Protein AF-0000000077903015 (afdb_homodimer)

Organism: NCBI:txid853

pLDDT: mean 97.77, std 3.39, range [55.56, 99.0]

Secondary structure (DSSP, 8-state):
-PPPP-TT-EEEEEE-BSSSS-BS-BHHHHHHHHHHHT--EEEEE-TTSB-HHHHHHHHHHIIIIISS-S-EEE-EEE-SGGGTSS-HHHHHHHHHTT--EEE--STTBHHHHHHTTS-GGGSB--EETTEE-HHHHHHHHHHHHTTPEEE-TT--HHHHHHHHHHHHHTT---EEE-STTSTTT---HHHHHHHHHHH-PEEEE-SEEE-STT-EEE-HHHHHHHHHHH-GGGEEE---B-BTTSPPHHHHHHHHHHHHHHTT--HHHHHIIIIIHHHHHHT--/-PPPP-TT-EEEEEE-BSSSS-BS-BHHHHHHHHHHHT--EEEEE-TTSB-HHHHHHHHHHIIIIISS-S-EEE-EEE-SGGGTSS-HHHHHHHHHTT--EEE--STTBHHHHHHTTS-GGGSB--EETTEE-HHHHHHHHHHHHTTPEEE-TT--HHHHHHHHHHHHHTT---EEE-STTSTTT---HHHHHHHHHHH-PEEEE-SEEE-STT-EEE-HHHHHHHHHHH-GGGEEE---B-BTTSPPHHHHHHHHHHHHHHTT--HHHHHIIIIIHHHHHHT--

Structure (mmCIF, N/CA/C/O backbone):
data_AF-0000000077903015-model_v1
#
loop_
_entity.id
_entity.type
_entity.pdbx_description
1 polymer 'Cytosolic protein'
#
loop_
_atom_site.group_PDB
_atom_site.id
_atom_site.type_symbol
_atom_site.label_atom_id
_atom_site.label_alt_id
_atom_site.label_comp_id
_atom_site.label_asym_id
_atom_site.label_entity_id
_atom_site.label_seq_id
_atom_site.pdbx_PDB_ins_code
_atom_site.Cartn_x
_atom_site.Cartn_y
_atom_site.Cartn_z
_atom_site.occupancy
_atom_site.B_iso_or_equiv
_atom_site.auth_seq_id
_atom_site.auth_comp_id
_atom_site.auth_asym_id
_atom_site.auth_atom_id
_atom_site.pdbx_PDB_model_num
ATOM 1 N N . MET A 1 1 ? 23.531 35.875 7.535 1 55.56 1 MET A N 1
ATOM 2 C CA . MET A 1 1 ? 22.547 35.469 8.539 1 55.56 1 MET A CA 1
ATOM 3 C C . MET A 1 1 ? 22.562 33.969 8.758 1 55.56 1 MET A C 1
ATOM 5 O O . MET A 1 1 ? 22.797 33.188 7.82 1 55.56 1 MET A O 1
ATOM 9 N N . SER A 1 2 ? 22.625 33.438 10.062 1 76.62 2 SER A N 1
ATOM 10 C CA . SER A 1 2 ? 22.812 32.031 10.406 1 76.62 2 SER A CA 1
ATOM 11 C C . SER A 1 2 ? 21.625 31.203 9.969 1 76.62 2 SER A C 1
ATOM 13 O O . SER A 1 2 ? 20.484 31.672 9.961 1 76.62 2 SER A O 1
ATOM 15 N N . VAL A 1 3 ? 21.781 30.141 9.281 1 89.56 3 VAL A N 1
ATOM 16 C CA . VAL A 1 3 ? 20.781 29.172 8.812 1 89.56 3 VAL A CA 1
ATOM 17 C C . VAL A 1 3 ? 20.156 28.453 10.008 1 89.56 3 VAL A C 1
ATOM 19 O O . VAL A 1 3 ? 20.875 28 10.906 1 89.56 3 VAL A O 1
ATOM 22 N N . TYR A 1 4 ? 18.828 28.562 10.078 1 92.94 4 TYR A N 1
ATOM 23 C CA . TYR A 1 4 ? 18.156 27.922 11.195 1 92.94 4 TYR A CA 1
ATOM 24 C C . TYR A 1 4 ? 18.453 26.422 11.234 1 92.94 4 TYR A C 1
ATOM 26 O O . TYR A 1 4 ? 18.359 25.75 10.203 1 92.94 4 TYR A O 1
ATOM 34 N N . PRO A 1 5 ? 18.781 25.844 12.336 1 94.06 5 PRO A N 1
ATOM 35 C CA . PRO A 1 5 ? 19.156 24.438 12.438 1 94.06 5 PRO A CA 1
ATOM 36 C C . PRO A 1 5 ? 17.984 23.484 12.195 1 94.06 5 PRO A C 1
ATOM 38 O O . PRO A 1 5 ? 16.859 23.781 12.602 1 94.06 5 PRO A O 1
ATOM 41 N N . MET A 1 6 ? 18.266 22.406 11.664 1 96.62 6 MET A N 1
ATOM 42 C CA . MET A 1 6 ? 17.234 21.438 11.297 1 96.62 6 MET A CA 1
ATOM 43 C C . MET A 1 6 ? 17.328 20.188 12.164 1 96.62 6 MET A C 1
ATOM 45 O O . MET A 1 6 ? 16.516 19.266 12.039 1 96.62 6 MET A O 1
ATOM 49 N N . LYS A 1 7 ? 18.328 20.141 13 1 97.81 7 LYS A N 1
ATOM 50 C CA . LYS A 1 7 ? 18.547 18.938 13.797 1 97.81 7 LYS A CA 1
ATOM 51 C C . LYS A 1 7 ? 17.312 18.594 14.625 1 97.81 7 LYS A C 1
ATOM 53 O O . LYS A 1 7 ? 16.766 19.453 15.328 1 97.81 7 LYS A O 1
ATOM 58 N N . GLY A 1 8 ? 16.844 17.359 14.461 1 98.5 8 GLY A N 1
ATOM 59 C CA . GLY A 1 8 ? 15.766 16.844 15.289 1 98.5 8 GLY A CA 1
ATOM 60 C C . GLY A 1 8 ? 14.391 17.219 14.766 1 98.5 8 GLY A C 1
ATOM 61 O O . GLY A 1 8 ? 13.375 16.812 15.328 1 98.5 8 GLY A O 1
ATOM 62 N N . VAL A 1 9 ? 14.273 17.969 13.672 1 98.75 9 VAL A N 1
ATOM 63 C CA . VAL A 1 9 ? 13 18.422 13.133 1 98.75 9 VAL A CA 1
ATOM 64 C C . VAL A 1 9 ? 12.148 17.219 12.727 1 98.75 9 VAL A C 1
ATOM 66 O O . VAL A 1 9 ? 12.688 16.156 12.367 1 98.75 9 VAL A O 1
ATOM 69 N N . ILE A 1 10 ? 10.859 17.312 12.922 1 98.94 10 ILE A N 1
ATOM 70 C CA . ILE A 1 10 ? 9.906 16.297 12.492 1 98.94 10 ILE A CA 1
ATOM 71 C C . ILE A 1 10 ? 8.898 16.906 11.523 1 98.94 10 ILE A C 1
ATOM 73 O O . ILE A 1 10 ? 8.359 17.984 11.781 1 98.94 10 ILE A O 1
ATOM 77 N N . ASP A 1 11 ? 8.695 16.359 10.359 1 98.94 11 ASP A N 1
ATOM 78 C CA . ASP A 1 11 ? 7.66 16.75 9.406 1 98.94 11 ASP A CA 1
ATOM 79 C C . ASP A 1 11 ? 6.621 15.641 9.234 1 98.94 11 ASP A C 1
ATOM 81 O O . ASP A 1 11 ? 6.934 14.562 8.719 1 98.94 11 ASP A O 1
ATOM 85 N N . MET A 1 12 ? 5.383 15.891 9.523 1 98.88 12 MET A N 1
ATOM 86 C CA . MET A 1 12 ? 4.371 14.844 9.578 1 98.88 12 MET A CA 1
ATOM 87 C C . MET A 1 12 ? 3.6 14.758 8.266 1 98.88 12 MET A C 1
ATOM 89 O O . MET A 1 12 ? 2.588 14.062 8.18 1 98.88 12 MET A O 1
ATOM 93 N N . HIS A 1 13 ? 4.07 15.453 7.238 1 98.94 13 HIS A N 1
ATOM 94 C CA . HIS A 1 13 ? 3.275 15.523 6.02 1 98.94 13 HIS A CA 1
ATOM 95 C C . HIS A 1 13 ? 4.156 15.781 4.801 1 98.94 13 HIS A C 1
ATOM 97 O O . HIS A 1 13 ? 4.32 16.922 4.383 1 98.94 13 HIS A O 1
ATOM 103 N N . VAL A 1 14 ? 4.637 14.734 4.168 1 98.94 14 VAL A N 1
ATOM 104 C CA . VAL A 1 14 ? 5.477 14.844 2.982 1 98.94 14 VAL A CA 1
ATOM 105 C C . VAL A 1 14 ? 5.031 13.828 1.934 1 98.94 14 VAL A C 1
ATOM 107 O O . VAL A 1 14 ? 4.723 12.688 2.264 1 98.94 14 VAL A O 1
ATOM 110 N N . HIS A 1 15 ? 4.941 14.188 0.693 1 98.81 15 HIS A N 1
ATOM 111 C CA . HIS A 1 15 ? 4.609 13.305 -0.419 1 98.81 15 HIS A CA 1
ATOM 112 C C . HIS A 1 15 ? 5.859 12.906 -1.198 1 98.81 15 HIS A C 1
ATOM 114 O O . HIS A 1 15 ? 6.688 13.758 -1.526 1 98.81 15 HIS A O 1
ATOM 120 N N . THR A 1 16 ? 5.996 11.68 -1.511 1 98.88 16 THR A N 1
ATOM 121 C CA . THR A 1 16 ? 7.141 11.164 -2.252 1 98.88 16 THR A CA 1
ATOM 122 C C . THR A 1 16 ? 6.688 10.172 -3.322 1 98.88 16 THR A C 1
ATOM 124 O O . THR A 1 16 ? 5.531 9.742 -3.326 1 98.88 16 THR A O 1
ATOM 127 N N . ASN A 1 17 ? 7.609 9.883 -4.238 1 98.75 17 ASN A N 1
ATOM 128 C CA . ASN A 1 17 ? 7.418 8.758 -5.141 1 98.75 17 ASN A CA 1
ATOM 129 C C . ASN A 1 17 ? 7.598 7.422 -4.422 1 98.75 17 ASN A C 1
ATOM 131 O O . ASN A 1 17 ? 8.391 7.32 -3.486 1 98.75 17 ASN A O 1
ATOM 135 N N . PRO A 1 18 ? 6.766 6.379 -4.945 1 98.5 18 PRO A N 1
ATOM 136 C CA . PRO A 1 18 ? 5.887 6.391 -6.113 1 98.5 18 PRO A CA 1
ATOM 137 C C . PRO A 1 18 ? 4.555 7.086 -5.844 1 98.5 18 PRO A C 1
ATOM 139 O O . PRO A 1 18 ? 4.02 6.992 -4.738 1 98.5 18 PRO A O 1
ATOM 142 N N . ASP A 1 19 ? 4.125 7.758 -6.773 1 98.56 19 ASP A N 1
ATOM 143 C CA . ASP A 1 19 ? 2.867 8.5 -6.766 1 98.56 19 ASP A CA 1
ATOM 144 C C . ASP A 1 19 ? 2.348 8.719 -8.18 1 98.56 19 ASP A C 1
ATOM 146 O O . ASP A 1 19 ? 3.117 8.672 -9.148 1 98.56 19 ASP A O 1
ATOM 150 N N . LEU A 1 20 ? 1.067 8.828 -8.344 1 98.12 20 LEU A N 1
ATOM 151 C CA . LEU A 1 20 ? 0.531 9.133 -9.672 1 98.12 20 LEU A CA 1
ATOM 152 C C . LEU A 1 20 ? 0.988 10.508 -10.141 1 98.12 20 LEU A C 1
ATOM 154 O O . LEU A 1 20 ? 1.127 10.742 -11.344 1 98.12 20 LEU A O 1
ATOM 158 N N . ARG A 1 21 ? 1.142 11.391 -9.148 1 96.19 21 ARG A N 1
ATOM 159 C CA . ARG A 1 21 ? 1.789 12.672 -9.43 1 96.19 21 ARG A CA 1
ATOM 160 C C . ARG A 1 21 ? 3.293 12.586 -9.188 1 96.19 21 ARG A C 1
ATOM 162 O O . ARG A 1 21 ? 3.732 12.156 -8.117 1 96.19 21 ARG A O 1
ATOM 169 N N . LEU A 1 22 ? 4.062 13.078 -10.18 1 97.38 22 LEU A N 1
ATOM 170 C CA . LEU A 1 22 ? 5.512 13.055 -10.016 1 97.38 22 LEU A CA 1
ATOM 171 C C . LEU A 1 22 ? 5.941 13.938 -8.844 1 97.38 22 LEU A C 1
ATOM 173 O O . LEU A 1 22 ? 5.535 15.094 -8.758 1 97.38 22 LEU A O 1
ATOM 177 N N . ARG A 1 23 ? 6.754 13.406 -7.988 1 98.5 23 ARG A N 1
ATOM 178 C CA . ARG A 1 23 ? 7.246 14.109 -6.801 1 98.5 23 ARG A CA 1
ATOM 179 C C . ARG A 1 23 ? 8.742 14.383 -6.906 1 98.5 23 ARG A C 1
ATOM 181 O O . ARG A 1 23 ? 9.438 13.766 -7.723 1 98.5 23 ARG A O 1
ATOM 188 N N . ALA A 1 24 ? 9.195 15.258 -6.117 1 98.56 24 ALA A N 1
ATOM 189 C CA . ALA A 1 24 ? 10.578 15.734 -6.188 1 98.56 24 ALA A CA 1
ATOM 190 C C . ALA A 1 24 ? 11.555 14.648 -5.734 1 98.56 24 ALA A C 1
ATOM 192 O O . ALA A 1 24 ? 12.656 14.523 -6.281 1 98.56 24 ALA A O 1
ATOM 193 N N . TYR A 1 25 ? 11.18 13.867 -4.73 1 98.81 25 TYR A N 1
ATOM 194 C CA . TYR A 1 25 ? 11.953 12.766 -4.18 1 98.81 25 TYR A CA 1
ATOM 195 C C . TYR A 1 25 ? 11.156 11.469 -4.203 1 98.81 25 TYR A C 1
ATOM 197 O O . TYR A 1 25 ? 9.922 11.484 -4.137 1 98.81 25 TYR A O 1
ATOM 205 N N . ASP A 1 26 ? 11.82 10.391 -4.34 1 98.75 26 ASP A N 1
ATOM 206 C CA . ASP A 1 26 ? 11.211 9.156 -3.852 1 98.75 26 ASP A CA 1
ATOM 207 C C . ASP A 1 26 ? 11.508 8.945 -2.369 1 98.75 26 ASP A C 1
ATOM 209 O O . ASP A 1 26 ? 12.164 9.781 -1.737 1 98.75 26 ASP A O 1
ATOM 213 N N . ASP A 1 27 ? 11.062 7.875 -1.84 1 98.94 27 ASP A N 1
ATOM 214 C CA . ASP A 1 27 ? 11.164 7.617 -0.407 1 98.94 27 ASP A CA 1
ATOM 215 C C . ASP A 1 27 ? 12.617 7.543 0.041 1 98.94 27 ASP A C 1
ATOM 217 O O . ASP A 1 27 ? 12.969 8.016 1.123 1 98.94 27 ASP A O 1
ATOM 221 N N . LEU A 1 28 ? 13.453 6.898 -0.759 1 98.94 28 LEU A N 1
ATOM 222 C CA . LEU A 1 28 ? 14.844 6.684 -0.361 1 98.94 28 LEU A CA 1
ATOM 223 C C . LEU A 1 28 ? 15.641 7.977 -0.465 1 98.94 28 LEU A C 1
ATOM 225 O O . LEU A 1 28 ? 16.469 8.266 0.396 1 98.94 28 LEU A O 1
ATOM 229 N N . GLU A 1 29 ? 15.336 8.734 -1.483 1 98.88 29 GLU A N 1
ATOM 230 C CA . GLU A 1 29 ? 15.961 10.047 -1.601 1 98.88 29 GLU A CA 1
ATOM 231 C C . GLU A 1 29 ? 15.578 10.945 -0.425 1 98.88 29 GLU A C 1
ATOM 233 O O . GLU A 1 29 ? 16.422 11.688 0.092 1 98.88 29 GLU A O 1
ATOM 238 N N . LEU A 1 30 ? 14.312 10.914 -0.034 1 98.94 30 LEU A N 1
ATOM 239 C CA . LEU A 1 30 ? 13.883 11.695 1.121 1 98.94 30 LEU A CA 1
ATOM 240 C C . LEU A 1 30 ? 14.586 11.219 2.389 1 98.94 30 LEU A C 1
ATOM 242 O O . LEU A 1 30 ? 14.953 12.031 3.244 1 98.94 30 LEU A O 1
ATOM 246 N N . THR A 1 31 ? 14.703 9.922 2.514 1 98.94 31 THR A N 1
ATOM 247 C CA . THR A 1 31 ? 15.43 9.367 3.65 1 98.94 31 THR A CA 1
ATOM 248 C C . THR A 1 31 ? 16.859 9.914 3.701 1 98.94 31 THR A C 1
ATOM 250 O O . THR A 1 31 ? 17.328 10.336 4.758 1 98.94 31 THR A O 1
ATOM 253 N N . ASP A 1 32 ? 17.547 9.914 2.549 1 98.88 32 ASP A N 1
ATOM 254 C CA . ASP A 1 32 ? 18.906 10.445 2.473 1 98.88 32 ASP A CA 1
ATOM 255 C C . ASP A 1 32 ? 18.953 11.906 2.91 1 98.88 32 ASP A C 1
ATOM 257 O O . ASP A 1 32 ? 19.812 12.305 3.689 1 98.88 32 ASP A O 1
ATOM 261 N N . ALA A 1 33 ? 18.016 12.695 2.404 1 98.81 33 ALA A N 1
ATOM 262 C CA . ALA A 1 33 ? 17.969 14.117 2.736 1 98.81 33 ALA A CA 1
ATOM 263 C C . ALA A 1 33 ? 17.719 14.32 4.227 1 98.81 33 ALA A C 1
ATOM 265 O O . ALA A 1 33 ? 18.328 15.195 4.848 1 98.81 33 ALA A O 1
ATOM 266 N N . ALA A 1 34 ? 16.812 13.555 4.766 1 98.88 34 ALA A N 1
ATOM 267 C CA . ALA A 1 34 ? 16.453 13.664 6.18 1 98.88 34 ALA A CA 1
ATOM 268 C C . ALA A 1 34 ? 17.656 13.336 7.07 1 98.88 34 ALA A C 1
ATOM 270 O O . ALA A 1 34 ? 17.922 14.055 8.031 1 98.88 34 ALA A O 1
ATOM 271 N N . VAL A 1 35 ? 18.312 12.234 6.75 1 98.69 35 VAL A N 1
ATOM 272 C CA . VAL A 1 35 ? 19.484 11.812 7.512 1 98.69 35 VAL A CA 1
ATOM 273 C C . VAL A 1 35 ? 20.562 12.883 7.441 1 98.69 35 VAL A C 1
ATOM 275 O O . VAL A 1 35 ? 21.188 13.211 8.453 1 98.69 35 VAL A O 1
ATOM 278 N N . LYS A 1 36 ? 20.766 13.422 6.277 1 98.25 36 LYS A N 1
ATOM 279 C CA . LYS A 1 36 ? 21.812 14.414 6.039 1 98.25 36 LYS A CA 1
ATOM 280 C C . LYS A 1 36 ? 21.609 15.633 6.93 1 98.25 36 LYS A C 1
ATOM 282 O O . LYS A 1 36 ? 22.578 16.188 7.461 1 98.25 36 LYS A O 1
ATOM 287 N N . VAL A 1 37 ? 20.359 16.078 7.156 1 98.25 37 VAL A N 1
ATOM 288 C CA . VAL A 1 37 ? 20.125 17.328 7.898 1 98.25 37 VAL A CA 1
ATOM 289 C C . VAL A 1 37 ? 19.922 17 9.375 1 98.25 37 VAL A C 1
ATOM 291 O O . VAL A 1 37 ? 19.75 17.922 10.195 1 98.25 37 VAL A O 1
ATOM 294 N N . GLY A 1 38 ? 19.797 15.734 9.703 1 98.31 38 GLY A N 1
ATOM 295 C CA . GLY A 1 38 ? 19.641 15.336 11.094 1 98.31 38 GLY A CA 1
ATOM 296 C C . GLY A 1 38 ? 18.203 15.367 11.57 1 98.31 38 GLY A C 1
ATOM 297 O O . GLY A 1 38 ? 17.938 15.617 12.742 1 98.31 38 GLY A O 1
ATOM 298 N N . ALA A 1 39 ? 17.281 15.18 10.703 1 98.81 39 ALA A N 1
ATOM 299 C CA . ALA A 1 39 ? 15.875 15.117 11.086 1 98.81 39 ALA A CA 1
ATOM 300 C C . ALA A 1 39 ? 15.609 13.914 11.992 1 98.81 39 ALA A C 1
ATOM 302 O O . ALA A 1 39 ? 16.25 12.875 11.859 1 98.81 39 ALA A O 1
ATOM 303 N N . ARG A 1 40 ? 14.695 14.102 12.844 1 98.75 40 ARG A N 1
ATOM 304 C CA . ARG A 1 40 ? 14.328 13.031 13.766 1 98.75 40 ARG A CA 1
ATOM 305 C C . ARG A 1 40 ? 13.328 12.07 13.109 1 98.75 40 ARG A C 1
ATOM 307 O O . ARG A 1 40 ? 13.398 10.859 13.32 1 98.75 40 ARG A O 1
ATOM 314 N N . ALA A 1 41 ? 12.352 12.609 12.383 1 98.94 41 ALA A N 1
ATOM 315 C CA . ALA A 1 41 ? 11.32 11.758 11.789 1 98.94 41 ALA A CA 1
ATOM 316 C C . ALA A 1 41 ? 10.57 12.5 10.68 1 98.94 41 ALA A C 1
ATOM 318 O O . ALA A 1 41 ? 10.547 13.734 10.656 1 98.94 41 ALA A O 1
ATOM 319 N N . ILE A 1 42 ? 10 11.766 9.82 1 98.94 42 ILE A N 1
ATOM 320 C CA . ILE A 1 42 ? 9.102 12.25 8.789 1 98.94 42 ILE A CA 1
ATOM 321 C C . ILE A 1 42 ? 7.934 11.281 8.617 1 98.94 42 ILE A C 1
ATOM 323 O O . ILE A 1 42 ? 8.109 10.062 8.734 1 98.94 42 ILE A O 1
ATOM 327 N N . VAL A 1 43 ? 6.711 11.742 8.414 1 99 43 VAL A N 1
ATOM 328 C CA . VAL A 1 43 ? 5.574 10.93 7.984 1 99 43 VAL A CA 1
ATOM 329 C C . VAL A 1 43 ? 5.316 11.141 6.496 1 99 43 VAL A C 1
ATOM 331 O O . VAL A 1 43 ? 5.105 12.273 6.055 1 99 43 VAL A O 1
ATOM 334 N N . ILE A 1 44 ? 5.352 10.078 5.738 1 98.94 44 ILE A N 1
ATOM 335 C CA . ILE A 1 44 ? 5.062 10.203 4.312 1 98.94 44 ILE A CA 1
ATOM 336 C C . ILE A 1 44 ? 3.596 9.875 4.055 1 98.94 44 ILE A C 1
ATOM 338 O O . ILE A 1 44 ? 3 9.055 4.758 1 98.94 44 ILE A O 1
ATOM 342 N N . LYS A 1 45 ? 3.064 10.531 3.041 1 98.88 45 LYS A N 1
ATOM 343 C CA . LYS A 1 45 ? 1.651 10.445 2.684 1 98.88 45 LYS A CA 1
ATOM 344 C C . LYS A 1 45 ? 1.476 10.273 1.177 1 98.88 45 LYS A C 1
ATOM 346 O O . LYS A 1 45 ? 2.271 10.789 0.392 1 98.88 45 LYS A O 1
ATOM 351 N N . THR A 1 46 ? 0.536 9.5 0.78 1 98.75 46 THR A N 1
ATOM 352 C CA . THR A 1 46 ? 0.042 9.438 -0.591 1 98.75 46 THR A CA 1
ATOM 353 C C . THR A 1 46 ? -1.481 9.523 -0.622 1 98.75 46 THR A C 1
ATOM 355 O O . THR A 1 46 ? -2.15 9.086 0.319 1 98.75 46 THR A O 1
ATOM 358 N N . HIS A 1 47 ? -1.994 10.133 -1.65 1 98.69 47 HIS A N 1
ATOM 359 C CA . HIS A 1 47 ? -3.441 10.164 -1.836 1 98.69 47 HIS A CA 1
ATOM 360 C C . HIS A 1 47 ? -3.971 8.789 -2.244 1 98.69 47 HIS A C 1
ATOM 362 O O . HIS A 1 47 ? -5.18 8.555 -2.205 1 98.69 47 HIS A O 1
ATOM 368 N N . GLN A 1 48 ? -3.098 7.852 -2.555 1 97.69 48 GLN A N 1
ATOM 369 C CA . GLN A 1 48 ? -3.494 6.637 -3.254 1 97.69 48 GLN A CA 1
ATOM 370 C C . GLN A 1 48 ? -3.674 5.473 -2.281 1 97.69 48 GLN A C 1
ATOM 372 O O . GLN A 1 48 ? -4.051 4.371 -2.684 1 97.69 48 GLN A O 1
ATOM 377 N N . GLY A 1 49 ? -3.422 5.809 -1.048 1 96.81 49 GLY A N 1
ATOM 378 C CA . GLY A 1 49 ? -3.611 4.691 -0.138 1 96.81 49 GLY A CA 1
ATOM 379 C C . GLY A 1 49 ? -2.74 4.777 1.102 1 96.81 49 GLY A C 1
ATOM 380 O O . GLY A 1 49 ? -2.857 5.723 1.884 1 96.81 49 GLY A O 1
ATOM 381 N N . THR A 1 50 ? -1.829 3.703 1.28 1 98.62 50 THR A N 1
ATOM 382 C CA . THR A 1 50 ? -1.046 3.559 2.502 1 98.62 50 THR A CA 1
ATOM 383 C C . THR A 1 50 ? 0.43 3.84 2.234 1 98.62 50 THR A C 1
ATOM 385 O O . THR A 1 50 ? 0.895 3.719 1.1 1 98.62 50 THR A O 1
ATOM 388 N N . THR A 1 51 ? 1.157 4.219 3.295 1 98.88 51 THR A N 1
ATOM 389 C CA . THR A 1 51 ? 2.592 4.434 3.143 1 98.88 51 THR A CA 1
ATOM 390 C C . THR A 1 51 ? 3.361 3.793 4.293 1 98.88 51 THR A C 1
ATOM 392 O O . THR A 1 51 ? 4.582 3.934 4.383 1 98.88 51 THR A O 1
ATOM 395 N N . MET A 1 52 ? 2.672 3.098 5.246 1 98.81 52 MET A N 1
ATOM 396 C CA . MET A 1 52 ? 3.387 2.469 6.355 1 98.81 52 MET A CA 1
ATOM 397 C C . MET A 1 52 ? 4.332 1.385 5.852 1 98.81 52 MET A C 1
ATOM 399 O O . MET A 1 52 ? 5.391 1.157 6.438 1 98.81 52 MET A O 1
ATOM 403 N N . ASP A 1 53 ? 3.934 0.708 4.82 1 98.69 53 ASP A N 1
ATOM 404 C CA . ASP A 1 53 ? 4.781 -0.35 4.281 1 98.69 53 ASP A CA 1
ATOM 405 C C . ASP A 1 53 ? 6 0.231 3.572 1 98.69 53 ASP A C 1
ATOM 407 O O . ASP A 1 53 ? 7.094 -0.336 3.641 1 98.69 53 ASP A O 1
ATOM 411 N N . ARG A 1 54 ? 5.879 1.357 2.959 1 98.88 54 ARG A N 1
ATOM 412 C CA . ARG A 1 54 ? 7 2.098 2.383 1 98.88 54 ARG A CA 1
ATOM 413 C C . ARG A 1 54 ? 7.93 2.617 3.473 1 98.88 54 ARG A C 1
ATOM 415 O O . ARG A 1 54 ? 9.156 2.557 3.332 1 98.88 54 ARG A O 1
ATOM 422 N N . ALA A 1 55 ? 7.309 3.145 4.496 1 98.94 55 ALA A N 1
ATOM 423 C CA . ALA A 1 55 ? 8.086 3.654 5.625 1 98.94 55 ALA A CA 1
ATOM 424 C C . ALA A 1 55 ? 8.953 2.559 6.23 1 98.94 55 ALA A C 1
ATOM 426 O O . ALA A 1 55 ? 10.109 2.805 6.598 1 98.94 55 ALA A O 1
ATOM 427 N N . TYR A 1 56 ? 8.43 1.37 6.352 1 98.88 56 TYR A N 1
ATOM 428 C CA . TYR A 1 56 ? 9.195 0.223 6.824 1 98.88 56 TYR A CA 1
ATOM 429 C C . TYR A 1 56 ? 10.469 0.045 6.008 1 98.88 56 TYR A C 1
ATOM 431 O O . TYR A 1 56 ? 11.555 -0.13 6.57 1 98.88 56 TYR A O 1
ATOM 439 N N . LEU A 1 57 ? 10.367 0.125 4.73 1 98.88 57 LEU A N 1
ATOM 440 C CA . LEU A 1 57 ? 11.5 -0.106 3.842 1 98.88 57 LEU A CA 1
ATOM 441 C C . LEU A 1 57 ? 12.5 1.041 3.928 1 98.88 57 LEU A C 1
ATOM 443 O O . LEU A 1 57 ? 13.703 0.828 3.799 1 98.88 57 LEU A O 1
ATOM 447 N N . CYS A 1 58 ? 11.984 2.279 4.125 1 98.88 58 CYS A N 1
ATOM 448 C CA . CYS A 1 58 ? 12.875 3.414 4.344 1 98.88 58 CYS A CA 1
ATOM 449 C C . CYS A 1 58 ? 13.75 3.189 5.57 1 98.88 58 CYS A C 1
ATOM 451 O O . CYS A 1 58 ? 14.945 3.488 5.547 1 98.88 58 CYS A O 1
ATOM 453 N N . ASN A 1 59 ? 13.125 2.709 6.59 1 98.88 59 ASN A N 1
ATOM 454 C CA . ASN A 1 59 ? 13.867 2.482 7.828 1 98.88 59 ASN A CA 1
ATOM 455 C C . ASN A 1 59 ? 14.883 1.354 7.672 1 98.88 59 ASN A C 1
ATOM 457 O O . ASN A 1 59 ? 15.992 1.432 8.211 1 98.88 59 ASN A O 1
ATOM 461 N N . ARG A 1 60 ? 14.539 0.297 6.934 1 98.81 60 ARG A N 1
ATOM 462 C CA . ARG A 1 60 ? 15.492 -0.76 6.613 1 98.81 60 ARG A CA 1
ATOM 463 C C . ARG A 1 60 ? 16.656 -0.218 5.781 1 98.81 60 ARG A C 1
ATOM 465 O O . ARG A 1 60 ? 17.812 -0.535 6.047 1 98.81 60 ARG A O 1
ATOM 472 N N . TYR A 1 61 ? 16.328 0.583 4.809 1 98.81 61 TYR A N 1
ATOM 473 C CA . TYR A 1 61 ? 17.312 1.234 3.959 1 98.81 61 TYR A CA 1
ATOM 474 C C . TYR A 1 61 ? 18.25 2.1 4.789 1 98.81 61 TYR A C 1
ATOM 476 O O . TYR A 1 61 ? 19.469 2.074 4.586 1 98.81 61 TYR A O 1
ATOM 484 N N . ASN A 1 62 ? 17.672 2.881 5.711 1 98.75 62 ASN A N 1
ATOM 485 C CA . ASN A 1 62 ? 18.469 3.709 6.609 1 98.75 62 ASN A CA 1
ATOM 486 C C . ASN A 1 62 ? 19.5 2.881 7.367 1 98.75 62 ASN A C 1
ATOM 488 O O . ASN A 1 62 ? 20.672 3.271 7.461 1 98.75 62 ASN A O 1
ATOM 492 N N . LYS A 1 63 ? 19.125 1.744 7.859 1 98.25 63 LYS A N 1
ATOM 493 C CA . LYS A 1 63 ? 20.031 0.863 8.602 1 98.25 63 LYS A CA 1
ATOM 494 C C . LYS A 1 63 ? 21.141 0.331 7.703 1 98.25 63 LYS A C 1
ATOM 496 O O . LYS A 1 63 ? 22.297 0.275 8.109 1 98.25 63 LYS A O 1
ATOM 501 N N . ILE A 1 64 ? 20.812 -0.027 6.52 1 98 64 ILE A N 1
ATOM 502 C CA . ILE A 1 64 ? 21.75 -0.692 5.613 1 98 64 ILE A CA 1
ATOM 503 C C . ILE A 1 64 ? 22.719 0.329 5.035 1 98 64 ILE A C 1
ATOM 505 O O . ILE A 1 64 ? 23.922 0.085 4.988 1 98 64 ILE A O 1
ATOM 509 N N . VAL A 1 65 ? 22.172 1.492 4.691 1 97.69 65 VAL A N 1
ATOM 510 C CA . VAL A 1 65 ? 22.969 2.424 3.889 1 97.69 65 VAL A CA 1
ATOM 511 C C . VAL A 1 65 ? 23.609 3.469 4.793 1 97.69 65 VAL A C 1
ATOM 513 O O . VAL A 1 65 ? 24.75 3.885 4.562 1 97.69 65 VAL A O 1
ATOM 516 N N . HIS A 1 66 ? 22.922 3.857 5.875 1 97.69 66 HIS A N 1
ATOM 517 C CA . HIS A 1 66 ? 23.422 4.945 6.707 1 97.69 66 HIS A CA 1
ATOM 518 C C . HIS A 1 66 ? 23.906 4.426 8.062 1 97.69 66 HIS A C 1
ATOM 520 O O . HIS A 1 66 ? 24.438 5.191 8.867 1 97.69 66 HIS A O 1
ATOM 526 N N . GLY A 1 67 ? 23.766 3.104 8.352 1 96.5 67 GLY A N 1
ATOM 527 C CA . GLY A 1 67 ? 24.219 2.527 9.609 1 96.5 67 GLY A CA 1
ATOM 528 C C . GLY A 1 67 ? 23.297 2.846 10.773 1 96.5 67 GLY A C 1
ATOM 529 O O . GLY A 1 67 ? 23.766 3.123 11.883 1 96.5 67 GLY A O 1
ATOM 530 N N . ASP A 1 68 ? 21.969 3.031 10.469 1 90.75 68 ASP A N 1
ATOM 531 C CA . ASP A 1 68 ? 20.922 3.213 11.461 1 90.75 68 ASP A CA 1
ATOM 532 C C . ASP A 1 68 ? 21.016 4.578 12.133 1 90.75 68 ASP A C 1
ATOM 534 O O . ASP A 1 68 ? 21.031 4.668 13.367 1 90.75 68 ASP A O 1
ATOM 538 N N . LYS A 1 69 ? 21.156 5.543 11.391 1 92.69 69 LYS A N 1
ATOM 539 C CA . LYS A 1 69 ? 21.125 6.906 11.914 1 92.69 69 LYS A CA 1
ATOM 540 C C . LYS A 1 69 ? 19.812 7.199 12.617 1 92.69 69 LYS A C 1
ATOM 542 O O . LYS A 1 69 ? 18.812 6.52 12.383 1 92.69 69 LYS A O 1
ATOM 547 N N . ASP A 1 70 ? 19.828 8.219 13.508 1 96.44 70 ASP A N 1
ATOM 548 C CA . ASP A 1 70 ? 18.672 8.539 14.344 1 96.44 70 ASP A CA 1
ATOM 549 C C . ASP A 1 70 ? 17.594 9.234 13.523 1 96.44 70 ASP A C 1
ATOM 551 O O . ASP A 1 70 ? 17.359 10.438 13.688 1 96.44 70 ASP A O 1
ATOM 555 N N . PHE A 1 71 ? 17.047 8.539 12.664 1 98.62 71 PHE A N 1
ATOM 556 C CA . PHE A 1 71 ? 15.93 8.969 11.82 1 98.62 71 PHE A CA 1
ATOM 557 C C . PHE A 1 71 ? 14.906 7.852 11.664 1 98.62 71 PHE A C 1
ATOM 559 O O . PHE A 1 71 ? 15.273 6.688 11.5 1 98.62 71 PHE A O 1
ATOM 566 N N . THR A 1 72 ? 13.664 8.195 11.781 1 98.88 72 THR A N 1
ATOM 567 C CA . THR A 1 72 ? 12.594 7.219 11.555 1 98.88 72 THR A CA 1
ATOM 568 C C . THR A 1 72 ? 11.578 7.754 10.547 1 98.88 72 THR A C 1
ATOM 570 O O . THR A 1 72 ? 11.102 8.883 10.68 1 98.88 72 THR A O 1
ATOM 573 N N . MET A 1 73 ? 11.344 6.988 9.523 1 98.94 73 MET A N 1
ATOM 574 C CA . MET A 1 73 ? 10.234 7.258 8.617 1 98.94 73 MET A CA 1
ATOM 575 C C . MET A 1 73 ? 8.945 6.621 9.125 1 98.94 73 MET A C 1
ATOM 577 O O . MET A 1 73 ? 8.938 5.449 9.508 1 98.94 73 MET A O 1
ATOM 581 N N . PHE A 1 74 ? 7.867 7.359 9.188 1 98.94 74 PHE A N 1
ATOM 582 C CA . PHE A 1 74 ? 6.551 6.848 9.539 1 98.94 74 PHE A CA 1
ATOM 583 C C . PHE A 1 74 ? 5.609 6.902 8.344 1 98.94 74 PHE A C 1
ATOM 585 O O . PHE A 1 74 ? 5.871 7.621 7.375 1 98.94 74 PHE A O 1
ATOM 592 N N . GLY A 1 75 ? 4.652 6.047 8.398 1 98.88 75 GLY A N 1
ATOM 593 C CA . GLY A 1 75 ? 3.662 6.027 7.332 1 98.88 75 GLY A CA 1
ATOM 594 C C . GLY A 1 75 ? 2.264 6.371 7.812 1 98.88 75 GLY A C 1
ATOM 595 O O . GLY A 1 75 ? 2.068 6.711 8.984 1 98.88 75 GLY A O 1
ATOM 596 N N . SER A 1 76 ? 1.353 6.32 6.887 1 98.94 76 SER A N 1
ATOM 597 C CA . SER A 1 76 ? -0.025 6.746 7.105 1 98.94 76 SER A CA 1
ATOM 598 C C . SER A 1 76 ? -0.984 6.012 6.172 1 98.94 76 SER A C 1
ATOM 600 O O . SER A 1 76 ? -0.563 5.168 5.379 1 98.94 76 SER A O 1
ATOM 602 N N . ILE A 1 77 ? -2.252 6.223 6.355 1 98.94 77 ILE A N 1
ATOM 603 C CA . ILE A 1 77 ? -3.297 5.805 5.43 1 98.94 77 ILE A CA 1
ATOM 604 C C . ILE A 1 77 ? -4.211 6.984 5.113 1 98.94 77 ILE A C 1
ATOM 606 O O . ILE A 1 77 ? -4.551 7.77 6 1 98.94 77 ILE A O 1
ATOM 610 N N . THR A 1 78 ? -4.559 7.148 3.873 1 98.94 78 THR A N 1
ATOM 611 C CA . THR A 1 78 ? -5.52 8.148 3.43 1 98.94 78 THR A CA 1
ATOM 612 C C . THR A 1 78 ? -6.809 7.492 2.953 1 98.94 78 THR A C 1
ATOM 614 O O . THR A 1 78 ? -6.785 6.629 2.074 1 98.94 78 THR A O 1
ATOM 617 N N . LEU A 1 79 ? -7.914 7.906 3.467 1 98.94 79 LEU A N 1
ATOM 618 C CA . LEU A 1 79 ? -9.172 7.191 3.279 1 98.94 79 LEU A CA 1
ATOM 619 C C . LEU A 1 79 ? -9.891 7.68 2.025 1 98.94 79 LEU A C 1
ATOM 621 O O . LEU A 1 79 ? -11.031 8.133 2.098 1 98.94 79 LEU A O 1
ATOM 625 N N . ASN A 1 80 ? -9.219 7.527 0.871 1 98.94 80 ASN A N 1
ATOM 626 C CA . ASN A 1 80 ? -9.766 7.777 -0.458 1 98.94 80 ASN A CA 1
ATOM 627 C C . ASN A 1 80 ? -10.312 6.5 -1.09 1 98.94 80 ASN A C 1
ATOM 629 O O . ASN A 1 80 ? -10.305 5.438 -0.462 1 98.94 80 ASN A O 1
ATOM 633 N N . HIS A 1 81 ? -10.773 6.578 -2.322 1 98.81 81 HIS A N 1
ATOM 634 C CA . HIS A 1 81 ? -11.414 5.469 -3.018 1 98.81 81 HIS A CA 1
ATOM 635 C C . HIS A 1 81 ? -10.469 4.277 -3.145 1 98.81 81 HIS A C 1
ATOM 637 O O . HIS A 1 81 ? -10.898 3.127 -3.059 1 98.81 81 HIS A O 1
ATOM 643 N N . PRO A 1 82 ? -9.164 4.414 -3.266 1 98.69 82 PRO A N 1
ATOM 644 C CA . PRO A 1 82 ? -8.281 3.27 -3.504 1 98.69 82 PRO A CA 1
ATOM 645 C C . PRO A 1 82 ? -8.188 2.332 -2.303 1 98.69 82 PRO A C 1
ATOM 647 O O . PRO A 1 82 ? -7.742 1.191 -2.436 1 98.69 82 PRO A O 1
ATOM 650 N N . VAL A 1 83 ? -8.594 2.805 -1.155 1 98.81 83 VAL A N 1
ATOM 651 C CA . VAL A 1 83 ? -8.625 1.884 -0.024 1 98.81 83 VAL A CA 1
ATOM 652 C C . VAL A 1 83 ? -10.07 1.565 0.347 1 98.81 83 VAL A C 1
ATOM 654 O O . VAL A 1 83 ? -10.336 0.991 1.406 1 98.81 83 VAL A O 1
ATOM 657 N N . GLY A 1 84 ? -11.023 2.037 -0.413 1 98.5 84 GLY A N 1
ATOM 658 C CA . GLY A 1 84 ? -12.422 1.744 -0.158 1 98.5 84 GLY A CA 1
ATOM 659 C C . GLY A 1 84 ? -13.117 2.811 0.669 1 98.5 84 GLY A C 1
ATOM 660 O O . GLY A 1 84 ? -14.133 2.545 1.309 1 98.5 84 GLY A O 1
ATOM 661 N N . GLY A 1 85 ? -12.547 4.051 0.697 1 98.75 85 GLY A N 1
ATOM 662 C CA . GLY A 1 85 ? -13.141 5.121 1.478 1 98.75 85 GLY A CA 1
ATOM 663 C C . GLY A 1 85 ? -12.961 4.945 2.973 1 98.75 85 GLY A C 1
ATOM 664 O O . GLY A 1 85 ? -11.844 4.719 3.445 1 98.75 85 GLY A O 1
ATOM 665 N N . LEU A 1 86 ? -14.07 5.156 3.734 1 98.81 86 LEU A N 1
ATOM 666 C CA . LEU A 1 86 ? -14.055 4.949 5.18 1 98.81 86 LEU A CA 1
ATOM 667 C C . LEU A 1 86 ? -14.07 3.463 5.516 1 98.81 86 LEU A C 1
ATOM 669 O O . LEU A 1 86 ? -15.102 2.928 5.93 1 98.81 86 LEU A O 1
ATOM 673 N N . ASN A 1 87 ? -12.883 2.848 5.402 1 98.81 87 ASN A N 1
ATOM 674 C CA . ASN A 1 87 ? -12.719 1.399 5.48 1 98.81 87 ASN A CA 1
ATOM 675 C C . ASN A 1 87 ? -11.992 0.983 6.754 1 98.81 87 ASN A C 1
ATOM 677 O O . ASN A 1 87 ? -10.758 0.954 6.785 1 98.81 87 ASN A O 1
ATOM 681 N N . PRO A 1 88 ? -12.719 0.547 7.781 1 98.81 88 PRO A N 1
ATOM 682 C CA . PRO A 1 88 ? -12.078 0.176 9.039 1 98.81 88 PRO A CA 1
ATOM 683 C C . PRO A 1 88 ? -11.086 -0.973 8.883 1 98.81 88 PRO A C 1
ATOM 685 O O . PRO A 1 88 ? -10.07 -1.024 9.594 1 98.81 88 PRO A O 1
ATOM 688 N N . ALA A 1 89 ? -11.344 -1.896 7.949 1 98.62 89 ALA A N 1
ATOM 689 C CA . ALA A 1 89 ? -10.422 -3.01 7.73 1 98.62 89 ALA A CA 1
ATOM 690 C C . ALA A 1 89 ? -9.062 -2.514 7.234 1 98.62 89 ALA A C 1
ATOM 692 O O . ALA A 1 89 ? -8.023 -3.002 7.672 1 98.62 89 ALA A O 1
ATOM 693 N N . ALA A 1 90 ? -9.117 -1.57 6.328 1 98.88 90 ALA A N 1
ATOM 694 C CA . ALA A 1 90 ? -7.883 -0.975 5.82 1 98.88 90 ALA A CA 1
ATOM 695 C C . ALA A 1 90 ? -7.137 -0.234 6.926 1 98.88 90 ALA A C 1
ATOM 697 O O . ALA A 1 90 ? -5.914 -0.352 7.047 1 98.88 90 ALA A O 1
ATOM 698 N N . VAL A 1 91 ? -7.883 0.522 7.711 1 98.94 91 VAL A N 1
ATOM 699 C CA . VAL A 1 91 ? -7.301 1.311 8.789 1 98.94 91 VAL A CA 1
ATOM 700 C C . VAL A 1 91 ? -6.633 0.385 9.805 1 98.94 91 VAL A C 1
ATOM 702 O O . VAL A 1 91 ? -5.504 0.638 10.234 1 98.94 91 VAL A O 1
ATOM 705 N N . GLU A 1 92 ? -7.301 -0.66 10.156 1 98.88 92 GLU A N 1
ATOM 706 C CA . GLU A 1 92 ? -6.762 -1.585 11.148 1 98.88 92 GLU A CA 1
ATOM 707 C C . GLU A 1 92 ? -5.445 -2.197 10.68 1 98.88 92 GLU A C 1
ATOM 709 O O . GLU A 1 92 ? -4.48 -2.271 11.445 1 98.88 92 GLU A O 1
ATOM 714 N N . VAL A 1 93 ? -5.441 -2.629 9.453 1 98.81 93 VAL A N 1
ATOM 715 C CA . VAL A 1 93 ? -4.23 -3.215 8.898 1 98.81 93 VAL A CA 1
ATOM 716 C C . VAL A 1 93 ? -3.1 -2.189 8.914 1 98.81 93 VAL A C 1
ATOM 718 O O . VAL A 1 93 ? -1.973 -2.504 9.305 1 98.81 93 VAL A O 1
ATOM 721 N N . ALA A 1 94 ? -3.406 -0.986 8.469 1 98.94 94 ALA A N 1
ATOM 722 C CA . ALA A 1 94 ? -2.4 0.071 8.414 1 98.94 94 ALA A CA 1
ATOM 723 C C . ALA A 1 94 ? -1.809 0.336 9.797 1 98.94 94 ALA A C 1
ATOM 725 O O . ALA A 1 94 ? -0.588 0.435 9.953 1 98.94 94 ALA A O 1
ATOM 726 N N . LEU A 1 95 ? -2.674 0.415 10.781 1 98.94 95 LEU A N 1
ATOM 727 C CA . LEU A 1 95 ? -2.23 0.718 12.141 1 98.94 95 LEU A CA 1
ATOM 728 C C . LEU A 1 95 ? -1.428 -0.442 12.719 1 98.94 95 LEU A C 1
ATOM 730 O O . LEU A 1 95 ? -0.401 -0.228 13.367 1 98.94 95 LEU A O 1
ATOM 734 N N . LYS A 1 96 ? -1.854 -1.659 12.461 1 98.88 96 LYS A N 1
ATOM 735 C CA . LYS A 1 96 ? -1.127 -2.84 12.914 1 98.88 96 LYS A CA 1
ATOM 736 C C . LYS A 1 96 ? 0.271 -2.895 12.312 1 98.88 96 LYS A C 1
ATOM 738 O O . LYS A 1 96 ? 1.212 -3.375 12.945 1 98.88 96 LYS A O 1
ATOM 743 N N . LEU A 1 97 ? 0.367 -2.301 11.148 1 98.69 97 LEU A N 1
ATOM 744 C CA . LEU A 1 97 ? 1.647 -2.355 10.453 1 98.69 97 LEU A CA 1
ATOM 745 C C . LEU A 1 97 ? 2.443 -1.074 10.68 1 98.69 97 LEU A C 1
ATOM 747 O O . LEU A 1 97 ? 3.422 -0.814 9.977 1 98.69 97 LEU A O 1
ATOM 751 N N . GLY A 1 98 ? 1.973 -0.207 11.523 1 98.5 98 GLY A N 1
ATOM 752 C CA . GLY A 1 98 ? 2.855 0.824 12.047 1 98.5 98 GLY A CA 1
ATOM 753 C C . GLY A 1 98 ? 2.475 2.221 11.594 1 98.5 98 GLY A C 1
ATOM 754 O O . GLY A 1 98 ? 3.166 3.191 11.914 1 98.5 98 GLY A O 1
ATOM 755 N N . ALA A 1 99 ? 1.4 2.355 10.805 1 98.94 99 ALA A N 1
ATOM 756 C CA . ALA A 1 99 ? 0.958 3.701 10.453 1 98.94 99 ALA A CA 1
ATOM 757 C C . ALA A 1 99 ? 0.657 4.527 11.703 1 98.94 99 ALA A C 1
ATOM 759 O O . ALA A 1 99 ? 0.113 4.008 12.68 1 98.94 99 ALA A O 1
ATOM 760 N N . LYS A 1 100 ? 0.955 5.805 11.602 1 98.94 100 LYS A N 1
ATOM 761 C CA . LYS A 1 100 ? 0.759 6.66 12.766 1 98.94 100 LYS A CA 1
ATOM 762 C C . LYS A 1 100 ? -0.325 7.699 12.508 1 98.94 100 LYS A C 1
ATOM 764 O O . LYS A 1 100 ? -0.833 8.32 13.445 1 98.94 100 LYS A O 1
ATOM 769 N N . VAL A 1 101 ? -0.708 7.906 11.242 1 98.94 101 VAL A N 1
ATOM 770 C CA . VAL A 1 101 ? -1.697 8.922 10.906 1 98.94 101 VAL A CA 1
ATOM 771 C C . VAL A 1 101 ? -2.787 8.312 10.023 1 98.94 101 VAL A C 1
ATOM 773 O O . VAL A 1 101 ? -2.49 7.594 9.062 1 98.94 101 VAL A O 1
ATOM 776 N N . VAL A 1 102 ? -3.98 8.5 10.359 1 99 102 VAL A N 1
ATOM 777 C CA . VAL A 1 102 ? -5.152 8.227 9.531 1 99 102 VAL A CA 1
ATOM 778 C C . VAL A 1 102 ? -5.727 9.531 8.992 1 99 102 VAL A C 1
ATOM 780 O O . VAL A 1 102 ? -6.285 10.328 9.75 1 99 102 VAL A O 1
ATOM 783 N N . TRP A 1 103 ? -5.566 9.734 7.723 1 98.94 103 TRP A N 1
ATOM 784 C CA . TRP A 1 103 ? -6.125 10.922 7.078 1 98.94 103 TRP A CA 1
ATOM 785 C C . TRP A 1 103 ? -7.531 10.648 6.559 1 98.94 103 TRP A C 1
ATOM 787 O O . TRP A 1 103 ? -7.766 9.648 5.871 1 98.94 103 TRP A O 1
ATOM 797 N N . LEU A 1 104 ? -8.422 11.523 6.871 1 98.94 104 LEU A N 1
ATOM 798 C CA . LEU A 1 104 ? -9.719 11.484 6.203 1 98.94 104 LEU A CA 1
ATOM 799 C C . LEU A 1 104 ? -9.562 11.781 4.715 1 98.94 104 LEU A C 1
ATOM 801 O O . LEU A 1 104 ? -8.445 11.953 4.219 1 98.94 104 LEU A O 1
ATOM 805 N N . PRO A 1 105 ? -10.656 11.742 3.959 1 98.94 105 PRO A N 1
ATOM 806 C CA . PRO A 1 105 ? -10.523 11.82 2.502 1 98.94 105 PRO A CA 1
ATOM 807 C C . PRO A 1 105 ? -9.906 13.133 2.035 1 98.94 105 PRO A C 1
ATOM 809 O O . PRO A 1 105 ? -10.18 14.195 2.605 1 98.94 105 PRO A O 1
ATOM 812 N N . THR A 1 106 ? -9.133 12.977 1.007 1 98.69 106 THR A N 1
ATOM 813 C CA . THR A 1 106 ? -8.523 14.125 0.347 1 98.69 106 THR A CA 1
ATOM 814 C C . THR A 1 106 ? -9.156 14.367 -1.019 1 98.69 106 THR A C 1
ATOM 816 O O . THR A 1 106 ? -10.266 14.898 -1.107 1 98.69 106 THR A O 1
ATOM 819 N N . GLN A 1 107 ? -8.57 13.773 -2.082 1 98 107 GLN A N 1
ATOM 820 C CA . GLN A 1 107 ? -9.031 14 -3.449 1 98 107 GLN A CA 1
ATOM 821 C C . GLN A 1 107 ? -10.453 13.484 -3.639 1 98 107 GLN A C 1
ATOM 823 O O . GLN A 1 107 ? -11.156 13.922 -4.551 1 98 107 GLN A O 1
ATOM 828 N N . HIS A 1 108 ? -10.867 12.648 -2.74 1 98.81 108 HIS A N 1
ATOM 829 C CA . HIS A 1 108 ? -12.203 12.062 -2.869 1 98.81 108 HIS A CA 1
ATOM 830 C C . HIS A 1 108 ? -13.133 12.578 -1.778 1 98.81 108 HIS A C 1
ATOM 832 O O . HIS A 1 108 ? -14.203 12.008 -1.555 1 98.81 108 HIS A O 1
ATOM 838 N N . ALA A 1 109 ? -12.68 13.57 -1.005 1 98.88 109 ALA A N 1
ATOM 839 C CA . ALA A 1 109 ? -13.602 14.258 -0.102 1 98.88 109 ALA A CA 1
ATOM 840 C C . ALA A 1 109 ? -14.688 14.992 -0.88 1 98.88 109 ALA A C 1
ATOM 842 O O . ALA A 1 109 ? -14.422 15.586 -1.924 1 98.88 109 ALA A O 1
ATOM 843 N N . GLN A 1 110 ? -15.906 14.992 -0.356 1 98.62 110 GLN A N 1
ATOM 844 C CA . GLN A 1 110 ? -16.984 15.719 -1.007 1 98.62 110 GLN A CA 1
ATOM 845 C C . GLN A 1 110 ? -16.625 17.188 -1.195 1 98.62 110 GLN A C 1
ATOM 847 O O . GLN A 1 110 ? -16.891 17.766 -2.254 1 98.62 110 GLN A O 1
ATOM 852 N N . ASN A 1 111 ? -16.047 17.781 -0.191 1 98.75 111 ASN A N 1
ATOM 853 C CA . ASN A 1 111 ? -15.648 19.188 -0.237 1 98.75 111 ASN A CA 1
ATOM 854 C C . ASN A 1 111 ? -14.625 19.438 -1.339 1 98.75 111 ASN A C 1
ATOM 856 O O . ASN 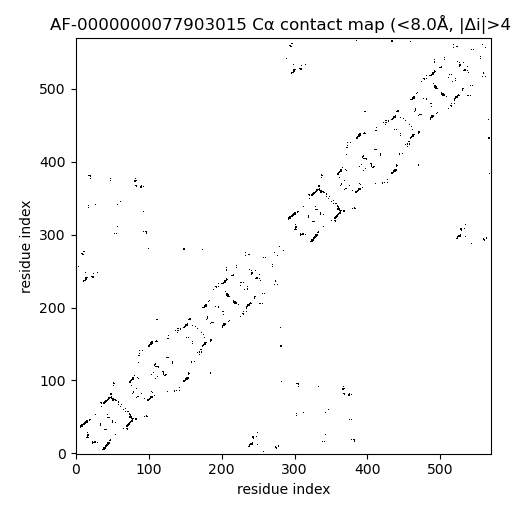A 1 111 ? -14.711 20.422 -2.062 1 98.75 111 ASN A O 1
ATOM 860 N N . HIS A 1 112 ? -13.625 18.562 -1.444 1 98.62 112 HIS A N 1
ATOM 861 C CA . HIS A 1 112 ? -12.609 18.703 -2.484 1 98.62 112 HIS A CA 1
ATOM 862 C C . HIS A 1 112 ? -13.234 18.656 -3.875 1 98.62 112 HIS A C 1
ATOM 864 O O . HIS A 1 112 ? -12.93 19.5 -4.723 1 98.62 112 HIS A O 1
ATOM 870 N N . LEU A 1 113 ? -14.094 17.656 -4.09 1 98.56 113 LEU A N 1
ATOM 871 C CA . LEU A 1 113 ? -14.766 17.516 -5.379 1 98.56 113 LEU A CA 1
ATOM 872 C C . LEU A 1 113 ? -15.594 18.75 -5.699 1 98.56 113 LEU A C 1
ATOM 874 O O . LEU A 1 113 ? -15.516 19.281 -6.809 1 98.56 113 LEU A O 1
ATOM 878 N N . ALA A 1 114 ? -16.328 19.25 -4.746 1 98.38 114 ALA A N 1
ATOM 879 C CA . ALA A 1 114 ? -17.156 20.438 -4.949 1 98.38 114 ALA A CA 1
ATOM 880 C C . ALA A 1 114 ? -16.312 21.641 -5.336 1 98.38 114 ALA A C 1
ATOM 882 O O . ALA A 1 114 ? -16.656 22.391 -6.254 1 98.38 114 ALA A O 1
ATOM 883 N N . LYS A 1 115 ? -15.211 21.891 -4.66 1 97.5 115 LYS A N 1
ATOM 884 C CA . LYS A 1 115 ? -14.336 23.047 -4.902 1 97.5 115 LYS A CA 1
ATOM 885 C C . LYS A 1 115 ? -13.727 22.969 -6.297 1 97.5 115 LYS A C 1
ATOM 887 O O . LYS A 1 115 ? -13.445 24.016 -6.91 1 97.5 115 LYS A O 1
ATOM 892 N N . PHE A 1 116 ? -13.578 21.781 -6.781 1 96.69 116 PHE A N 1
ATOM 893 C CA . PHE A 1 116 ? -13 21.609 -8.109 1 96.69 116 PHE A CA 1
ATOM 894 C C . PHE A 1 116 ? -14.086 21.469 -9.164 1 96.69 116 PHE A C 1
ATOM 896 O O . PHE A 1 116 ? -13.82 21.031 -10.289 1 96.69 116 PHE A O 1
ATOM 903 N N . GLY A 1 117 ? -15.289 21.719 -8.828 1 97.38 117 GLY A N 1
ATOM 904 C CA . GLY A 1 117 ? -16.391 21.75 -9.766 1 97.38 117 GLY A CA 1
ATOM 905 C C . GLY A 1 117 ? -16.891 20.375 -10.148 1 97.38 117 GLY A C 1
ATOM 906 O O . GLY A 1 117 ? -17.531 20.203 -11.195 1 97.38 117 GLY A O 1
ATOM 907 N N . LYS A 1 118 ? -16.578 19.328 -9.391 1 97.94 118 LYS A N 1
ATOM 908 C CA . LYS A 1 118 ? -17.047 17.969 -9.617 1 97.94 118 LYS A CA 1
ATOM 909 C C . LYS A 1 118 ? -18.234 17.641 -8.734 1 97.94 118 LYS A C 1
ATOM 911 O O . LYS A 1 118 ? -18.594 18.422 -7.848 1 97.94 118 LYS A O 1
ATOM 916 N N . ASN A 1 119 ? -18.844 16.531 -9.031 1 98.56 119 ASN A N 1
ATOM 917 C CA . ASN A 1 119 ? -20.016 16.125 -8.266 1 98.56 119 ASN A CA 1
ATOM 918 C C . ASN A 1 119 ? -19.641 15.609 -6.879 1 98.56 119 ASN A C 1
ATOM 920 O O . ASN A 1 119 ? -19.047 14.547 -6.746 1 98.56 119 ASN A O 1
ATOM 924 N N . PRO A 1 120 ? -20.016 16.297 -5.863 1 98.12 120 PRO A N 1
ATOM 925 C CA . PRO A 1 120 ? -19.656 15.875 -4.508 1 98.12 120 PRO A CA 1
ATOM 926 C C . PRO A 1 120 ? -20.203 14.492 -4.152 1 98.12 120 PRO A C 1
ATOM 928 O O . PRO A 1 120 ? -19.609 13.781 -3.336 1 98.12 120 PRO A O 1
ATOM 931 N N . ASP A 1 121 ? -21.25 14.086 -4.801 1 97.75 121 ASP A N 1
ATOM 932 C CA . ASP A 1 121 ? -21.875 12.805 -4.484 1 97.75 121 ASP A CA 1
ATOM 933 C C . ASP A 1 121 ? -20.984 11.641 -4.91 1 97.75 121 ASP A C 1
ATOM 935 O O . ASP A 1 121 ? -21.203 10.5 -4.48 1 97.75 121 ASP A O 1
ATOM 939 N N . ASP A 1 122 ? -19.984 11.93 -5.707 1 98.19 122 ASP A N 1
ATOM 940 C CA . ASP A 1 122 ? -19.047 10.914 -6.156 1 98.19 122 ASP A CA 1
ATOM 941 C C . ASP A 1 122 ? -17.938 10.703 -5.125 1 98.19 122 ASP A C 1
ATOM 943 O O . ASP A 1 122 ? -17.109 9.797 -5.27 1 98.19 122 ASP A O 1
ATOM 947 N N . GLY A 1 123 ? -17.953 11.508 -4.055 1 98.62 123 GLY A N 1
ATOM 948 C CA . GLY A 1 123 ? -16.891 11.461 -3.072 1 98.62 123 GLY A CA 1
ATOM 949 C C . GLY A 1 123 ? -17.234 10.602 -1.867 1 98.62 123 GLY A C 1
ATOM 950 O O . GLY A 1 123 ? -18.297 9.984 -1.816 1 98.62 123 GLY A O 1
ATOM 951 N N . VAL A 1 124 ? -16.281 10.453 -0.973 1 98.75 124 VAL A N 1
ATOM 952 C CA . VAL A 1 124 ? -16.438 9.719 0.279 1 98.75 124 VAL A CA 1
ATOM 953 C C . VAL A 1 124 ? -17.203 10.578 1.286 1 98.75 124 VAL A C 1
ATOM 955 O O . VAL A 1 124 ? -16.797 11.695 1.594 1 98.75 124 VAL A O 1
ATOM 958 N N . LYS A 1 125 ? -18.312 10.086 1.79 1 98.19 125 LYS A N 1
ATOM 959 C CA . LYS A 1 125 ? -19.141 10.812 2.752 1 98.19 125 LYS A CA 1
ATOM 960 C C . LYS A 1 125 ? -18.688 10.539 4.184 1 98.19 125 LYS A C 1
ATOM 962 O O . LYS A 1 125 ? -18.703 9.391 4.637 1 98.19 125 LYS A O 1
ATOM 967 N N . VAL A 1 126 ? -18.312 11.625 4.875 1 98.75 126 VAL A N 1
ATOM 968 C CA . VAL A 1 126 ? -17.844 11.469 6.25 1 98.75 126 VAL A CA 1
ATOM 969 C C . VAL A 1 126 ? -18.969 11.844 7.219 1 98.75 126 VAL A C 1
ATOM 971 O O . VAL A 1 126 ? -19.016 11.352 8.352 1 98.75 126 VAL A O 1
ATOM 974 N N . THR A 1 127 ? -19.859 12.734 6.805 1 98.5 127 THR A N 1
ATOM 975 C CA . THR A 1 127 ? -21.016 13.172 7.59 1 98.5 127 THR A CA 1
ATOM 976 C C . THR A 1 127 ? -22.297 13.102 6.762 1 98.5 127 THR A C 1
ATOM 978 O O . THR A 1 127 ? -22.25 13.148 5.531 1 98.5 127 THR A O 1
ATOM 981 N N . GLU A 1 128 ? -23.312 12.852 7.43 1 97.5 128 GLU A N 1
ATOM 982 C CA . GLU A 1 128 ? -24.641 12.867 6.852 1 97.5 128 GLU A CA 1
ATOM 983 C C . GLU A 1 128 ? -25.672 13.398 7.848 1 97.5 128 GLU A C 1
ATOM 985 O O . GLU A 1 128 ? -25.734 12.945 8.992 1 97.5 128 GLU A O 1
ATOM 990 N N . ASN A 1 129 ? -26.438 14.391 7.457 1 96.62 129 ASN A N 1
ATOM 991 C CA . ASN A 1 129 ? -27.484 14.977 8.273 1 96.62 129 ASN A CA 1
ATOM 992 C C . ASN A 1 129 ? -26.938 15.5 9.602 1 96.62 129 ASN A C 1
ATOM 994 O O . ASN A 1 129 ? -27.5 15.219 10.664 1 96.62 129 ASN A O 1
ATOM 998 N N . GLY A 1 130 ? -25.766 16.094 9.562 1 96.94 130 GLY A N 1
ATOM 999 C CA . GLY A 1 130 ? -25.203 16.781 10.719 1 96.94 130 GLY A CA 1
ATOM 1000 C C . GLY A 1 130 ? -24.531 15.836 11.695 1 96.94 130 GLY A C 1
ATOM 1001 O O . GLY A 1 130 ? -24.172 16.234 12.805 1 96.94 130 GLY A O 1
ATOM 1002 N N . LYS A 1 131 ? -24.375 14.609 11.289 1 98.31 131 LYS A N 1
ATOM 1003 C CA . LYS A 1 131 ? -23.719 13.609 12.133 1 98.31 131 LYS A CA 1
ATOM 1004 C C . LYS A 1 131 ? -22.672 12.828 11.344 1 98.31 131 LYS A C 1
ATOM 1006 O O . LYS A 1 131 ? -22.703 12.797 10.109 1 98.31 131 LYS A O 1
ATOM 1011 N N . ILE A 1 132 ? -21.734 12.297 12.086 1 98.62 132 ILE A N 1
ATOM 1012 C CA . ILE A 1 132 ? -20.781 11.422 11.406 1 98.62 132 ILE A CA 1
ATOM 1013 C C . ILE A 1 132 ? -21.5 10.172 10.898 1 98.62 132 ILE A C 1
ATOM 1015 O O . ILE A 1 132 ? -22.516 9.75 11.469 1 98.62 132 ILE A O 1
ATOM 1019 N N . VAL A 1 133 ? -20.984 9.57 9.859 1 98.5 133 VAL A N 1
ATOM 1020 C CA . VAL A 1 133 ? -21.531 8.305 9.383 1 98.5 133 VAL A CA 1
ATOM 1021 C C . VAL A 1 133 ? -21.062 7.164 10.281 1 98.5 133 VAL A C 1
ATOM 1023 O O . VAL A 1 133 ? -20.062 7.297 10.992 1 98.5 133 VAL A O 1
ATOM 1026 N N . PRO A 1 134 ? -21.672 6.051 10.305 1 97.5 134 PRO A N 1
ATOM 1027 C CA . PRO A 1 134 ? -21.406 4.957 11.234 1 97.5 134 PRO A CA 1
ATOM 1028 C C . PRO A 1 134 ? -19.969 4.438 11.141 1 97.5 134 PRO A C 1
ATOM 1030 O O . PRO A 1 134 ? -19.359 4.094 12.164 1 97.5 134 PRO A O 1
ATOM 1033 N N . GLU A 1 135 ? -19.422 4.352 9.953 1 97.94 135 GLU A N 1
ATOM 1034 C CA . GLU A 1 135 ? -18.078 3.822 9.742 1 97.94 135 GLU A CA 1
ATOM 1035 C C . GLU A 1 135 ? -17.047 4.617 10.531 1 97.94 135 GLU A C 1
ATOM 1037 O O . GLU A 1 135 ? -16.031 4.07 10.953 1 97.94 135 GLU A O 1
ATOM 1042 N N . MET A 1 136 ? -17.375 5.875 10.82 1 98.75 136 MET A N 1
ATOM 1043 C CA . MET A 1 136 ? -16.438 6.75 11.531 1 98.75 136 MET A CA 1
ATOM 1044 C C . MET A 1 136 ? -16.281 6.309 12.984 1 98.75 136 MET A C 1
ATOM 1046 O O . MET A 1 136 ? -15.219 6.496 13.578 1 98.75 136 MET A O 1
ATOM 1050 N N . LYS A 1 137 ? -17.312 5.695 13.516 1 98.62 137 LYS A N 1
ATOM 1051 C CA . LYS A 1 137 ? -17.219 5.223 14.891 1 98.62 137 LYS A CA 1
ATOM 1052 C C . LYS A 1 137 ? -16.156 4.148 15.039 1 98.62 137 LYS A C 1
ATOM 1054 O O . LYS A 1 137 ? -15.367 4.176 15.992 1 98.62 137 LYS A O 1
ATOM 1059 N N . ASP A 1 138 ? -16.125 3.211 14.102 1 98.69 138 ASP A N 1
ATOM 1060 C CA . ASP A 1 138 ? -15.117 2.164 14.109 1 98.69 138 ASP A CA 1
ATOM 1061 C C . ASP A 1 138 ? -13.719 2.752 13.914 1 98.69 138 ASP A C 1
ATOM 1063 O O . ASP A 1 138 ? -12.758 2.307 14.539 1 98.69 138 ASP A O 1
ATOM 1067 N N . ILE A 1 139 ? -13.641 3.717 13.07 1 98.88 139 ILE A N 1
ATOM 1068 C CA . ILE A 1 139 ? -12.359 4.352 12.781 1 98.88 139 ILE A CA 1
ATOM 1069 C C . ILE A 1 139 ? -11.859 5.094 14.023 1 98.88 139 ILE A C 1
ATOM 1071 O O . ILE A 1 139 ? -10.688 5 14.375 1 98.88 139 ILE A O 1
ATOM 1075 N N . PHE A 1 140 ? -12.781 5.82 14.727 1 98.94 140 PHE A N 1
ATOM 1076 C CA . PHE A 1 140 ? -12.406 6.488 15.969 1 98.94 140 PHE A CA 1
ATOM 1077 C C . PHE A 1 140 ? -11.875 5.488 16.984 1 98.94 140 PHE A C 1
ATOM 1079 O O . PHE A 1 140 ? -10.875 5.75 17.656 1 98.94 140 PHE A O 1
ATOM 1086 N N . GLN A 1 141 ? -12.555 4.387 17.078 1 98.88 141 GLN A N 1
ATOM 1087 C CA . GLN A 1 141 ? -12.133 3.361 18.031 1 98.88 141 GLN A CA 1
ATOM 1088 C C . GLN A 1 141 ? -10.727 2.859 17.719 1 98.88 141 GLN A C 1
ATOM 1090 O O . GLN A 1 141 ? -9.906 2.697 18.625 1 98.88 141 GLN A O 1
ATOM 1095 N N . LEU A 1 142 ? -10.469 2.604 16.453 1 98.94 142 LEU A N 1
ATOM 1096 C CA . LEU A 1 142 ? -9.148 2.143 16.031 1 98.94 142 LEU A CA 1
ATOM 1097 C C . LEU A 1 142 ? -8.086 3.199 16.328 1 98.94 142 LEU A C 1
ATOM 1099 O O . LEU A 1 142 ? -7.02 2.883 16.859 1 98.94 142 LEU A O 1
ATOM 1103 N N . VAL A 1 143 ? -8.375 4.43 15.992 1 98.94 143 VAL A N 1
ATOM 1104 C CA . VAL A 1 143 ? -7.441 5.527 16.219 1 98.94 143 VAL A CA 1
ATOM 1105 C C . VAL A 1 143 ? -7.117 5.637 17.703 1 98.94 143 VAL A C 1
ATOM 1107 O O . VAL A 1 143 ? -5.961 5.824 18.078 1 98.94 143 VAL A O 1
ATOM 1110 N N . LYS A 1 144 ? -8.133 5.527 18.484 1 98.62 144 LYS A N 1
ATOM 1111 C CA . LYS A 1 144 ? -7.965 5.578 19.922 1 98.62 144 LYS A CA 1
ATOM 1112 C C . LYS A 1 144 ? -7.137 4.395 20.422 1 98.62 144 LYS A C 1
ATOM 1114 O O . LYS A 1 144 ? -6.172 4.574 21.172 1 98.62 144 LYS A O 1
ATOM 1119 N N . ASP A 1 145 ? -7.492 3.189 20 1 98.56 145 ASP A N 1
ATOM 1120 C CA . ASP A 1 145 ? -6.855 1.964 20.469 1 98.56 145 ASP A CA 1
ATOM 1121 C C . ASP A 1 145 ? -5.367 1.946 20.125 1 98.56 145 ASP A C 1
ATOM 1123 O O . ASP A 1 145 ? -4.551 1.421 20.891 1 98.56 145 ASP A O 1
ATOM 1127 N N . TYR A 1 146 ? -5.02 2.551 19.047 1 98.69 146 TYR A N 1
ATOM 1128 C CA . TYR A 1 146 ? -3.637 2.486 18.594 1 98.69 146 TYR A CA 1
ATOM 1129 C C . TYR A 1 146 ? -2.912 3.801 18.859 1 98.69 146 TYR A C 1
ATOM 1131 O O . TYR A 1 146 ? -1.771 3.986 18.422 1 98.69 146 TYR A O 1
ATOM 1139 N N . ASP A 1 147 ? -3.58 4.758 19.469 1 98.56 147 ASP A N 1
ATOM 1140 C CA . ASP A 1 147 ? -3.018 6.059 19.812 1 98.56 147 ASP A CA 1
ATOM 1141 C C . ASP A 1 147 ? -2.449 6.754 18.578 1 98.56 147 ASP A C 1
ATOM 1143 O O . ASP A 1 147 ? -1.33 7.27 18.609 1 98.56 147 ASP A O 1
ATOM 1147 N N . ALA A 1 148 ? -3.203 6.656 17.516 1 98.88 148 ALA A N 1
ATOM 1148 C CA . ALA A 1 148 ? -2.814 7.262 16.234 1 98.88 148 ALA A CA 1
ATOM 1149 C C . ALA A 1 148 ? -3.381 8.672 16.109 1 98.88 148 ALA A C 1
ATOM 1151 O O . ALA A 1 148 ? -4.16 9.117 16.953 1 98.88 148 ALA A O 1
ATOM 1152 N N . VAL A 1 149 ? -2.922 9.375 15.102 1 98.94 149 VAL A N 1
ATOM 1153 C CA . VAL A 1 149 ? -3.381 10.727 14.797 1 98.94 149 VAL A CA 1
ATOM 1154 C C . VAL A 1 149 ? -4.52 10.664 13.781 1 98.94 149 VAL A C 1
ATOM 1156 O O . VAL A 1 149 ? -4.461 9.898 12.82 1 98.94 149 VAL A O 1
ATOM 1159 N N . LEU A 1 150 ? -5.555 11.375 14.039 1 98.94 150 LEU A N 1
ATOM 1160 C CA . LEU A 1 150 ? -6.598 11.594 13.039 1 98.94 150 LEU A CA 1
ATOM 1161 C C . LEU A 1 150 ? -6.445 12.961 12.383 1 98.94 150 LEU A C 1
ATOM 1163 O O . LEU A 1 150 ? -6.457 13.984 13.062 1 98.94 150 LEU A O 1
ATOM 1167 N N . GLY A 1 151 ? -6.203 13.008 11.055 1 98.94 151 GLY A N 1
ATOM 1168 C CA . GLY A 1 151 ? -6.16 14.242 10.281 1 98.94 151 GLY A CA 1
ATOM 1169 C C . GLY A 1 151 ? -7.422 14.484 9.469 1 98.94 151 GLY A C 1
ATOM 1170 O O . GLY A 1 151 ? -7.922 13.57 8.805 1 98.94 151 GLY A O 1
ATOM 1171 N N . THR A 1 152 ? -7.891 15.68 9.406 1 98.94 152 THR A N 1
ATOM 1172 C CA . THR A 1 152 ? -9.172 15.984 8.781 1 98.94 152 THR A CA 1
ATOM 1173 C C . THR A 1 152 ? -9.031 16.062 7.266 1 98.94 152 THR A C 1
ATOM 1175 O O . THR A 1 152 ? -10.031 16.047 6.543 1 98.94 152 THR A O 1
ATOM 1178 N N . ALA A 1 153 ? -7.832 16.281 6.867 1 98.75 153 ALA A N 1
ATOM 1179 C CA . ALA A 1 153 ? -7.5 16.312 5.441 1 98.75 153 ALA A CA 1
ATOM 1180 C C . ALA A 1 153 ? -8.359 17.344 4.711 1 98.75 153 ALA A C 1
ATOM 1182 O O . ALA A 1 153 ? -8.391 18.516 5.094 1 98.75 153 ALA A O 1
ATOM 1183 N N . HIS A 1 154 ? -9.148 16.906 3.631 1 98.88 154 HIS A N 1
ATOM 1184 C CA . HIS A 1 154 ? -9.758 17.906 2.754 1 98.88 154 HIS A CA 1
ATOM 1185 C C . HIS A 1 154 ? -11.25 18.047 3.037 1 98.88 154 HIS A C 1
ATOM 1187 O O . HIS A 1 154 ? -12 18.562 2.207 1 98.88 154 HIS A O 1
ATOM 1193 N N . ILE A 1 155 ? -11.758 17.641 4.164 1 98.88 155 ILE A N 1
ATOM 1194 C CA . ILE A 1 155 ? -13.172 17.828 4.457 1 98.88 155 ILE A CA 1
ATOM 1195 C C . ILE A 1 155 ? -13.453 19.297 4.77 1 98.88 155 ILE A C 1
ATOM 1197 O O . ILE A 1 155 ? -12.539 20.047 5.078 1 98.88 155 ILE A O 1
ATOM 1201 N N . SER A 1 156 ? -14.703 19.719 4.734 1 98.75 156 SER A N 1
ATOM 1202 C CA . SER A 1 156 ? -15.094 21.109 4.922 1 98.75 156 SER A CA 1
ATOM 1203 C C . SER A 1 156 ? -14.969 21.531 6.383 1 98.75 156 SER A C 1
ATOM 1205 O O . SER A 1 156 ? -14.875 20.672 7.27 1 98.75 156 SER A O 1
ATOM 1207 N N . PRO A 1 157 ? -14.977 22.844 6.621 1 98.75 157 PRO A N 1
ATOM 1208 C CA . PRO A 1 157 ? -14.992 23.312 8.008 1 98.75 157 PRO A CA 1
ATOM 1209 C C . PRO A 1 157 ? -16.172 22.766 8.805 1 98.75 157 PRO A C 1
ATOM 1211 O O . PRO A 1 157 ? -16.016 22.359 9.953 1 98.75 157 PRO A O 1
ATOM 1214 N N . GLU A 1 158 ? -17.328 22.734 8.164 1 98.62 158 GLU A N 1
ATOM 1215 C CA . GLU A 1 158 ? -18.516 22.203 8.828 1 98.62 158 GLU A CA 1
ATOM 1216 C C . GLU A 1 158 ? -18.312 20.734 9.219 1 98.62 158 GLU A C 1
ATOM 1218 O O . GLU A 1 158 ? -18.609 20.344 10.352 1 98.62 158 GLU A O 1
ATOM 1223 N N . GLU A 1 159 ? -17.859 19.984 8.273 1 98.88 159 GLU A N 1
ATOM 1224 C CA . GLU A 1 159 ? -17.578 18.578 8.555 1 98.88 159 GLU A CA 1
ATOM 1225 C C . GLU A 1 159 ? -16.531 18.438 9.648 1 98.88 159 GLU A C 1
ATOM 1227 O O . GLU A 1 159 ? -16.625 17.547 10.5 1 98.88 159 GLU A O 1
ATOM 1232 N N . SER A 1 160 ? -15.523 19.297 9.633 1 98.88 160 SER A N 1
ATOM 1233 C CA . SER A 1 160 ? -14.453 19.234 10.625 1 98.88 160 SER A CA 1
ATOM 1234 C C . SER A 1 160 ? -14.992 19.438 12.031 1 98.88 160 SER A C 1
ATOM 1236 O O . SER A 1 160 ? -14.578 18.75 12.969 1 98.88 160 SER A O 1
ATOM 1238 N N . PHE A 1 161 ? -15.891 20.406 12.203 1 98.88 161 PHE A N 1
ATOM 1239 C CA . PHE A 1 161 ? -16.5 20.625 13.508 1 98.88 161 PHE A CA 1
ATOM 1240 C C . PHE A 1 161 ? -17.281 19.391 13.961 1 98.88 161 PHE A C 1
ATOM 1242 O O . PHE A 1 161 ? -17.172 18.984 15.117 1 98.88 161 PHE A O 1
ATOM 1249 N N . ILE A 1 162 ? -18.062 18.797 13.047 1 98.88 162 ILE A N 1
ATOM 1250 C CA . ILE A 1 162 ? -18.844 17.609 13.352 1 98.88 162 ILE A CA 1
ATOM 1251 C C . ILE A 1 162 ? -17.922 16.453 13.734 1 98.88 162 ILE A C 1
ATOM 1253 O O . ILE A 1 162 ? -18.156 15.773 14.734 1 98.88 162 ILE A O 1
ATOM 1257 N N . VAL A 1 163 ? -16.828 16.281 12.992 1 98.94 163 VAL A N 1
ATOM 1258 C CA . VAL A 1 163 ? -15.898 15.188 13.195 1 98.94 163 VAL A CA 1
ATOM 1259 C C . VAL A 1 163 ? -15.156 15.375 14.516 1 98.94 163 VAL A C 1
ATOM 1261 O O . VAL A 1 163 ? -15.008 14.43 15.289 1 98.94 163 VAL A O 1
ATOM 1264 N N . CYS A 1 164 ? -14.672 16.578 14.805 1 98.88 164 CYS A N 1
ATOM 1265 C CA . CYS A 1 164 ? -13.914 16.828 16.016 1 98.88 164 CYS A CA 1
ATOM 1266 C C . CYS A 1 164 ? -14.781 16.625 17.25 1 98.88 164 CYS A C 1
ATOM 1268 O O . CYS A 1 164 ? -14.328 16.078 18.266 1 98.88 164 CYS A O 1
ATOM 1270 N N . ASP A 1 165 ? -16 17.078 17.141 1 98.81 165 ASP A N 1
ATOM 1271 C CA . ASP A 1 165 ? -16.938 16.875 18.234 1 98.81 165 ASP A CA 1
ATOM 1272 C C . ASP A 1 165 ? -17.141 15.383 18.516 1 98.81 165 ASP A C 1
ATOM 1274 O O . ASP A 1 165 ? -16.984 14.938 19.656 1 98.81 165 ASP A O 1
ATOM 1278 N N . ALA A 1 166 ? -17.438 14.633 17.5 1 98.88 166 ALA A N 1
ATOM 1279 C CA . ALA A 1 166 ? -17.688 13.203 17.625 1 98.88 166 ALA A CA 1
ATOM 1280 C C . ALA A 1 166 ? -16.422 12.469 18.062 1 98.88 166 ALA A C 1
ATOM 1282 O O . ALA A 1 166 ? -16.484 11.516 18.859 1 98.88 166 ALA A O 1
ATOM 1283 N N . ALA A 1 167 ? -15.297 12.859 17.531 1 98.88 167 ALA A N 1
ATOM 1284 C CA . ALA A 1 167 ? -14.031 12.219 17.844 1 98.88 167 ALA A CA 1
ATOM 1285 C C . ALA A 1 167 ? -13.68 12.414 19.328 1 98.88 167 ALA A C 1
ATOM 1287 O O . ALA A 1 167 ? -13.258 11.477 20 1 98.88 167 ALA A O 1
ATOM 1288 N N . ARG A 1 168 ? -13.82 13.656 19.844 1 98.75 168 ARG A N 1
ATOM 1289 C CA . ARG A 1 168 ? -13.555 13.922 21.25 1 98.75 168 ARG A CA 1
ATOM 1290 C C . ARG A 1 168 ? -14.492 13.117 22.141 1 98.75 168 ARG A C 1
ATOM 1292 O O . ARG A 1 168 ? -14.062 12.539 23.141 1 98.75 168 ARG A O 1
ATOM 1299 N N . ALA A 1 169 ? -15.727 13.094 21.734 1 98.38 169 ALA A N 1
ATOM 1300 C CA . ALA A 1 169 ? -16.703 12.305 22.484 1 98.38 169 ALA A CA 1
ATOM 1301 C C . ALA A 1 169 ? -16.297 10.828 22.531 1 98.38 169 ALA A C 1
ATOM 1303 O O . ALA A 1 169 ? -16.562 10.141 23.516 1 98.38 169 ALA A O 1
ATOM 1304 N N . ALA A 1 170 ? -15.664 10.352 21.484 1 98.38 170 ALA A N 1
ATOM 1305 C CA . ALA A 1 170 ? -15.242 8.953 21.391 1 98.38 170 ALA A CA 1
ATOM 1306 C C . ALA A 1 170 ? -13.906 8.734 22.094 1 98.38 170 ALA A C 1
ATOM 1308 O O . ALA A 1 170 ? -13.422 7.605 22.188 1 98.38 170 ALA A O 1
ATOM 1309 N N . GLY A 1 171 ? -13.219 9.781 22.531 1 98.38 171 GLY A N 1
ATOM 1310 C CA . GLY A 1 171 ? -12 9.648 23.312 1 98.38 171 GLY A CA 1
ATOM 1311 C C . GLY A 1 171 ? -10.742 9.797 22.469 1 98.38 171 GLY A C 1
ATOM 1312 O O . GLY A 1 171 ? -9.641 9.531 22.953 1 98.38 171 GLY A O 1
ATOM 1313 N N . VAL A 1 172 ? -10.891 10.211 21.219 1 98.69 172 VAL A N 1
ATOM 1314 C CA . VAL A 1 172 ? -9.727 10.445 20.375 1 98.69 172 VAL A CA 1
ATOM 1315 C C . VAL A 1 172 ? -8.938 11.641 20.906 1 98.69 172 VAL A C 1
ATOM 1317 O O . VAL A 1 172 ? -9.477 12.734 21.047 1 98.69 172 VAL A O 1
ATOM 1320 N N . LYS A 1 173 ? -7.664 11.477 21.125 1 98.25 173 LYS A N 1
ATOM 1321 C CA . LYS A 1 173 ? -6.844 12.516 21.75 1 98.25 173 LYS A CA 1
ATOM 1322 C C . LYS A 1 173 ? -6.082 13.312 20.688 1 98.25 173 LYS A C 1
ATOM 1324 O O . LYS A 1 173 ? -6.008 14.539 20.766 1 98.25 173 LYS A O 1
ATOM 1329 N N . LYS A 1 174 ? -5.566 12.648 19.734 1 98.88 174 LYS A N 1
ATOM 1330 C CA . LYS A 1 174 ? -4.68 13.266 18.75 1 98.88 174 LYS A CA 1
ATOM 1331 C C . LYS A 1 174 ? -5.449 13.68 17.5 1 98.88 174 LYS A C 1
ATOM 1333 O O . LYS A 1 174 ? -5.582 12.891 16.562 1 98.88 174 LYS A O 1
ATOM 1338 N N . LEU A 1 175 ? -5.91 14.914 17.5 1 98.88 175 LEU A N 1
ATOM 1339 C CA . LEU A 1 175 ? -6.684 15.469 16.391 1 98.88 175 LEU A CA 1
ATOM 1340 C C . LEU A 1 175 ? -5.934 16.625 15.727 1 98.88 175 LEU A C 1
ATOM 1342 O O . LEU A 1 175 ? -5.512 17.562 16.406 1 98.88 175 LEU A O 1
ATOM 1346 N N . VAL A 1 176 ? -5.734 16.5 14.43 1 98.94 176 VAL A N 1
ATOM 1347 C CA . VAL A 1 176 ? -5.066 17.531 13.656 1 98.94 176 VAL A CA 1
ATOM 1348 C C . VAL A 1 176 ? -5.984 18.031 12.539 1 98.94 176 VAL A C 1
ATOM 1350 O O . VAL A 1 176 ? -6.426 17.234 11.695 1 98.94 176 VAL A O 1
ATOM 1353 N N . VAL A 1 177 ? -6.328 19.281 12.555 1 98.94 177 VAL A N 1
ATOM 1354 C CA . VAL A 1 177 ? -7.027 19.891 11.43 1 98.94 177 VAL A CA 1
ATOM 1355 C C . VAL A 1 177 ? -6.035 20.219 10.312 1 98.94 177 VAL A C 1
ATOM 1357 O O . VAL A 1 177 ? -5.191 21.109 10.453 1 98.94 177 VAL A O 1
ATOM 1360 N N . THR A 1 178 ? -6.16 19.531 9.18 1 98.81 178 THR A N 1
ATOM 1361 C CA . THR A 1 178 ? -5.164 19.531 8.117 1 98.81 178 THR A CA 1
ATOM 1362 C C . THR A 1 178 ? -5.273 20.781 7.258 1 98.81 178 THR A C 1
ATOM 1364 O O . THR A 1 178 ? -6.289 21 6.594 1 98.81 178 THR A O 1
ATOM 1367 N N . HIS A 1 179 ? -4.238 21.594 7.207 1 98.19 179 HIS A N 1
ATOM 1368 C CA . HIS A 1 179 ? -4.098 22.828 6.453 1 98.19 179 HIS A CA 1
ATOM 1369 C C . HIS A 1 179 ? -5.445 23.516 6.258 1 98.19 179 HIS A C 1
ATOM 1371 O O . HIS A 1 179 ? -5.891 23.719 5.121 1 98.19 179 HIS A O 1
ATOM 1377 N N . PRO A 1 180 ? -6 23.984 7.312 1 98.19 180 PRO A N 1
ATOM 1378 C CA . PRO A 1 180 ? -7.379 24.484 7.297 1 98.19 180 PRO A CA 1
ATOM 1379 C C . PRO A 1 180 ? -7.547 25.719 6.418 1 98.19 180 PRO A C 1
ATOM 1381 O O . PRO A 1 180 ? -8.633 25.969 5.895 1 98.19 180 PRO A O 1
ATOM 1384 N N . GLU A 1 181 ? -6.504 26.422 6.184 1 95.19 181 GLU A N 1
ATOM 1385 C CA . GLU A 1 181 ? -6.648 27.688 5.469 1 95.19 181 GLU A CA 1
ATOM 1386 C C . GLU A 1 181 ? -6.594 27.484 3.959 1 95.19 181 GLU A C 1
ATOM 1388 O O . GLU A 1 181 ? -6.887 28.391 3.189 1 95.19 181 GLU A O 1
ATOM 1393 N N . TRP A 1 182 ? -6.074 26.266 3.553 1 96.44 182 TRP A N 1
ATOM 1394 C CA . TRP A 1 182 ? -6 25.984 2.121 1 96.44 182 TRP A CA 1
ATOM 1395 C C . TRP A 1 182 ? -7.348 26.219 1.451 1 96.44 182 TRP A C 1
ATOM 1397 O O . TRP A 1 182 ? -8.391 25.828 1.99 1 96.44 182 TRP A O 1
ATOM 1407 N N . TRP A 1 183 ? -7.359 26.766 0.268 1 96.31 183 TRP A N 1
ATOM 1408 C CA . TRP A 1 183 ? -8.594 27.219 -0.367 1 96.31 183 TRP A CA 1
ATOM 1409 C C . TRP A 1 183 ? -9.586 26.062 -0.521 1 96.31 183 TRP A C 1
ATOM 1411 O O . TRP A 1 183 ? -10.797 26.281 -0.572 1 96.31 183 TRP A O 1
ATOM 1421 N N . VAL A 1 184 ? -9.117 24.875 -0.537 1 97.31 184 VAL A N 1
ATOM 1422 C CA . VAL A 1 184 ? -9.992 23.719 -0.667 1 97.31 184 VAL A CA 1
ATOM 1423 C C . VAL A 1 184 ? -10.758 23.5 0.636 1 97.31 184 VAL A C 1
ATOM 1425 O O . VAL A 1 184 ? -11.969 23.25 0.621 1 97.31 184 VAL A O 1
ATOM 1428 N N . VAL A 1 185 ? -10.055 23.578 1.735 1 98.12 185 VAL A N 1
ATOM 1429 C CA . VAL A 1 185 ? -10.727 23.438 3.025 1 98.12 185 VAL A CA 1
ATOM 1430 C C . VAL A 1 185 ? -11.453 24.734 3.369 1 98.12 185 VAL A C 1
ATOM 1432 O O . VAL A 1 185 ? -12.641 24.719 3.699 1 98.12 185 VAL A O 1
ATOM 1435 N N . ASP A 1 186 ? -10.695 25.844 3.311 1 97.62 186 ASP A N 1
ATOM 1436 C CA . ASP A 1 186 ? -11.234 27.188 3.375 1 97.62 186 ASP A CA 1
ATOM 1437 C C . ASP A 1 186 ? -11.836 27.484 4.75 1 97.62 186 ASP A C 1
ATOM 1439 O O . ASP A 1 186 ? -12.977 27.938 4.852 1 97.62 186 ASP A O 1
ATOM 1443 N N . MET A 1 187 ? -11.164 27.172 5.785 1 98.19 187 MET A N 1
ATOM 1444 C CA . MET A 1 187 ? -11.602 27.484 7.141 1 98.19 187 MET A CA 1
ATOM 1445 C C . MET A 1 187 ? -11.156 28.891 7.543 1 98.19 187 MET A C 1
ATOM 1447 O O . MET A 1 187 ? -9.969 29.219 7.461 1 98.19 187 MET A O 1
ATOM 1451 N N . SER A 1 188 ? -12.055 29.734 7.957 1 97.69 188 SER A N 1
ATOM 1452 C CA . SER A 1 188 ? -11.727 31.094 8.375 1 97.69 188 SER A CA 1
ATOM 1453 C C . SER A 1 188 ? -10.852 31.109 9.617 1 97.69 188 SER A C 1
ATOM 1455 O O . SER A 1 188 ? -10.836 30.125 10.375 1 97.69 188 SER A O 1
ATOM 1457 N N . ILE A 1 189 ? -10.133 32.188 9.836 1 96.75 189 ILE A N 1
ATOM 1458 C CA . ILE A 1 189 ? -9.305 32.344 11.031 1 96.75 189 ILE A CA 1
ATOM 1459 C C . ILE A 1 189 ? -10.188 32.25 12.273 1 96.75 189 ILE A C 1
ATOM 1461 O O . ILE A 1 189 ? -9.781 31.672 13.289 1 96.75 189 ILE A O 1
ATOM 1465 N N . GLU A 1 190 ? -11.359 32.812 12.203 1 97.88 190 GLU A N 1
ATOM 1466 C CA . GLU A 1 190 ? -12.305 32.75 13.312 1 97.88 190 GLU A CA 1
ATOM 1467 C C . GLU A 1 190 ? -12.719 31.312 13.617 1 97.88 190 GLU A C 1
ATOM 1469 O O . GLU A 1 190 ? -12.797 30.906 14.781 1 97.88 190 GLU A O 1
ATOM 1474 N N . ASP A 1 191 ? -12.992 30.562 12.594 1 98.5 191 ASP A N 1
ATOM 1475 C CA . ASP A 1 191 ? -13.359 29.172 12.781 1 98.5 191 ASP A CA 1
ATOM 1476 C C . ASP A 1 191 ? -12.172 28.359 13.297 1 98.5 191 ASP A C 1
ATOM 1478 O O . ASP A 1 191 ? -12.352 27.406 14.07 1 98.5 191 ASP A O 1
ATOM 1482 N N . GLN A 1 192 ? -10.984 28.688 12.859 1 98.69 192 GLN A N 1
ATOM 1483 C CA . GLN A 1 192 ? -9.789 28.031 13.383 1 98.69 192 GLN A CA 1
ATOM 1484 C C . GLN A 1 192 ? -9.625 28.281 14.875 1 98.69 192 GLN A C 1
ATOM 1486 O O . GLN A 1 192 ? -9.344 27.344 15.641 1 98.69 192 GLN A O 1
ATOM 1491 N N . LYS A 1 193 ? -9.859 29.547 15.266 1 98.44 193 LYS A N 1
ATOM 1492 C CA . LYS A 1 193 ? -9.812 29.875 16.688 1 98.44 193 LYS A CA 1
ATOM 1493 C C . LYS A 1 193 ? -10.867 29.094 17.453 1 98.44 193 LYS A C 1
ATOM 1495 O O . LYS A 1 193 ? -10.594 28.547 18.531 1 98.44 193 LYS A O 1
ATOM 1500 N N . ARG A 1 194 ? -12.023 29.031 16.906 1 98.69 194 ARG A N 1
ATOM 1501 C CA . ARG A 1 194 ? -13.156 28.391 17.562 1 98.69 194 ARG A CA 1
ATOM 1502 C C . ARG A 1 194 ? -12.922 26.891 17.734 1 98.69 194 ARG A C 1
ATOM 1504 O O . ARG A 1 194 ? -13.203 26.328 18.781 1 98.69 194 ARG A O 1
ATOM 1511 N N . ILE A 1 195 ? -12.461 26.266 16.688 1 98.81 195 ILE A N 1
ATOM 1512 C CA . ILE A 1 195 ? -12.312 24.812 16.734 1 98.81 195 ILE A CA 1
ATOM 1513 C C . ILE A 1 195 ? -11.211 24.438 17.719 1 98.81 195 ILE A C 1
ATOM 1515 O O . ILE A 1 195 ? -11.297 23.406 18.406 1 98.81 195 ILE A O 1
ATOM 1519 N N . VAL A 1 196 ? -10.141 25.234 17.844 1 98.75 196 VAL A N 1
ATOM 1520 C CA . VAL A 1 196 ? -9.094 25.016 18.828 1 98.75 196 VAL A CA 1
ATOM 1521 C C . VAL A 1 196 ? -9.664 25.188 20.234 1 98.75 196 VAL A C 1
ATOM 1523 O O . VAL A 1 196 ? -9.422 24.359 21.109 1 98.75 196 VAL A O 1
ATOM 1526 N N . LYS A 1 197 ? -10.422 26.266 20.375 1 98.31 197 LYS A N 1
ATOM 1527 C CA . LYS A 1 197 ? -11.023 26.547 21.688 1 98.31 197 LYS A CA 1
ATOM 1528 C C . LYS A 1 197 ? -11.969 25.422 22.094 1 98.31 197 LYS A C 1
ATOM 1530 O O . LYS A 1 197 ? -11.961 25 23.25 1 98.31 197 LYS A O 1
ATOM 1535 N N . ASP A 1 198 ? -12.758 25 21.188 1 98.56 198 ASP A N 1
ATOM 1536 C CA . ASP A 1 198 ? -13.828 24.047 21.484 1 98.56 198 ASP A CA 1
ATOM 1537 C C . ASP A 1 198 ? -13.281 22.641 21.703 1 98.56 198 ASP A C 1
ATOM 1539 O O . ASP A 1 198 ? -13.789 21.891 22.531 1 98.56 198 ASP A O 1
ATOM 1543 N N . TYR A 1 199 ? -12.25 22.266 20.953 1 98.56 199 TYR A N 1
ATOM 1544 C CA . TYR A 1 199 ? -11.898 20.859 20.922 1 98.56 199 TYR A CA 1
ATOM 1545 C C . TYR A 1 199 ? -10.414 20.656 21.203 1 98.56 199 TYR A C 1
ATOM 1547 O O . TYR A 1 199 ? -9.93 19.531 21.25 1 98.56 199 TYR A O 1
ATOM 1555 N N . ASP A 1 200 ? -9.625 21.688 21.359 1 98.38 200 ASP A N 1
ATOM 1556 C CA . ASP A 1 200 ? -8.203 21.641 21.641 1 98.38 200 ASP A CA 1
ATOM 1557 C C . ASP A 1 200 ? -7.457 20.812 20.594 1 98.38 200 ASP A C 1
ATOM 1559 O O . ASP A 1 200 ? -6.699 19.906 20.938 1 98.38 200 ASP A O 1
ATOM 1563 N N . VAL A 1 201 ? -7.754 21.125 19.344 1 98.81 201 VAL A N 1
ATOM 1564 C CA . VAL A 1 201 ? -7.105 20.438 18.234 1 98.81 201 VAL A CA 1
ATOM 1565 C C . VAL A 1 201 ? -5.82 21.172 17.859 1 98.81 201 VAL A C 1
ATOM 1567 O O . VAL A 1 201 ? -5.57 22.281 18.328 1 98.81 201 VAL A O 1
ATOM 1570 N N . LEU A 1 202 ? -4.977 20.5 17.125 1 98.94 202 LEU A N 1
ATOM 1571 C CA . LEU A 1 202 ? -3.828 21.125 16.484 1 98.94 202 LEU A CA 1
ATOM 1572 C C . LEU A 1 202 ? -4.176 21.578 15.07 1 98.94 202 LEU A C 1
ATOM 1574 O O . LEU A 1 202 ? -4.887 20.875 14.344 1 98.94 202 LEU A O 1
ATOM 1578 N N . LEU A 1 203 ? -3.734 22.75 14.719 1 98.94 203 LEU A N 1
ATOM 1579 C CA . LEU A 1 203 ? -3.832 23.234 13.344 1 98.94 203 LEU A CA 1
ATOM 1580 C C . LEU A 1 203 ? -2.535 22.984 12.586 1 98.94 203 LEU A C 1
ATOM 1582 O O . LEU A 1 203 ? -1.481 23.5 12.953 1 98.94 203 LEU A O 1
ATOM 1586 N N . GLU A 1 204 ? -2.611 22.172 11.547 1 98.94 204 GLU A N 1
ATOM 1587 C CA . GLU A 1 204 ? -1.451 21.969 10.68 1 98.94 204 GLU A CA 1
ATOM 1588 C C . GLU A 1 204 ? -1.279 23.156 9.719 1 98.94 204 GLU A C 1
ATOM 1590 O O . GLU A 1 204 ? -2.201 23.484 8.977 1 98.94 204 GLU A O 1
ATOM 1595 N N . ARG A 1 205 ? -0.137 23.703 9.734 1 98.56 205 ARG A N 1
ATOM 1596 C CA . ARG A 1 205 ? 0.194 24.781 8.805 1 98.56 205 ARG A CA 1
ATOM 1597 C C . ARG A 1 205 ? 1.395 24.406 7.938 1 98.56 205 ARG A C 1
ATOM 1599 O O . ARG A 1 205 ? 2.496 24.203 8.453 1 98.56 205 ARG A O 1
ATOM 1606 N N . CYS A 1 206 ? 1.126 24.359 6.629 1 98.5 206 CYS A N 1
ATOM 1607 C CA . CYS A 1 206 ? 2.098 23.797 5.691 1 98.5 206 CYS A CA 1
ATOM 1608 C C . CYS A 1 206 ? 2.875 24.906 4.996 1 98.5 206 CYS A C 1
ATOM 1610 O O . CYS A 1 206 ? 2.504 26.078 5.078 1 98.5 206 CYS A O 1
ATOM 1612 N N . TYR A 1 207 ? 3.92 24.609 4.34 1 98.31 207 TYR A N 1
ATOM 1613 C CA . TYR A 1 207 ? 4.91 25.516 3.75 1 98.31 207 TYR A CA 1
ATOM 1614 C C . TYR A 1 207 ? 4.281 26.391 2.672 1 98.31 207 TYR A C 1
ATOM 1616 O O . TYR A 1 207 ? 4.535 27.594 2.615 1 98.31 207 TYR A O 1
ATOM 1624 N N . ALA A 1 208 ? 3.447 25.688 1.848 1 96.25 208 ALA A N 1
ATOM 1625 C CA . ALA A 1 208 ? 2.877 26.375 0.687 1 96.25 208 ALA A CA 1
ATOM 1626 C C . ALA A 1 208 ? 1.489 25.828 0.361 1 96.25 208 ALA A C 1
ATOM 1628 O O . ALA A 1 208 ? 1.115 24.75 0.82 1 96.25 208 ALA A O 1
ATOM 1629 N N . GLN A 1 209 ? 0.744 26.625 -0.354 1 93.38 209 GLN A N 1
ATOM 1630 C CA . GLN A 1 209 ? -0.593 26.219 -0.768 1 93.38 209 GLN A CA 1
ATOM 1631 C C . GLN A 1 209 ? -0.651 25.969 -2.273 1 93.38 209 GLN A C 1
ATOM 1633 O O . GLN A 1 209 ? -0.148 26.766 -3.061 1 93.38 209 GLN A O 1
ATOM 1638 N N . ASN A 1 210 ? -1.275 24.844 -2.537 1 92.75 210 ASN A N 1
ATOM 1639 C CA . ASN A 1 210 ? -1.557 24.562 -3.939 1 92.75 210 ASN A CA 1
ATOM 1640 C C . ASN A 1 210 ? -2.719 25.406 -4.461 1 92.75 210 ASN A C 1
ATOM 1642 O O . ASN A 1 210 ? -3.844 25.281 -3.977 1 92.75 210 ASN A O 1
ATOM 1646 N N . MET A 1 211 ? -2.486 26.219 -5.492 1 91.94 211 MET A N 1
ATOM 1647 C CA . MET A 1 211 ? -3.512 27.125 -6.012 1 91.94 211 MET A CA 1
ATOM 1648 C C . MET A 1 211 ? -4.148 26.547 -7.273 1 91.94 211 MET A C 1
ATOM 1650 O O . MET A 1 211 ? -4.945 27.219 -7.934 1 91.94 211 MET A O 1
ATOM 1654 N N . GLY A 1 212 ? -3.715 25.344 -7.637 1 86.38 212 GLY A N 1
ATOM 1655 C CA . GLY A 1 212 ? -4.176 24.734 -8.875 1 86.38 212 GLY A CA 1
ATOM 1656 C C . GLY A 1 212 ? -3.307 25.078 -10.07 1 86.38 212 GLY A C 1
ATOM 1657 O O . GLY A 1 212 ? -2.619 26.109 -10.07 1 86.38 212 GLY A O 1
ATOM 1658 N N . GLY A 1 213 ? -3.205 24.172 -11.039 1 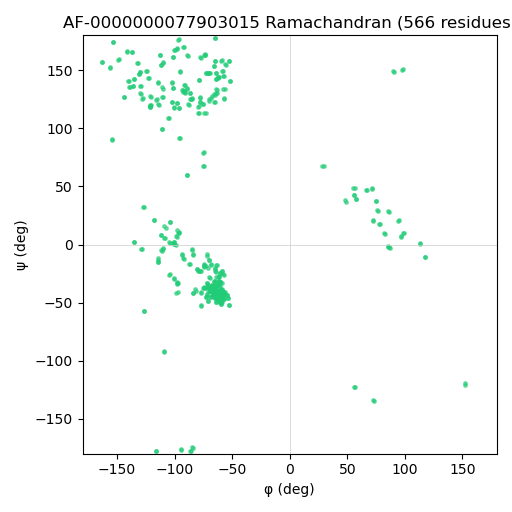84.88 213 GLY A N 1
ATOM 1659 C CA . GLY A 1 213 ? -2.514 24.422 -12.297 1 84.88 213 GLY A CA 1
ATOM 1660 C C . GLY A 1 213 ? -1.006 24.469 -12.148 1 84.88 213 GLY A C 1
ATOM 1661 O O . GLY A 1 213 ? -0.329 25.188 -12.883 1 84.88 213 GLY A O 1
ATOM 1662 N N . GLY A 1 214 ? -0.531 23.906 -11.094 1 85.31 214 GLY A N 1
ATOM 1663 C CA . GLY A 1 214 ? 0.91 23.891 -10.898 1 85.31 214 GLY A CA 1
ATOM 1664 C C . GLY A 1 214 ? 1.438 25.125 -10.203 1 85.31 214 GLY A C 1
ATOM 1665 O O . GLY A 1 214 ? 2.646 25.266 -10.008 1 85.31 214 GLY A O 1
ATOM 1666 N N . LYS A 1 215 ? 0.578 26.094 -9.906 1 91.25 215 LYS A N 1
ATOM 1667 C CA . LYS A 1 215 ? 0.961 27.312 -9.211 1 91.25 215 LYS A CA 1
ATOM 1668 C C . LYS A 1 215 ? 0.855 27.156 -7.695 1 91.25 215 LYS A C 1
ATOM 1670 O O . LYS A 1 215 ? -0.07 26.5 -7.203 1 91.25 215 LYS A O 1
ATOM 1675 N N . TYR A 1 216 ? 1.86 27.578 -6.91 1 94.5 216 TYR A N 1
ATOM 1676 C CA . TYR A 1 216 ? 1.886 27.547 -5.453 1 94.5 216 TYR A CA 1
ATOM 1677 C C . TYR A 1 216 ? 2.105 28.953 -4.887 1 94.5 216 TYR A C 1
ATOM 1679 O O . TYR A 1 216 ? 2.793 29.766 -5.496 1 94.5 216 TYR A O 1
ATOM 1687 N N . LYS A 1 217 ? 1.49 29.203 -3.846 1 94.69 217 LYS A N 1
ATOM 1688 C CA . LYS A 1 217 ? 1.655 30.453 -3.105 1 94.69 217 LYS A CA 1
ATOM 1689 C C . LYS A 1 217 ? 2.273 30.203 -1.732 1 94.69 217 LYS A C 1
ATOM 1691 O O . LYS A 1 217 ? 1.932 29.219 -1.062 1 94.69 217 LYS A O 1
ATOM 1696 N N . SER A 1 218 ? 3.158 31.094 -1.359 1 94.81 218 SER A N 1
ATOM 1697 C CA . SER A 1 218 ? 3.719 31 -0.015 1 94.81 218 SER A CA 1
ATOM 1698 C C . SER A 1 218 ? 2.643 31.188 1.048 1 94.81 218 SER A C 1
ATOM 1700 O O . SER A 1 218 ? 1.852 32.125 0.97 1 94.81 218 SER A O 1
ATOM 1702 N N . ASN A 1 219 ? 2.658 30.328 1.997 1 95.69 219 ASN A N 1
ATOM 1703 C CA . ASN A 1 219 ? 1.702 30.391 3.098 1 95.69 219 ASN A CA 1
ATOM 1704 C C . ASN A 1 219 ? 2.322 31 4.348 1 95.69 219 ASN A C 1
ATOM 1706 O O . ASN A 1 219 ? 1.652 31.141 5.375 1 95.69 219 ASN A O 1
ATOM 1710 N N . LEU A 1 220 ? 3.547 31.406 4.309 1 97.56 220 LEU A N 1
ATOM 1711 C CA . LEU A 1 220 ? 4.332 31.703 5.5 1 97.56 220 LEU A CA 1
ATOM 1712 C C . LEU A 1 220 ? 3.768 32.906 6.227 1 97.56 220 LEU A C 1
ATOM 1714 O O . LEU A 1 220 ? 3.619 32.906 7.453 1 97.56 220 LEU A O 1
ATOM 1718 N N . PRO A 1 221 ? 3.33 34 5.508 1 97 221 PRO A N 1
ATOM 1719 C CA . PRO A 1 221 ? 2.736 35.125 6.234 1 97 221 PRO A CA 1
ATOM 1720 C C . PRO A 1 221 ? 1.447 34.719 6.957 1 97 221 PRO A C 1
ATOM 1722 O O . PRO A 1 221 ? 1.22 35.156 8.094 1 97 221 PRO A O 1
ATOM 1725 N N . GLU A 1 222 ? 0.6 33.938 6.34 1 96.19 222 GLU A N 1
ATOM 1726 C CA . GLU A 1 222 ? -0.646 33.469 6.957 1 96.19 222 GLU A CA 1
ATOM 1727 C C . GLU A 1 222 ? -0.378 32.562 8.141 1 96.19 222 GLU A C 1
ATOM 1729 O O . GLU A 1 222 ? -1.125 32.562 9.125 1 96.19 222 GLU A O 1
ATOM 1734 N N . ASN A 1 223 ? 0.658 31.734 7.977 1 98.19 223 ASN A N 1
ATOM 1735 C CA . ASN A 1 223 ? 1.046 30.859 9.086 1 98.19 223 ASN A CA 1
ATOM 1736 C C . ASN A 1 223 ? 1.471 31.672 10.305 1 98.19 223 ASN A C 1
ATOM 1738 O O . ASN A 1 223 ? 1.118 31.328 11.438 1 98.19 223 ASN A O 1
ATOM 1742 N N . LEU A 1 224 ? 2.271 32.75 10.031 1 98 224 LEU A N 1
ATOM 1743 C CA . LEU A 1 224 ? 2.688 33.625 11.117 1 98 224 LEU A CA 1
ATOM 1744 C C . LEU A 1 224 ? 1.477 34.25 11.797 1 98 224 LEU A C 1
ATOM 1746 O O . LEU A 1 224 ? 1.433 34.344 13.031 1 98 224 LEU A O 1
ATOM 1750 N N . GLU A 1 225 ? 0.513 34.625 11.023 1 96.88 225 GLU A N 1
ATOM 1751 C CA . GLU A 1 225 ? -0.704 35.25 11.555 1 96.88 225 GLU A CA 1
ATOM 1752 C C . GLU A 1 225 ? -1.454 34.281 12.469 1 96.88 225 GLU A C 1
ATOM 1754 O O . GLU A 1 225 ? -1.879 34.656 13.562 1 96.88 225 GLU A O 1
ATOM 1759 N N . VAL A 1 226 ? -1.644 33.062 12.047 1 97.44 226 VAL A N 1
ATOM 1760 C CA . VAL A 1 226 ? -2.402 32.062 12.828 1 97.44 226 VAL A CA 1
ATOM 1761 C C . VAL A 1 226 ? -1.654 31.75 14.125 1 97.44 226 VAL A C 1
ATOM 1763 O O . VAL A 1 226 ? -2.271 31.531 15.164 1 97.44 226 VAL A O 1
ATOM 1766 N N . ILE A 1 227 ? -0.299 31.703 14.062 1 98.25 227 ILE A N 1
ATOM 1767 C CA . ILE A 1 227 ? 0.508 31.453 15.258 1 98.25 227 ILE A CA 1
ATOM 1768 C C . ILE A 1 227 ? 0.245 32.531 16.281 1 98.25 227 ILE A C 1
ATOM 1770 O O . ILE A 1 227 ? 0.125 32.25 17.484 1 98.25 227 ILE A O 1
ATOM 1774 N N . ARG A 1 228 ? 0.107 33.75 15.812 1 96.69 228 ARG A N 1
ATOM 1775 C CA . ARG A 1 228 ? -0.156 34.875 16.703 1 96.69 228 ARG A CA 1
ATOM 1776 C C . ARG A 1 228 ? -1.578 34.812 17.25 1 96.69 228 ARG A C 1
ATOM 1778 O O . ARG A 1 228 ? -1.812 35.125 18.422 1 96.69 228 ARG A O 1
ATOM 1785 N N . GLU A 1 229 ? -2.496 34.375 16.438 1 96.12 229 GLU A N 1
ATOM 1786 C CA . GLU A 1 229 ? -3.916 34.438 16.766 1 96.12 229 GLU A CA 1
ATOM 1787 C C . GLU A 1 229 ? -4.32 33.281 17.656 1 96.12 229 GLU A C 1
ATOM 1789 O O . GLU A 1 229 ? -5.145 33.438 18.562 1 96.12 229 GLU A O 1
ATOM 1794 N N . VAL A 1 230 ? -3.789 32.094 17.391 1 97.12 230 VAL A N 1
ATOM 1795 C CA . VAL A 1 230 ? -4.254 30.875 18.047 1 97.12 230 VAL A CA 1
ATOM 1796 C C . VAL A 1 230 ? -3.26 30.453 19.109 1 97.12 230 VAL A C 1
ATOM 1798 O O . VAL A 1 230 ? -3.637 29.812 20.094 1 97.12 230 VAL A O 1
ATOM 1801 N N . GLY A 1 231 ? -1.976 30.859 18.953 1 97.19 231 GLY A N 1
ATOM 1802 C CA . GLY A 1 231 ? -0.911 30.438 19.844 1 97.19 231 GLY A CA 1
ATOM 1803 C C . GLY A 1 231 ? -0.102 29.266 19.312 1 97.19 231 GLY A C 1
ATOM 1804 O O . GLY A 1 231 ? -0.645 28.375 18.641 1 97.19 231 GLY A O 1
ATOM 1805 N N . TYR A 1 232 ? 1.179 29.219 19.688 1 98.38 232 TYR A N 1
ATOM 1806 C CA . TYR A 1 232 ? 2.139 28.281 19.141 1 98.38 232 TYR A CA 1
ATOM 1807 C C . TYR A 1 232 ? 1.856 26.859 19.641 1 98.38 232 TYR A C 1
ATOM 1809 O O . TYR A 1 232 ? 2.24 25.891 19 1 98.38 232 TYR A O 1
ATOM 1817 N N . LYS A 1 233 ? 1.128 26.688 20.734 1 98.62 233 LYS A N 1
ATOM 1818 C CA . LYS A 1 233 ? 0.913 25.375 21.344 1 98.62 233 LYS A CA 1
ATOM 1819 C C . LYS A 1 233 ? -0.078 24.547 20.531 1 98.62 233 LYS A C 1
ATOM 1821 O O . LYS A 1 233 ? -0.165 23.328 20.703 1 98.62 233 LYS A O 1
ATOM 1826 N N . ASN A 1 234 ? -0.868 25.234 19.625 1 98.75 234 ASN A N 1
ATOM 1827 C CA . ASN A 1 234 ? -1.884 24.531 18.844 1 98.75 234 ASN A CA 1
ATOM 1828 C C . ASN A 1 234 ? -1.595 24.625 17.344 1 98.75 234 ASN A C 1
ATOM 1830 O O . ASN A 1 234 ? -2.498 24.453 16.531 1 98.75 234 ASN A O 1
ATOM 1834 N N . VAL A 1 235 ? -0.313 24.906 16.969 1 98.88 235 VAL A N 1
ATOM 1835 C CA . VAL A 1 235 ? 0.068 24.969 15.562 1 98.88 235 VAL A CA 1
ATOM 1836 C C . VAL A 1 235 ? 1.164 23.938 15.281 1 98.88 235 VAL A C 1
ATOM 1838 O O . VAL A 1 235 ? 2.221 23.969 15.914 1 98.88 235 VAL A O 1
ATOM 1841 N N . LEU A 1 236 ? 0.877 23.031 14.391 1 98.94 236 LEU A N 1
ATOM 1842 C CA . LEU A 1 236 ? 1.831 22.031 13.922 1 98.94 236 LEU A CA 1
ATOM 1843 C C . LEU A 1 236 ? 2.457 22.469 12.602 1 98.94 236 LEU A C 1
ATOM 1845 O O . LEU A 1 236 ? 1.75 22.656 11.609 1 98.94 236 LEU A O 1
ATOM 1849 N N . ILE A 1 237 ? 3.736 22.578 12.562 1 98.69 237 ILE A N 1
ATOM 1850 C CA . ILE A 1 237 ? 4.449 22.922 11.344 1 98.69 237 ILE A CA 1
ATOM 1851 C C . ILE A 1 237 ? 4.707 21.656 10.516 1 98.69 237 ILE A C 1
ATOM 1853 O O . ILE A 1 237 ? 5.238 20.672 11.031 1 98.69 237 ILE A O 1
ATOM 1857 N N . SER A 1 238 ? 4.312 21.656 9.305 1 98.69 238 SER A N 1
ATOM 1858 C CA . SER A 1 238 ? 4.602 20.625 8.312 1 98.69 238 SER A CA 1
ATOM 1859 C C . SER A 1 238 ? 4.859 21.25 6.941 1 98.69 238 SER A C 1
ATOM 1861 O O . SER A 1 238 ? 4.59 22.422 6.727 1 98.69 238 SER A O 1
ATOM 1863 N N . THR A 1 239 ? 5.387 20.469 6.055 1 98.62 239 THR A N 1
ATOM 1864 C CA . THR A 1 239 ? 5.656 21.078 4.75 1 98.62 239 THR A CA 1
ATOM 1865 C C . THR A 1 239 ? 4.535 20.75 3.766 1 98.62 239 THR A C 1
ATOM 1867 O O . THR A 1 239 ? 4.203 21.578 2.908 1 98.62 239 THR A O 1
ATOM 1870 N N . ASP A 1 240 ? 3.943 19.562 3.902 1 98.31 240 ASP A N 1
ATOM 1871 C CA . ASP A 1 240 ? 3.148 19.031 2.801 1 98.31 240 ASP A CA 1
ATOM 1872 C C . ASP A 1 240 ? 3.912 19.109 1.481 1 98.31 240 ASP A C 1
ATOM 1874 O O . ASP A 1 240 ? 3.344 19.484 0.452 1 98.31 240 ASP A O 1
ATOM 1878 N N . GLY A 1 241 ? 5.215 18.875 1.571 1 97.56 241 GLY A N 1
ATOM 1879 C CA . GLY A 1 241 ? 6.105 19.016 0.43 1 97.56 241 GLY A CA 1
ATOM 1880 C C . GLY A 1 241 ? 6.141 17.781 -0.451 1 97.56 241 GLY A C 1
ATOM 1881 O O . GLY A 1 241 ? 5.422 16.812 -0.203 1 97.56 241 GLY A O 1
ATOM 1882 N N . GLY A 1 242 ? 7.031 17.859 -1.438 1 97.62 242 GLY A N 1
ATOM 1883 C CA . GLY A 1 242 ? 7.238 16.766 -2.375 1 97.62 242 GLY A CA 1
ATOM 1884 C C . GLY A 1 242 ? 6.914 17.141 -3.809 1 97.62 242 GLY A C 1
ATOM 1885 O O . GLY A 1 242 ? 7.238 16.391 -4.738 1 97.62 242 GLY A O 1
ATOM 1886 N N . GLN A 1 243 ? 6.293 18.281 -3.986 1 97.06 243 GLN A N 1
ATOM 1887 C CA . GLN A 1 243 ? 5.984 18.75 -5.336 1 97.06 243 GLN A CA 1
ATOM 1888 C C . GLN A 1 243 ? 7.246 19.188 -6.074 1 97.06 243 GLN A C 1
ATOM 1890 O O . GLN A 1 243 ? 8.148 19.781 -5.473 1 97.06 243 GLN A O 1
ATOM 1895 N N . THR A 1 244 ? 7.262 19 -7.391 1 97 244 THR A N 1
ATOM 1896 C CA . THR A 1 244 ? 8.422 19.375 -8.188 1 97 244 THR A CA 1
ATOM 1897 C C . THR A 1 244 ? 8.5 20.891 -8.352 1 97 244 THR A C 1
ATOM 1899 O O . THR A 1 244 ? 9.57 21.438 -8.625 1 97 244 THR A O 1
ATOM 1902 N N . GLU A 1 245 ? 7.363 21.578 -8.117 1 96.31 245 GLU A N 1
ATOM 1903 C CA . GLU A 1 245 ? 7.273 23.031 -8.273 1 96.31 245 GLU A CA 1
ATOM 1904 C C . GLU A 1 245 ? 7.867 23.75 -7.066 1 96.31 245 GLU A C 1
ATOM 1906 O O . GLU A 1 245 ? 8.195 24.938 -7.148 1 96.31 245 GLU A O 1
ATOM 1911 N N . ASN A 1 246 ? 7.926 23.078 -5.953 1 96.88 246 ASN A N 1
ATOM 1912 C CA . ASN A 1 246 ? 8.445 23.656 -4.715 1 96.88 246 ASN A CA 1
ATOM 1913 C C . ASN A 1 246 ? 9.875 23.188 -4.438 1 96.88 246 ASN A C 1
ATOM 1915 O O . ASN A 1 246 ? 10.344 22.219 -5.035 1 96.88 246 ASN A O 1
ATOM 1919 N N . PRO A 1 247 ? 10.602 23.938 -3.568 1 97.62 247 PRO A N 1
ATOM 1920 C CA . PRO A 1 247 ? 11.93 23.453 -3.176 1 97.62 247 PRO A CA 1
ATOM 1921 C C . PRO A 1 247 ? 11.891 22.047 -2.586 1 97.62 247 PRO A C 1
ATOM 1923 O O . PRO A 1 247 ? 10.852 21.609 -2.086 1 97.62 247 PRO A O 1
ATOM 1926 N N . HIS A 1 248 ? 13 21.375 -2.693 1 98.56 248 HIS A N 1
ATOM 1927 C CA . HIS A 1 248 ? 13.117 20.094 -2.014 1 98.56 248 HIS A CA 1
ATOM 1928 C C . HIS A 1 248 ? 12.766 20.219 -0.535 1 98.56 248 HIS A C 1
ATOM 1930 O O . HIS A 1 248 ? 12.828 21.312 0.032 1 98.56 248 HIS A O 1
ATOM 1936 N N . TRP A 1 249 ? 12.414 19.125 0.026 1 98.69 249 TRP A N 1
ATOM 1937 C CA . TRP A 1 249 ? 11.812 19.078 1.355 1 98.69 249 TRP A CA 1
ATOM 1938 C C . TRP A 1 249 ? 12.672 19.828 2.369 1 98.69 249 TRP A C 1
ATOM 1940 O O . TRP A 1 249 ? 12.172 20.688 3.096 1 98.69 249 TRP A O 1
ATOM 1950 N N . GLU A 1 250 ? 13.992 19.484 2.424 1 98.62 250 GLU A N 1
ATOM 1951 C CA . GLU A 1 250 ? 14.844 20.047 3.473 1 98.62 250 GLU A CA 1
ATOM 1952 C C . GLU A 1 250 ? 15 21.562 3.307 1 98.62 250 GLU A C 1
ATOM 1954 O O . GLU A 1 250 ? 15.125 22.281 4.293 1 98.62 250 GLU A O 1
ATOM 1959 N N . ILE A 1 251 ? 14.969 22 2.076 1 98.38 251 ILE A N 1
ATOM 1960 C CA . ILE A 1 251 ? 15.078 23.422 1.798 1 98.38 251 ILE A CA 1
ATOM 1961 C C . ILE A 1 251 ? 13.789 24.125 2.209 1 98.38 251 ILE A C 1
ATOM 1963 O O . ILE A 1 251 ? 13.828 25.172 2.867 1 98.38 251 ILE A O 1
ATOM 1967 N N . ALA A 1 252 ? 12.648 23.547 1.896 1 98.44 252 ALA A N 1
ATOM 1968 C CA . ALA A 1 252 ? 11.352 24.125 2.238 1 98.44 252 ALA A CA 1
ATOM 1969 C C . ALA A 1 252 ? 11.172 24.219 3.752 1 98.44 252 ALA A C 1
ATOM 1971 O O . ALA A 1 252 ? 10.742 25.25 4.27 1 98.44 252 ALA A O 1
ATOM 1972 N N . MET A 1 253 ? 11.5 23.156 4.438 1 98.69 253 MET A N 1
ATOM 1973 C CA . MET A 1 253 ? 11.367 23.141 5.891 1 98.69 253 MET A CA 1
ATOM 1974 C C . MET A 1 253 ? 12.281 24.172 6.539 1 98.69 253 MET A C 1
ATOM 1976 O O . MET A 1 253 ? 11.859 24.906 7.434 1 98.69 253 MET A O 1
ATOM 1980 N N . GLN A 1 254 ? 13.516 24.219 6.078 1 98.56 254 GLN A N 1
ATOM 1981 C CA . GLN A 1 254 ? 14.461 25.188 6.617 1 98.56 254 GLN A CA 1
ATOM 1982 C C . GLN A 1 254 ? 13.984 26.609 6.383 1 98.56 254 GLN A C 1
ATOM 1984 O O . GLN A 1 254 ? 14.094 27.469 7.27 1 98.56 254 GLN A O 1
ATOM 1989 N N . GLN A 1 255 ? 13.5 26.859 5.195 1 98.19 255 GLN A N 1
ATOM 1990 C CA . GLN A 1 255 ? 12.984 28.172 4.875 1 98.19 255 GLN A CA 1
ATOM 1991 C C . GLN A 1 255 ? 11.812 28.547 5.785 1 98.19 255 GLN A C 1
ATOM 1993 O O . GLN A 1 255 ? 11.68 29.703 6.191 1 98.19 255 GLN A O 1
ATOM 1998 N N . TYR A 1 256 ? 10.945 27.609 6.082 1 98.62 256 TYR A N 1
ATOM 1999 C CA . TYR A 1 256 ? 9.805 27.828 6.965 1 98.62 256 TYR A CA 1
ATOM 2000 C C . TYR A 1 256 ? 10.266 28.25 8.359 1 98.62 256 TYR A C 1
ATOM 2002 O O . TYR A 1 256 ? 9.836 29.281 8.867 1 98.62 256 TYR A O 1
ATOM 2010 N N . LEU A 1 257 ? 11.203 27.5 8.914 1 98.56 257 LEU A N 1
ATOM 2011 C CA . LEU A 1 257 ? 11.703 27.781 10.25 1 98.56 257 LEU A CA 1
ATOM 2012 C C . LEU A 1 257 ? 12.453 29.109 10.289 1 98.56 257 LEU A C 1
ATOM 2014 O O . LEU A 1 257 ? 12.281 29.891 11.219 1 98.56 257 LEU A O 1
ATOM 2018 N N . GLN A 1 258 ? 13.242 29.312 9.227 1 98.38 258 GLN A N 1
ATOM 2019 C CA . GLN A 1 258 ? 14 30.547 9.125 1 98.38 258 GLN A CA 1
ATOM 2020 C C . GLN A 1 258 ? 13.07 31.766 9.07 1 98.38 258 GLN A C 1
ATOM 2022 O O . GLN A 1 258 ? 13.344 32.781 9.695 1 98.38 258 GLN A O 1
ATOM 2027 N N . TYR A 1 259 ? 12.023 31.656 8.336 1 98.44 259 TYR A N 1
ATOM 2028 C CA . TYR A 1 259 ? 11.062 32.75 8.211 1 98.44 259 TYR A CA 1
ATOM 2029 C C . TYR A 1 259 ? 10.469 33.094 9.562 1 98.44 259 TYR A C 1
ATOM 2031 O O . TYR A 1 259 ? 10.367 34.281 9.906 1 98.44 259 TYR A O 1
ATOM 2039 N N . LEU A 1 260 ? 10.047 32.094 10.312 1 98.5 260 LEU A N 1
ATOM 2040 C CA . LEU A 1 260 ? 9.477 32.344 11.625 1 98.5 260 LEU A CA 1
ATOM 2041 C C . LEU A 1 260 ? 10.492 33.062 12.531 1 98.5 260 LEU A C 1
ATOM 2043 O O . LEU A 1 260 ? 10.156 34 13.234 1 98.5 260 LEU A O 1
ATOM 2047 N N . SER A 1 261 ? 11.703 32.531 12.461 1 98.12 261 SER A N 1
ATOM 2048 C CA . SER A 1 261 ? 12.766 33.125 13.266 1 98.12 261 SER A CA 1
ATOM 2049 C C . SER A 1 261 ? 13.008 34.562 12.875 1 98.12 261 SER A C 1
ATOM 2051 O O . SER A 1 261 ? 13.086 35.438 13.742 1 98.12 261 SER A O 1
ATOM 2053 N N . ASP A 1 262 ? 13.062 34.812 11.625 1 98.06 262 ASP A N 1
ATOM 2054 C CA . ASP A 1 262 ? 13.336 36.156 11.109 1 98.06 262 ASP A CA 1
ATOM 2055 C C . ASP A 1 262 ? 12.211 37.125 11.469 1 98.06 262 ASP A C 1
ATOM 2057 O O . ASP A 1 262 ? 12.414 38.344 11.492 1 98.06 262 ASP A O 1
ATOM 2061 N N . HIS A 1 263 ? 11.109 36.625 11.758 1 98.06 263 HIS A N 1
ATOM 2062 C CA . HIS A 1 263 ? 9.961 37.469 12.039 1 98.06 263 HIS A CA 1
ATOM 2063 C C . HIS A 1 263 ? 9.609 37.469 13.523 1 98.06 263 HIS A C 1
ATOM 2065 O O . HIS A 1 263 ? 8.461 37.719 13.891 1 98.06 263 HIS A O 1
ATOM 2071 N N . GLY A 1 264 ? 10.5 37 14.273 1 97.12 264 GLY A N 1
ATOM 2072 C CA . GLY A 1 264 ? 10.453 37.281 15.695 1 97.12 264 GLY A CA 1
ATOM 2073 C C . GLY A 1 264 ? 9.812 36.188 16.516 1 97.12 264 GLY A C 1
ATOM 2074 O O . GLY A 1 264 ? 9.578 36.344 17.703 1 97.12 264 GLY A O 1
ATOM 2075 N N . VAL A 1 265 ? 9.477 35.031 15.961 1 98.25 265 VAL A N 1
ATOM 2076 C CA . VAL A 1 265 ? 9.008 33.906 16.766 1 98.25 265 VAL A CA 1
ATOM 2077 C C . VAL A 1 265 ? 10.156 33.344 17.578 1 98.25 265 VAL A C 1
ATOM 2079 O O . VAL A 1 265 ? 11.227 33.031 17.047 1 98.25 265 VAL A O 1
ATOM 2082 N N . PRO A 1 266 ? 10.008 33.25 18.891 1 98.06 266 PRO A N 1
ATOM 2083 C CA . PRO A 1 266 ? 11.078 32.719 19.734 1 98.06 266 PRO A CA 1
ATOM 2084 C C . PRO A 1 266 ? 11.492 31.297 19.359 1 98.06 266 PRO A C 1
ATOM 2086 O O . PRO A 1 266 ? 10.633 30.484 19 1 98.06 266 PRO A O 1
ATOM 2089 N N . ASP A 1 267 ? 12.711 30.969 19.562 1 97.75 267 ASP A N 1
ATOM 2090 C CA . ASP A 1 267 ? 13.281 29.672 19.172 1 97.75 267 ASP A CA 1
ATOM 2091 C C . ASP A 1 267 ? 12.57 28.531 19.875 1 97.75 267 ASP A C 1
ATOM 2093 O O . ASP A 1 267 ? 12.352 27.469 19.281 1 97.75 267 ASP A O 1
ATOM 2097 N N . ASP A 1 268 ? 12.289 28.719 21.109 1 98.31 268 ASP A N 1
ATOM 2098 C CA . ASP A 1 268 ? 11.633 27.656 21.875 1 98.31 268 ASP A CA 1
ATOM 2099 C C . ASP A 1 268 ? 10.234 27.375 21.312 1 98.31 268 ASP A C 1
ATOM 2101 O O . ASP A 1 268 ? 9.773 26.234 21.344 1 98.31 268 ASP A O 1
ATOM 2105 N N . GLN A 1 269 ? 9.516 28.422 20.859 1 98.69 269 GLN A N 1
ATOM 2106 C CA . GLN A 1 269 ? 8.195 28.234 20.25 1 98.69 269 GLN A CA 1
ATOM 2107 C C . GLN A 1 269 ? 8.305 27.547 18.891 1 98.69 269 GLN A C 1
ATOM 2109 O O . GLN A 1 269 ? 7.496 26.688 18.562 1 98.69 269 GLN A O 1
ATOM 2114 N N . ILE A 1 270 ? 9.312 27.922 18.094 1 98.75 270 ILE A N 1
ATOM 2115 C CA . ILE A 1 270 ? 9.555 27.25 16.812 1 98.75 270 ILE A CA 1
ATOM 2116 C C . ILE A 1 270 ? 9.836 25.781 17.047 1 98.75 270 ILE A C 1
ATOM 2118 O O . ILE A 1 270 ? 9.289 24.922 16.359 1 98.75 270 ILE A O 1
ATOM 2122 N N . TYR A 1 271 ? 10.688 25.516 18.062 1 98.62 271 TYR A N 1
ATOM 2123 C CA . TYR A 1 271 ? 11.016 24.141 18.422 1 98.62 271 TYR A CA 1
ATOM 2124 C C . TYR A 1 271 ? 9.766 23.375 18.844 1 98.62 271 TYR A C 1
ATOM 2126 O O . TYR A 1 271 ? 9.586 22.219 18.453 1 98.62 271 TYR A O 1
ATOM 2134 N N . TYR A 1 272 ? 8.945 24.016 19.594 1 98.81 272 TYR A N 1
ATOM 2135 C CA . TYR A 1 272 ? 7.715 23.375 20.047 1 98.81 272 TYR A CA 1
ATOM 2136 C C . TYR A 1 272 ? 6.836 22.984 18.859 1 98.81 272 TYR A C 1
ATOM 2138 O O . TYR A 1 272 ? 6.312 21.875 18.812 1 98.81 272 TYR A O 1
ATOM 2146 N N . MET A 1 273 ? 6.695 23.828 17.844 1 98.88 273 MET A N 1
ATOM 2147 C CA . MET A 1 273 ? 5.793 23.656 16.719 1 98.88 273 MET A CA 1
ATOM 2148 C C . MET A 1 273 ? 6.375 22.656 15.711 1 98.88 273 MET A C 1
ATOM 2150 O O . MET A 1 273 ? 5.633 22.031 14.953 1 98.88 273 MET A O 1
ATOM 2154 N N . SER A 1 274 ? 7.734 22.484 15.734 1 98.75 274 SER A N 1
ATOM 2155 C CA . SER A 1 274 ? 8.383 21.688 14.688 1 98.75 274 SER A CA 1
ATOM 2156 C C . SER A 1 274 ? 8.992 20.422 15.258 1 98.75 274 SER A C 1
ATOM 2158 O O . SER A 1 274 ? 9.422 19.547 14.5 1 98.75 274 SER A O 1
ATOM 2160 N N . HIS A 1 275 ? 9.102 20.281 16.609 1 98.75 275 HIS A N 1
ATOM 2161 C CA . HIS A 1 275 ? 9.719 19.141 17.266 1 98.75 275 HIS A CA 1
ATOM 2162 C C . HIS A 1 275 ? 8.773 18.516 18.297 1 98.75 275 HIS A C 1
ATOM 2164 O O . HIS A 1 275 ? 8.352 17.375 18.156 1 98.75 275 HIS A O 1
ATOM 2170 N N . THR A 1 276 ? 8.359 19.297 19.203 1 98.88 276 THR A N 1
ATOM 2171 C CA . THR A 1 276 ? 7.699 18.812 20.406 1 98.88 276 THR A CA 1
ATOM 2172 C C . THR A 1 276 ? 6.305 18.281 20.094 1 98.88 276 THR A C 1
ATOM 2174 O O . THR A 1 276 ? 5.949 17.172 20.5 1 98.88 276 THR A O 1
ATOM 2177 N N . ILE A 1 277 ? 5.539 19.062 19.359 1 98.88 277 ILE A N 1
ATOM 2178 C CA . ILE A 1 277 ? 4.176 18.656 19.031 1 98.88 277 ILE A CA 1
ATOM 2179 C C . ILE A 1 277 ? 4.207 17.344 18.266 1 98.88 277 ILE A C 1
ATOM 2181 O O . ILE A 1 277 ? 3.529 16.375 18.625 1 98.88 277 ILE A O 1
ATOM 2185 N N . ALA A 1 278 ? 5.035 17.312 17.25 1 98.94 278 ALA A N 1
ATOM 2186 C CA . ALA A 1 278 ? 5.098 16.141 16.375 1 98.94 278 ALA A CA 1
ATOM 2187 C C . ALA A 1 278 ? 5.609 14.922 17.141 1 98.94 278 ALA A C 1
ATOM 2189 O O . ALA A 1 278 ? 5.125 13.805 16.922 1 98.94 278 ALA A O 1
ATOM 2190 N N . ALA A 1 279 ? 6.621 15.133 17.984 1 98.81 279 ALA A N 1
ATOM 2191 C CA . ALA A 1 279 ? 7.141 14.023 18.797 1 98.81 279 ALA A CA 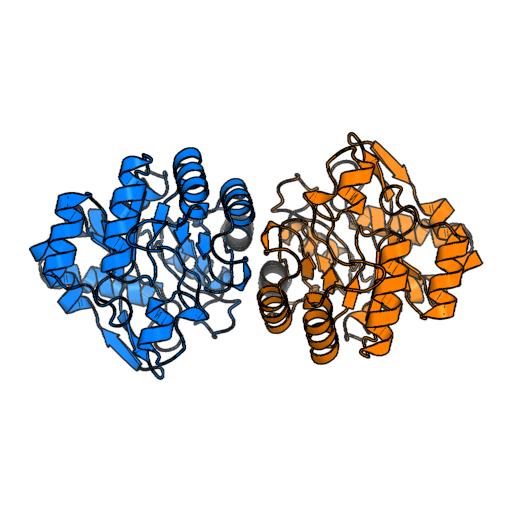1
ATOM 2192 C C . ALA A 1 279 ? 6.047 13.422 19.672 1 98.81 279 ALA A C 1
ATOM 2194 O O . ALA A 1 279 ? 5.969 12.195 19.812 1 98.81 279 ALA A O 1
ATOM 2195 N N . GLY A 1 280 ? 5.234 14.266 20.281 1 98.75 280 GLY A N 1
ATOM 2196 C CA . GLY A 1 280 ? 4.109 13.805 21.062 1 98.75 280 GLY A CA 1
ATOM 2197 C C . GLY A 1 280 ? 3.066 13.062 20.25 1 98.75 280 GLY A C 1
ATOM 2198 O O . GLY A 1 280 ? 2.561 12.023 20.672 1 98.75 280 GLY A O 1
ATOM 2199 N N . LEU A 1 281 ? 2.744 13.586 19.109 1 98.88 281 LEU A N 1
ATOM 2200 C CA . LEU A 1 281 ? 1.771 12.961 18.219 1 98.88 281 LEU A CA 1
ATOM 2201 C C . LEU A 1 281 ? 2.244 11.578 17.781 1 98.88 281 LEU A C 1
ATOM 2203 O O . LEU A 1 281 ? 1.438 10.656 17.641 1 98.88 281 LEU A O 1
ATOM 2207 N N . LEU A 1 282 ? 3.557 11.422 17.594 1 98.81 282 LEU A N 1
ATOM 2208 C CA . LEU A 1 282 ? 4.113 10.18 17.062 1 98.81 282 LEU A CA 1
ATOM 2209 C C . LEU A 1 282 ? 4.496 9.234 18.203 1 98.81 282 LEU A C 1
ATOM 2211 O O . LEU A 1 282 ? 4.805 8.062 17.969 1 98.81 282 LEU A O 1
ATOM 2215 N N . GLY A 1 283 ? 4.527 9.688 19.422 1 98.19 283 GLY A N 1
ATOM 2216 C CA . GLY A 1 283 ? 4.902 8.875 20.562 1 98.19 283 GLY A CA 1
ATOM 2217 C C . GLY A 1 283 ? 6.395 8.617 20.656 1 98.19 283 GLY A C 1
ATOM 2218 O O . GLY A 1 283 ? 6.816 7.512 21.016 1 98.19 283 GLY A O 1
ATOM 2219 N N . ILE A 1 284 ? 7.191 9.648 20.297 1 97.5 284 ILE A N 1
ATOM 2220 C CA . ILE A 1 284 ? 8.633 9.43 20.297 1 97.5 284 ILE A CA 1
ATOM 2221 C C . ILE A 1 284 ? 9.328 10.508 21.109 1 97.5 284 ILE A C 1
ATOM 2223 O O . ILE A 1 284 ? 10.438 10.922 20.797 1 97.5 284 ILE A O 1
ATOM 2227 N N . GLU A 1 285 ? 8.742 10.984 22.078 1 92.88 285 GLU A N 1
ATOM 2228 C CA . GLU A 1 285 ? 9.32 12.008 22.938 1 92.88 285 GLU A CA 1
ATOM 2229 C C . GLU A 1 285 ? 10.594 11.508 23.609 1 92.88 285 GLU A C 1
ATOM 2231 O O . GLU A 1 285 ? 10.75 10.305 23.844 1 92.88 285 GLU A O 1
ATOM 2236 N N . MET B 1 1 ? 25.906 -34.281 -6.977 1 55.69 1 MET B N 1
ATOM 2237 C CA . MET B 1 1 ? 24.938 -33.938 -8.016 1 55.69 1 MET B CA 1
ATOM 2238 C C . MET B 1 1 ? 24.891 -32.406 -8.219 1 55.69 1 MET B C 1
ATOM 2240 O O . MET B 1 1 ? 25.031 -31.656 -7.266 1 55.69 1 MET B O 1
ATOM 2244 N N . SER B 1 2 ? 24.984 -31.891 -9.508 1 76.81 2 SER B N 1
ATOM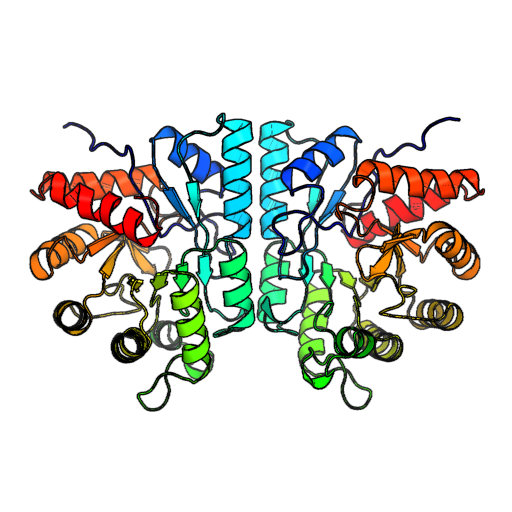 2245 C CA . SER B 1 2 ? 25.094 -30.469 -9.828 1 76.81 2 SER B CA 1
ATOM 2246 C C . SER B 1 2 ? 23.828 -29.703 -9.43 1 76.81 2 SER B C 1
ATOM 2248 O O . SER B 1 2 ? 22.734 -30.25 -9.477 1 76.81 2 SER B O 1
ATOM 2250 N N . VAL B 1 3 ? 23.891 -28.672 -8.727 1 89.88 3 VAL B N 1
ATOM 2251 C CA . VAL B 1 3 ? 22.828 -27.781 -8.289 1 89.88 3 VAL B CA 1
ATOM 2252 C C . VAL B 1 3 ? 22.203 -27.094 -9.5 1 89.88 3 VAL B C 1
ATOM 2254 O O . VAL B 1 3 ? 22.906 -26.594 -10.383 1 89.88 3 VAL B O 1
ATOM 2257 N N . TYR B 1 4 ? 20.891 -27.297 -9.625 1 92.94 4 TYR B N 1
ATOM 2258 C CA . TYR B 1 4 ? 20.203 -26.688 -10.758 1 92.94 4 TYR B CA 1
ATOM 2259 C C . TYR B 1 4 ? 20.406 -25.172 -10.781 1 92.94 4 TYR B C 1
ATOM 2261 O O . TYR B 1 4 ? 20.234 -24.5 -9.758 1 92.94 4 TYR B O 1
ATOM 2269 N N . PRO B 1 5 ? 20.719 -24.578 -11.867 1 94 5 PRO B N 1
ATOM 2270 C CA . PRO B 1 5 ? 21.016 -23.156 -11.961 1 94 5 PRO B CA 1
ATOM 2271 C C . PRO B 1 5 ? 19.781 -22.281 -11.758 1 94 5 PRO B C 1
ATOM 2273 O O . PRO B 1 5 ? 18.688 -22.641 -12.195 1 94 5 PRO B O 1
ATOM 2276 N N . MET B 1 6 ? 19.984 -21.188 -11.211 1 96.69 6 MET B N 1
ATOM 2277 C CA . MET B 1 6 ? 18.891 -20.266 -10.867 1 96.69 6 MET B CA 1
ATOM 2278 C C . MET B 1 6 ? 18.938 -19.016 -11.742 1 96.69 6 MET B C 1
ATOM 2280 O O . MET B 1 6 ? 18.047 -18.156 -11.641 1 96.69 6 MET B O 1
ATOM 2284 N N . LYS B 1 7 ? 19.938 -18.906 -12.539 1 97.81 7 LYS B N 1
ATOM 2285 C CA . LYS B 1 7 ? 20.109 -17.688 -13.328 1 97.81 7 LYS B CA 1
ATOM 2286 C C . LYS B 1 7 ? 18.891 -17.422 -14.195 1 97.81 7 LYS B C 1
ATOM 2288 O O . LYS B 1 7 ? 18.422 -18.312 -14.914 1 97.81 7 LYS B O 1
ATOM 2293 N N . GLY B 1 8 ? 18.344 -16.219 -14.055 1 98.5 8 GLY B N 1
ATOM 2294 C CA . GLY B 1 8 ? 17.266 -15.781 -14.914 1 98.5 8 GLY B CA 1
ATOM 2295 C C . GLY B 1 8 ? 15.891 -16.234 -14.43 1 98.5 8 GLY B C 1
ATOM 2296 O O . GLY B 1 8 ? 14.875 -15.891 -15.031 1 98.5 8 GLY B O 1
ATOM 2297 N N . VAL B 1 9 ? 15.797 -16.984 -13.344 1 98.75 9 VAL B N 1
ATOM 2298 C CA . VAL B 1 9 ? 14.531 -17.516 -12.844 1 98.75 9 VAL B CA 1
ATOM 2299 C C . VAL B 1 9 ? 13.594 -16.359 -12.469 1 98.75 9 VAL B C 1
ATOM 2301 O O . VAL B 1 9 ? 14.055 -15.273 -12.102 1 98.75 9 VAL B O 1
ATOM 2304 N N . ILE B 1 10 ? 12.32 -16.547 -12.703 1 98.94 10 ILE B N 1
ATOM 2305 C CA . ILE B 1 10 ? 11.289 -15.586 -12.305 1 98.94 10 ILE B CA 1
ATOM 2306 C C . ILE B 1 10 ? 10.289 -16.266 -11.367 1 98.94 10 ILE B C 1
ATOM 2308 O O . ILE B 1 10 ? 9.828 -17.375 -11.648 1 98.94 10 ILE B O 1
ATOM 2312 N N . ASP B 1 11 ? 10.008 -15.719 -10.219 1 98.94 11 ASP B N 1
ATOM 2313 C CA . ASP B 1 11 ? 8.969 -16.172 -9.305 1 98.94 11 ASP B CA 1
ATOM 2314 C C . ASP B 1 11 ? 7.863 -15.141 -9.164 1 98.94 11 ASP B C 1
ATOM 2316 O O . ASP B 1 11 ? 8.086 -14.047 -8.641 1 98.94 11 ASP B O 1
ATOM 2320 N N . MET B 1 12 ? 6.648 -15.477 -9.484 1 98.88 12 MET B N 1
ATOM 2321 C CA . MET B 1 12 ? 5.574 -14.492 -9.578 1 98.88 12 MET B CA 1
ATOM 2322 C C . MET B 1 12 ? 4.762 -14.453 -8.289 1 98.88 12 MET B C 1
ATOM 2324 O O . MET B 1 12 ? 3.709 -13.82 -8.227 1 98.88 12 MET B O 1
ATOM 2328 N N . HIS B 1 13 ? 5.246 -15.125 -7.242 1 98.88 13 HIS B N 1
ATOM 2329 C CA . HIS B 1 13 ? 4.418 -15.234 -6.047 1 98.88 13 HIS B CA 1
ATOM 2330 C C . HIS B 1 13 ? 5.277 -15.445 -4.805 1 98.88 13 HIS B C 1
ATOM 2332 O O . HIS B 1 13 ? 5.5 -16.578 -4.379 1 98.88 13 HIS B O 1
ATOM 2338 N N . VAL B 1 14 ? 5.672 -14.367 -4.164 1 98.94 14 VAL B N 1
ATOM 2339 C CA . VAL B 1 14 ? 6.48 -14.43 -2.951 1 98.94 14 VAL B CA 1
ATOM 2340 C C . VAL B 1 14 ? 5.941 -13.445 -1.917 1 98.94 14 VAL B C 1
ATOM 2342 O O . VAL B 1 14 ? 5.578 -12.32 -2.258 1 98.94 14 VAL B O 1
ATOM 2345 N N . HIS B 1 15 ? 5.836 -13.812 -0.682 1 98.81 15 HIS B N 1
ATOM 2346 C CA . HIS B 1 15 ? 5.414 -12.953 0.419 1 98.81 15 HIS B CA 1
ATOM 2347 C C . HIS B 1 15 ? 6.613 -12.477 1.232 1 98.81 15 HIS B C 1
ATOM 2349 O O . HIS B 1 15 ? 7.488 -13.266 1.581 1 98.81 15 HIS B O 1
ATOM 2355 N N . THR B 1 16 ? 6.664 -11.242 1.555 1 98.88 16 THR B N 1
ATOM 2356 C CA . THR B 1 16 ? 7.75 -10.656 2.33 1 98.88 16 THR B CA 1
ATOM 2357 C C . THR B 1 16 ? 7.199 -9.695 3.385 1 98.88 16 THR B C 1
ATOM 2359 O O . THR B 1 16 ? 6.02 -9.344 3.355 1 98.88 16 THR B O 1
ATOM 2362 N N . ASN B 1 17 ? 8.07 -9.352 4.324 1 98.75 17 ASN B N 1
ATOM 2363 C CA . ASN B 1 17 ? 7.781 -8.234 5.223 1 98.75 17 ASN B CA 1
ATOM 2364 C C . ASN B 1 17 ? 7.902 -6.895 4.512 1 98.75 17 ASN B C 1
ATOM 2366 O O . ASN B 1 17 ? 8.719 -6.738 3.604 1 98.75 17 ASN B O 1
ATOM 2370 N N . PRO B 1 18 ? 6.996 -5.902 5.012 1 98.5 18 PRO B N 1
ATOM 2371 C CA . PRO B 1 18 ? 6.082 -5.969 6.156 1 98.5 18 PRO B CA 1
ATOM 2372 C C . PRO B 1 18 ? 4.801 -6.742 5.84 1 98.5 18 PRO B C 1
ATOM 2374 O O . PRO B 1 18 ? 4.297 -6.672 4.719 1 98.5 18 PRO B O 1
ATOM 2377 N N . ASP B 1 19 ? 4.383 -7.445 6.758 1 98.56 19 ASP B N 1
ATOM 2378 C CA . ASP B 1 19 ? 3.17 -8.258 6.707 1 98.56 19 ASP B CA 1
ATOM 2379 C C . ASP B 1 19 ? 2.617 -8.516 8.109 1 98.56 19 ASP B C 1
ATOM 2381 O O . ASP B 1 19 ? 3.346 -8.414 9.094 1 98.56 19 ASP B O 1
ATOM 2385 N N . LEU B 1 20 ? 1.343 -8.719 8.219 1 98.12 20 LEU B N 1
ATOM 2386 C CA . LEU B 1 20 ? 0.782 -9.055 9.523 1 98.12 20 LEU B CA 1
ATOM 2387 C C . LEU B 1 20 ? 1.31 -10.406 10.008 1 98.12 20 LEU B C 1
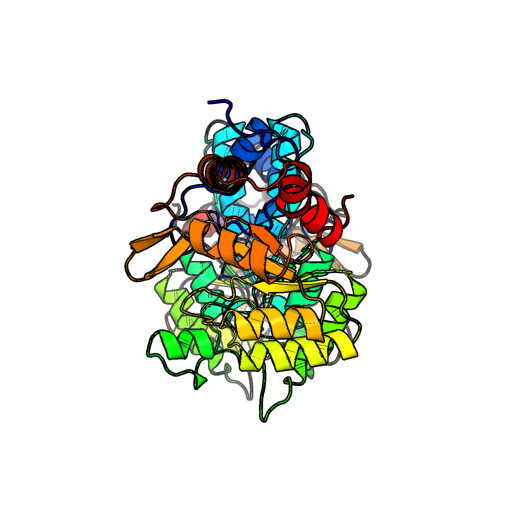ATOM 2389 O O . LEU B 1 20 ? 1.411 -10.641 11.211 1 98.12 20 LEU B O 1
ATOM 2393 N N . ARG B 1 21 ? 1.564 -11.258 9.023 1 96.19 21 ARG B N 1
ATOM 2394 C CA . ARG B 1 21 ? 2.281 -12.492 9.328 1 96.19 21 ARG B CA 1
ATOM 2395 C C . ARG B 1 21 ? 3.783 -12.32 9.133 1 96.19 21 ARG B C 1
ATOM 2397 O O . ARG B 1 21 ? 4.23 -11.867 8.078 1 96.19 21 ARG B O 1
ATOM 2404 N N . LEU B 1 22 ? 4.547 -12.758 10.156 1 97.44 22 LEU B N 1
ATOM 2405 C CA . LEU B 1 22 ? 5.996 -12.648 10.031 1 97.44 22 LEU B CA 1
ATOM 2406 C C . LEU B 1 22 ? 6.516 -13.5 8.883 1 97.44 22 LEU B C 1
ATOM 2408 O O . LEU B 1 22 ? 6.188 -14.688 8.789 1 97.44 22 LEU B O 1
ATOM 2412 N N . ARG B 1 23 ? 7.312 -12.93 8.047 1 98.5 23 ARG B N 1
ATOM 2413 C CA . ARG B 1 23 ? 7.883 -13.602 6.879 1 98.5 23 ARG B CA 1
ATOM 2414 C C . ARG B 1 23 ? 9.391 -13.781 7.031 1 98.5 23 ARG B C 1
ATOM 2416 O O . ARG B 1 23 ? 10.016 -13.125 7.867 1 98.5 23 ARG B O 1
ATOM 2423 N N . ALA B 1 24 ? 9.93 -14.625 6.266 1 98.56 24 ALA B N 1
ATOM 2424 C CA . ALA B 1 24 ? 11.328 -15.016 6.383 1 98.56 24 ALA B CA 1
ATOM 2425 C C . ALA B 1 24 ? 12.25 -13.875 5.961 1 98.56 24 ALA B C 1
ATOM 2427 O O . ALA B 1 24 ? 13.328 -13.688 6.539 1 98.56 24 ALA B O 1
ATOM 2428 N N . TYR B 1 25 ? 11.867 -13.109 4.941 1 98.81 25 TYR B N 1
ATOM 2429 C CA . TYR B 1 25 ? 12.594 -11.961 4.418 1 98.81 25 TYR B CA 1
ATOM 2430 C C . TYR B 1 25 ? 11.711 -10.719 4.414 1 98.81 25 TYR B C 1
ATOM 2432 O O . TYR B 1 25 ? 10.484 -10.812 4.305 1 98.81 25 TYR B O 1
ATOM 2440 N N . ASP B 1 26 ? 12.289 -9.602 4.57 1 98.75 26 ASP B N 1
ATOM 2441 C CA . ASP B 1 26 ? 11.625 -8.406 4.062 1 98.75 26 ASP B CA 1
ATOM 2442 C C . ASP B 1 26 ? 11.953 -8.172 2.59 1 98.75 26 ASP B C 1
ATOM 2444 O O . ASP B 1 26 ? 12.672 -8.961 1.979 1 98.75 26 ASP B O 1
ATOM 2448 N N . ASP B 1 27 ? 11.461 -7.129 2.051 1 98.94 27 ASP B N 1
ATOM 2449 C CA . ASP B 1 27 ? 11.586 -6.859 0.622 1 98.94 27 ASP B CA 1
ATOM 2450 C C . ASP B 1 27 ? 13.047 -6.695 0.22 1 98.94 27 ASP B C 1
ATOM 2452 O O . ASP B 1 27 ? 13.461 -7.148 -0.851 1 98.94 27 ASP B O 1
ATOM 2456 N N . LEU B 1 28 ? 13.82 -6.008 1.043 1 98.94 28 LEU B N 1
ATOM 2457 C CA . LEU B 1 28 ? 15.203 -5.707 0.688 1 98.94 28 LEU B CA 1
ATOM 2458 C C . LEU B 1 28 ? 16.078 -6.949 0.818 1 98.94 28 LEU B C 1
ATOM 2460 O O . LEU B 1 28 ? 16.953 -7.184 -0.015 1 98.94 28 LEU B O 1
ATOM 2464 N N . GLU B 1 29 ? 15.789 -7.727 1.83 1 98.88 29 GLU B N 1
ATOM 2465 C CA . GLU B 1 29 ? 16.484 -9 1.969 1 98.88 29 GLU B CA 1
ATOM 2466 C C . GLU B 1 29 ? 16.203 -9.922 0.783 1 98.88 29 GLU B C 1
ATOM 2468 O O . GLU B 1 29 ? 17.109 -10.602 0.292 1 98.88 29 GLU B O 1
ATOM 2473 N N . LEU B 1 30 ? 14.953 -9.969 0.354 1 98.94 30 LEU B N 1
ATOM 2474 C CA . LEU B 1 30 ? 14.609 -10.773 -0.814 1 98.94 30 LEU B CA 1
ATOM 2475 C C . LEU B 1 30 ? 15.32 -10.25 -2.059 1 98.94 30 LEU B C 1
ATOM 2477 O O . LEU B 1 30 ? 15.758 -11.039 -2.902 1 98.94 30 LEU B O 1
ATOM 2481 N N . THR B 1 31 ? 15.367 -8.945 -2.178 1 98.94 31 THR B N 1
ATOM 2482 C CA . THR B 1 31 ? 16.094 -8.344 -3.291 1 98.94 31 THR B CA 1
ATOM 2483 C C . THR B 1 31 ? 17.547 -8.797 -3.301 1 98.94 31 THR B C 1
ATOM 2485 O O . THR B 1 31 ? 18.062 -9.188 -4.344 1 98.94 31 THR B O 1
ATOM 2488 N N . ASP B 1 32 ? 18.203 -8.758 -2.129 1 98.88 32 ASP B N 1
ATOM 2489 C CA . ASP B 1 32 ? 19.594 -9.203 -2.014 1 98.88 32 ASP B CA 1
ATOM 2490 C C . ASP B 1 32 ? 19.734 -10.656 -2.445 1 98.88 32 ASP B C 1
ATOM 2492 O O . ASP B 1 32 ? 20.656 -11 -3.195 1 98.88 32 ASP B O 1
ATOM 2496 N N . ALA B 1 33 ? 18.844 -11.508 -1.966 1 98.81 33 ALA B N 1
ATOM 2497 C CA . ALA B 1 33 ? 18.891 -12.93 -2.299 1 98.81 33 ALA B CA 1
ATOM 2498 C C . ALA B 1 33 ? 18.703 -13.148 -3.797 1 98.81 33 ALA B C 1
ATOM 2500 O O . ALA B 1 33 ? 19.375 -13.977 -4.398 1 98.81 33 ALA B O 1
ATOM 2501 N N . ALA B 1 34 ? 17.766 -12.438 -4.367 1 98.88 34 ALA B N 1
ATOM 2502 C CA . ALA B 1 34 ? 17.453 -12.57 -5.789 1 98.88 34 ALA B CA 1
ATOM 2503 C C . ALA B 1 34 ? 18.656 -12.164 -6.648 1 98.88 34 ALA B C 1
ATOM 2505 O O . ALA B 1 34 ? 19 -12.859 -7.602 1 98.88 34 ALA B O 1
ATOM 2506 N N . VAL B 1 35 ? 19.25 -11.016 -6.305 1 98.69 35 VAL B N 1
ATOM 2507 C CA . VAL B 1 35 ? 20.406 -10.516 -7.031 1 98.69 35 VAL B CA 1
ATOM 2508 C C . VAL B 1 35 ? 21.547 -11.523 -6.926 1 98.69 35 VAL B C 1
ATOM 2510 O O . VAL B 1 35 ? 22.234 -11.812 -7.914 1 98.69 35 VAL B O 1
ATOM 2513 N N . LYS B 1 36 ? 21.734 -12.047 -5.754 1 98.25 36 LYS B N 1
ATOM 2514 C CA . LYS B 1 36 ? 22.828 -12.977 -5.48 1 98.25 36 LYS B CA 1
ATOM 2515 C C . LYS B 1 36 ? 22.75 -14.211 -6.375 1 98.25 36 LYS B C 1
ATOM 2517 O O . LYS B 1 36 ? 23.766 -14.695 -6.875 1 98.25 36 LYS B O 1
ATOM 2522 N N . VAL B 1 37 ? 21.531 -14.742 -6.641 1 98.19 37 VAL B N 1
ATOM 2523 C CA . VAL B 1 37 ? 21.406 -15.984 -7.391 1 98.19 37 VAL B CA 1
ATOM 2524 C C . VAL B 1 37 ? 21.219 -15.68 -8.875 1 98.19 37 VAL B C 1
ATOM 2526 O O . VAL B 1 37 ? 21.141 -16.594 -9.695 1 98.19 37 VAL B O 1
ATOM 2529 N N . GLY B 1 38 ? 21.031 -14.422 -9.211 1 98.31 38 GLY B N 1
ATOM 2530 C CA . GLY B 1 38 ? 20.891 -14.031 -10.602 1 98.31 38 GLY B CA 1
ATOM 2531 C C . GLY B 1 38 ? 19.484 -14.156 -11.117 1 98.31 38 GLY B C 1
ATOM 2532 O O . GLY B 1 38 ? 19.266 -14.414 -12.305 1 98.31 38 GLY B O 1
ATOM 2533 N N . ALA B 1 39 ? 18.516 -14.023 -10.281 1 98.81 39 ALA B N 1
ATOM 2534 C CA . ALA B 1 39 ? 17.109 -14.039 -10.711 1 98.81 39 ALA B CA 1
ATOM 2535 C C . ALA B 1 39 ? 16.812 -12.859 -11.625 1 98.81 39 ALA B C 1
ATOM 2537 O O . ALA B 1 39 ? 17.391 -11.781 -11.469 1 98.81 39 ALA B O 1
ATOM 2538 N N . ARG B 1 40 ? 15.945 -13.102 -12.508 1 98.75 40 ARG B N 1
ATOM 2539 C CA . ARG B 1 40 ? 15.539 -12.055 -13.438 1 98.75 40 ARG B CA 1
ATOM 2540 C C . ARG B 1 40 ? 14.461 -11.164 -12.82 1 98.75 40 ARG B C 1
ATOM 2542 O O . ARG B 1 40 ? 14.461 -9.945 -13.031 1 98.75 40 ARG B O 1
ATOM 2549 N N . ALA B 1 41 ? 13.508 -11.758 -12.133 1 98.94 41 ALA B N 1
ATOM 2550 C CA . ALA B 1 41 ? 12.406 -10.977 -11.57 1 98.94 41 ALA B CA 1
ATOM 2551 C C . ALA B 1 41 ? 11.664 -11.766 -10.492 1 98.94 41 ALA B C 1
ATOM 2553 O O . ALA B 1 41 ? 11.719 -12.992 -10.469 1 98.94 41 ALA B O 1
ATOM 2554 N N . ILE B 1 42 ? 11.023 -11.07 -9.648 1 98.94 42 ILE B N 1
ATOM 2555 C CA . ILE B 1 42 ? 10.117 -11.609 -8.641 1 98.94 42 ILE B CA 1
ATOM 2556 C C . ILE B 1 42 ? 8.891 -10.711 -8.516 1 98.94 42 ILE B C 1
ATOM 2558 O O . ILE B 1 42 ? 8.992 -9.492 -8.617 1 98.94 42 ILE B O 1
ATOM 2562 N N . VAL B 1 43 ? 7.691 -11.258 -8.344 1 99 43 VAL B N 1
ATOM 2563 C CA . VAL B 1 43 ? 6.496 -10.516 -7.949 1 99 43 VAL B CA 1
ATOM 2564 C C . VAL B 1 43 ? 6.207 -10.75 -6.469 1 99 43 VAL B C 1
ATOM 2566 O O . VAL B 1 43 ? 6.059 -11.891 -6.031 1 99 43 VAL B O 1
ATOM 2569 N N . ILE B 1 44 ? 6.152 -9.68 -5.711 1 98.94 44 ILE B N 1
ATOM 2570 C CA . ILE B 1 44 ? 5.828 -9.828 -4.297 1 98.94 44 ILE B CA 1
ATOM 2571 C C . ILE B 1 44 ? 4.332 -9.594 -4.082 1 98.94 44 ILE B C 1
ATOM 2573 O O . ILE B 1 44 ? 3.711 -8.812 -4.805 1 98.94 44 ILE B O 1
ATOM 2577 N N . LYS B 1 45 ? 3.812 -10.273 -3.086 1 98.88 45 LYS B N 1
ATOM 2578 C CA . LYS B 1 45 ? 2.387 -10.273 -2.771 1 98.88 45 LYS B CA 1
ATOM 2579 C C . LYS B 1 45 ? 2.154 -10.117 -1.271 1 98.88 45 LYS B C 1
ATOM 2581 O O . LYS B 1 45 ? 2.953 -10.594 -0.462 1 98.88 45 LYS B O 1
ATOM 2586 N N . THR B 1 46 ? 1.164 -9.406 -0.902 1 98.75 46 THR B N 1
ATOM 2587 C CA . THR B 1 46 ? 0.621 -9.375 0.451 1 98.75 46 THR B CA 1
ATOM 2588 C C . THR B 1 46 ? -0.895 -9.555 0.429 1 98.75 46 THR B C 1
ATOM 2590 O O . THR B 1 46 ? -1.556 -9.164 -0.536 1 98.75 46 THR B O 1
ATOM 2593 N N . HIS B 1 47 ? -1.404 -10.195 1.441 1 98.69 47 HIS B N 1
ATOM 2594 C CA . HIS B 1 47 ? -2.852 -10.312 1.577 1 98.69 47 HIS B CA 1
ATOM 2595 C C . HIS B 1 47 ? -3.479 -8.984 1.97 1 98.69 47 HIS B C 1
ATOM 2597 O O . HIS B 1 47 ? -4.699 -8.82 1.891 1 98.69 47 HIS B O 1
ATOM 2603 N N . GLN B 1 48 ? -2.676 -7.988 2.299 1 97.69 48 GLN B N 1
ATOM 2604 C CA . GLN B 1 48 ? -3.168 -6.805 2.99 1 97.69 48 GLN B CA 1
ATOM 2605 C C . GLN B 1 48 ? -3.377 -5.645 2.02 1 97.69 48 GLN B C 1
ATOM 2607 O O . GLN B 1 48 ? -3.828 -4.57 2.416 1 97.69 48 GLN B O 1
ATOM 2612 N N . GLY B 1 49 ? -3.084 -5.953 0.791 1 96.88 49 GLY B N 1
ATOM 2613 C CA . GLY B 1 49 ? -3.299 -4.84 -0.119 1 96.88 49 GLY B CA 1
ATOM 2614 C C . GLY B 1 49 ? -2.395 -4.879 -1.337 1 96.88 49 GLY B C 1
ATOM 2615 O O . GLY B 1 49 ? -2.439 -5.832 -2.119 1 96.88 49 GLY B O 1
ATOM 2616 N N . THR B 1 50 ? -1.548 -3.748 -1.49 1 98.62 50 THR B N 1
ATOM 2617 C CA . THR B 1 50 ? -0.737 -3.564 -2.689 1 98.62 50 THR B CA 1
ATOM 2618 C C . THR B 1 50 ? 0.744 -3.758 -2.375 1 98.62 50 THR B C 1
ATOM 2620 O O . THR B 1 50 ? 1.165 -3.615 -1.227 1 98.62 50 THR B O 1
ATOM 2623 N N . THR B 1 51 ? 1.528 -4.09 -3.408 1 98.88 51 THR B N 1
ATOM 2624 C CA . THR B 1 51 ? 2.967 -4.219 -3.207 1 98.88 51 THR B CA 1
ATOM 2625 C C . THR B 1 51 ? 3.732 -3.535 -4.336 1 98.88 51 THR B C 1
ATOM 2627 O O . THR B 1 51 ? 4.965 -3.604 -4.391 1 98.88 51 THR B O 1
ATOM 2630 N N . MET B 1 52 ? 3.021 -2.881 -5.309 1 98.81 52 MET B N 1
ATOM 2631 C CA . MET B 1 52 ? 3.732 -2.209 -6.391 1 98.81 52 MET B CA 1
ATOM 2632 C C . MET B 1 52 ? 4.59 -1.067 -5.855 1 98.81 52 MET B C 1
ATOM 2634 O O . MET B 1 52 ? 5.652 -0.774 -6.406 1 98.81 52 MET B O 1
ATOM 2638 N N . ASP B 1 53 ? 4.113 -0.419 -4.844 1 98.69 53 ASP B N 1
ATOM 2639 C CA . ASP B 1 53 ? 4.871 0.691 -4.281 1 98.69 53 ASP B CA 1
ATOM 2640 C C . ASP B 1 53 ? 6.105 0.188 -3.529 1 98.69 53 ASP B C 1
ATOM 2642 O O . ASP B 1 53 ? 7.16 0.822 -3.566 1 98.69 53 ASP B O 1
ATOM 2646 N N . ARG B 1 54 ? 6.043 -0.945 -2.918 1 98.88 54 ARG B N 1
ATOM 2647 C CA . ARG B 1 54 ? 7.188 -1.615 -2.309 1 98.88 54 ARG B CA 1
ATOM 2648 C C . ARG B 1 54 ? 8.18 -2.076 -3.369 1 98.88 54 ARG B C 1
ATOM 2650 O O . ARG B 1 54 ? 9.391 -1.938 -3.191 1 98.88 54 ARG B O 1
ATOM 2657 N N . ALA B 1 55 ? 7.625 -2.633 -4.41 1 98.94 55 ALA B N 1
ATOM 2658 C CA . ALA B 1 55 ? 8.461 -3.094 -5.512 1 98.94 55 ALA B CA 1
ATOM 2659 C C . ALA B 1 55 ? 9.281 -1.945 -6.094 1 98.94 55 ALA B C 1
ATOM 2661 O O . ALA B 1 55 ? 10.461 -2.119 -6.426 1 98.94 55 ALA B O 1
ATOM 2662 N N . TYR B 1 56 ? 8.688 -0.793 -6.234 1 98.88 56 TYR B N 1
ATOM 2663 C CA . TYR B 1 56 ? 9.398 0.399 -6.688 1 98.88 56 TYR B CA 1
ATOM 2664 C C . TYR B 1 56 ? 10.633 0.656 -5.832 1 98.88 56 TYR B C 1
ATOM 2666 O O . TYR B 1 56 ? 11.719 0.897 -6.359 1 98.88 56 TYR B O 1
ATOM 2674 N N . LEU B 1 57 ? 10.484 0.569 -4.555 1 98.94 57 LEU B N 1
ATOM 2675 C CA . LEU B 1 57 ? 11.57 0.869 -3.629 1 98.94 57 LEU B CA 1
ATOM 2676 C C . LEU B 1 57 ? 12.648 -0.213 -3.686 1 98.94 57 LEU B C 1
ATOM 2678 O O . LEU B 1 57 ? 13.836 0.076 -3.52 1 98.94 57 LEU B O 1
ATOM 2682 N N . CYS B 1 58 ? 12.219 -1.479 -3.893 1 98.88 58 CYS B N 1
ATOM 2683 C CA . CYS B 1 58 ? 13.188 -2.555 -4.082 1 98.88 58 CYS B CA 1
ATOM 2684 C C . CYS B 1 58 ? 14.086 -2.273 -5.281 1 98.88 58 CYS B C 1
ATOM 2686 O O . CYS B 1 58 ? 15.297 -2.496 -5.219 1 98.88 58 CYS B O 1
ATOM 2688 N N . ASN B 1 59 ? 13.469 -1.838 -6.324 1 98.88 59 ASN B N 1
ATOM 2689 C CA . ASN B 1 59 ? 14.234 -1.563 -7.535 1 98.88 59 ASN B CA 1
ATOM 2690 C C . ASN B 1 59 ? 15.172 -0.376 -7.352 1 98.88 59 ASN B C 1
ATOM 2692 O O . ASN B 1 59 ? 16.297 -0.383 -7.855 1 98.88 59 ASN B O 1
ATOM 2696 N N . ARG B 1 60 ? 14.734 0.652 -6.617 1 98.81 60 ARG B N 1
ATOM 2697 C CA . ARG B 1 60 ? 15.609 1.768 -6.27 1 98.81 60 ARG B CA 1
ATOM 2698 C C . ARG B 1 60 ? 16.781 1.3 -5.402 1 98.81 60 ARG B C 1
ATOM 2700 O O . ARG B 1 60 ? 17.922 1.688 -5.633 1 98.81 60 ARG B O 1
ATOM 2707 N N . TYR B 1 61 ? 16.469 0.484 -4.441 1 98.81 61 TYR B N 1
ATOM 2708 C CA . TYR B 1 61 ? 17.469 -0.103 -3.561 1 98.81 61 TYR B CA 1
ATOM 2709 C C . TYR B 1 61 ? 18.5 -0.906 -4.359 1 98.81 61 TYR B C 1
ATOM 2711 O O . TYR B 1 61 ? 19.703 -0.803 -4.117 1 98.81 61 TYR B O 1
ATOM 2719 N N . ASN B 1 62 ? 17.984 -1.726 -5.297 1 98.81 62 ASN B N 1
ATOM 2720 C CA . ASN B 1 62 ? 18.859 -2.502 -6.172 1 98.81 62 ASN B CA 1
ATOM 2721 C C . ASN B 1 62 ? 19.859 -1.612 -6.895 1 98.81 62 ASN B C 1
ATOM 2723 O O . ASN B 1 62 ? 21.062 -1.926 -6.941 1 98.81 62 ASN B O 1
ATOM 2727 N N . LYS B 1 63 ? 19.438 -0.498 -7.395 1 98.25 63 LYS B N 1
ATOM 2728 C CA . LYS B 1 63 ? 20.297 0.438 -8.109 1 98.25 63 LYS B CA 1
ATOM 2729 C C . LYS B 1 63 ? 21.344 1.037 -7.176 1 98.25 63 LYS B C 1
ATOM 2731 O O . LYS B 1 63 ? 22.516 1.169 -7.551 1 98.25 63 LYS B O 1
ATOM 2736 N N . ILE B 1 64 ? 20.969 1.372 -6.016 1 98 64 ILE B N 1
ATOM 2737 C CA . ILE B 1 64 ? 21.828 2.092 -5.082 1 98 64 ILE B CA 1
ATOM 2738 C C . ILE B 1 64 ? 22.844 1.132 -4.473 1 98 64 ILE B C 1
ATOM 2740 O O . ILE B 1 64 ? 24.031 1.451 -4.383 1 98 64 ILE B O 1
ATOM 2744 N N . VAL B 1 65 ? 22.359 -0.069 -4.137 1 97.69 65 VAL B N 1
ATOM 2745 C CA . VAL B 1 65 ? 23.188 -0.952 -3.311 1 97.69 65 VAL B CA 1
ATOM 2746 C C . VAL B 1 65 ? 23.922 -1.95 -4.195 1 97.69 65 VAL B C 1
ATOM 2748 O O . VAL B 1 65 ? 25.078 -2.295 -3.922 1 97.69 65 VAL B O 1
ATOM 2751 N N . HIS B 1 66 ? 23.312 -2.375 -5.293 1 97.69 66 HIS B N 1
ATOM 2752 C CA . HIS B 1 66 ? 23.891 -3.428 -6.109 1 97.69 66 HIS B CA 1
ATOM 2753 C C . HIS B 1 66 ? 24.391 -2.879 -7.445 1 97.69 66 HIS B C 1
ATOM 2755 O O . HIS B 1 66 ? 25 -3.605 -8.234 1 97.69 66 HIS B O 1
ATOM 2761 N N . GLY B 1 67 ? 24.172 -1.566 -7.75 1 96.56 67 GLY B N 1
ATOM 2762 C CA . GLY B 1 67 ? 24.625 -0.962 -8.992 1 96.56 67 GLY B CA 1
ATOM 2763 C C . GLY B 1 67 ? 23.75 -1.337 -10.18 1 96.56 67 GLY B C 1
ATOM 2764 O O . GLY B 1 67 ? 24.266 -1.588 -11.273 1 96.56 67 GLY B O 1
ATOM 2765 N N . ASP B 1 68 ? 22.453 -1.602 -9.914 1 90.81 68 ASP B N 1
ATOM 2766 C CA . ASP B 1 68 ? 21.438 -1.847 -10.93 1 90.81 68 ASP B CA 1
ATOM 2767 C C . ASP B 1 68 ? 21.641 -3.203 -11.602 1 90.81 68 ASP B C 1
ATOM 2769 O O . ASP B 1 68 ? 21.703 -3.293 -12.828 1 90.81 68 ASP B O 1
ATOM 2773 N N . LYS B 1 69 ? 21.812 -4.156 -10.867 1 93.06 69 LYS B N 1
ATOM 2774 C CA . LYS B 1 69 ? 21.891 -5.516 -11.383 1 93.06 69 LYS B CA 1
ATOM 2775 C C . LYS B 1 69 ? 20.609 -5.895 -12.125 1 93.06 69 LYS B C 1
ATOM 2777 O O . LYS B 1 69 ? 19.562 -5.27 -11.93 1 93.06 69 LYS B O 1
ATOM 2782 N N . ASP B 1 70 ? 20.734 -6.914 -13.016 1 96.5 70 ASP B N 1
ATOM 2783 C CA . ASP B 1 70 ? 19.625 -7.309 -13.883 1 96.5 70 ASP B CA 1
ATOM 2784 C C . ASP B 1 70 ? 18.562 -8.07 -13.102 1 96.5 70 ASP B C 1
ATOM 2786 O O . ASP B 1 70 ? 18.406 -9.281 -13.273 1 96.5 70 ASP B O 1
ATOM 2790 N N . PHE B 1 71 ? 17.938 -7.406 -12.266 1 98.62 71 PHE B N 1
ATOM 2791 C CA . PHE B 1 71 ? 16.828 -7.902 -11.453 1 98.62 71 PHE B CA 1
ATOM 2792 C C . PHE B 1 71 ? 15.734 -6.852 -11.328 1 98.62 71 PHE B C 1
ATOM 2794 O O . PHE B 1 71 ? 16.016 -5.668 -11.148 1 98.62 71 PHE B O 1
ATOM 2801 N N . THR B 1 72 ? 14.516 -7.27 -11.477 1 98.88 72 THR B N 1
ATOM 2802 C CA . THR B 1 72 ? 13.383 -6.367 -11.297 1 98.88 72 THR B CA 1
ATOM 2803 C C . THR B 1 72 ? 12.367 -6.961 -10.32 1 98.88 72 THR B C 1
ATOM 2805 O O . THR B 1 72 ? 11.961 -8.117 -10.469 1 98.88 72 THR B O 1
ATOM 2808 N N . MET B 1 73 ? 12.055 -6.211 -9.305 1 98.94 73 MET B N 1
ATOM 2809 C CA . MET B 1 73 ? 10.93 -6.555 -8.438 1 98.94 73 MET B CA 1
ATOM 2810 C C . MET B 1 73 ? 9.625 -6 -8.992 1 98.94 73 MET B C 1
ATOM 2812 O O . MET B 1 73 ? 9.555 -4.832 -9.375 1 98.94 73 MET B O 1
ATOM 2816 N N . PHE B 1 74 ? 8.602 -6.805 -9.086 1 98.94 74 PHE B N 1
ATOM 2817 C CA . PHE B 1 74 ? 7.262 -6.383 -9.484 1 98.94 74 PHE B CA 1
ATOM 2818 C C . PHE B 1 74 ? 6.289 -6.496 -8.312 1 98.94 74 PHE B C 1
ATOM 2820 O O . PHE B 1 74 ? 6.566 -7.195 -7.336 1 98.94 74 PHE B O 1
ATOM 2827 N N . GLY B 1 75 ? 5.281 -5.707 -8.391 1 98.88 75 GLY B N 1
ATOM 2828 C CA . GLY B 1 75 ? 4.258 -5.75 -7.359 1 98.88 75 GLY B CA 1
ATOM 2829 C C . GLY B 1 75 ? 2.9 -6.18 -7.883 1 98.88 75 GLY B C 1
ATOM 2830 O O . GLY B 1 75 ? 2.764 -6.535 -9.055 1 98.88 75 GLY B O 1
ATOM 2831 N N . SER B 1 76 ? 1.954 -6.176 -6.988 1 98.94 76 SER B N 1
ATOM 2832 C CA . SER B 1 76 ? 0.611 -6.688 -7.246 1 98.94 76 SER B CA 1
ATOM 2833 C C . SER B 1 76 ? -0.418 -6.012 -6.344 1 98.94 76 SER B C 1
ATOM 2835 O O . SER B 1 76 ? -0.073 -5.137 -5.547 1 98.94 76 SER B O 1
ATOM 2837 N N . ILE B 1 77 ? -1.662 -6.309 -6.559 1 98.94 77 ILE B N 1
ATOM 2838 C CA . ILE B 1 77 ? -2.758 -5.953 -5.664 1 98.94 77 ILE B CA 1
ATOM 2839 C C . ILE B 1 77 ? -3.611 -7.188 -5.375 1 98.94 77 ILE B C 1
ATOM 2841 O O . ILE B 1 77 ? -3.875 -7.988 -6.273 1 98.94 77 ILE B O 1
ATOM 2845 N N . THR B 1 78 ? -3.984 -7.371 -4.148 1 98.94 78 THR B N 1
ATOM 2846 C CA . THR B 1 78 ? -4.895 -8.43 -3.734 1 98.94 78 THR B CA 1
ATOM 2847 C C . THR B 1 78 ? -6.238 -7.852 -3.301 1 98.94 78 THR B C 1
ATOM 2849 O O . THR B 1 78 ? -6.293 -6.984 -2.426 1 98.94 78 THR B O 1
ATOM 2852 N N . LEU B 1 79 ? -7.293 -8.336 -3.852 1 98.94 79 LEU B N 1
ATOM 2853 C CA . LEU B 1 79 ? -8.602 -7.699 -3.705 1 98.94 79 LEU B CA 1
ATOM 2854 C C . LEU B 1 79 ? -9.328 -8.227 -2.473 1 98.94 79 LEU B C 1
ATOM 2856 O O . LEU B 1 79 ? -10.438 -8.758 -2.58 1 98.94 79 LEU B O 1
ATOM 2860 N N . ASN B 1 80 ? -8.695 -8.039 -1.292 1 98.94 80 ASN B N 1
ATOM 2861 C CA . ASN B 1 80 ? -9.273 -8.328 0.02 1 98.94 80 ASN B CA 1
ATOM 2862 C C . ASN B 1 80 ? -9.914 -7.086 0.633 1 98.94 80 ASN B C 1
ATOM 2864 O O . ASN B 1 80 ? -9.945 -6.023 0.007 1 98.94 80 ASN B O 1
ATOM 2868 N N . HIS B 1 81 ? -10.406 -7.188 1.846 1 98.81 81 HIS B N 1
ATOM 2869 C CA . HIS B 1 81 ? -11.133 -6.117 2.52 1 98.81 81 HIS B CA 1
ATOM 2870 C C . HIS B 1 81 ? -10.273 -4.871 2.676 1 98.81 81 HIS B C 1
ATOM 2872 O O . HIS B 1 81 ? -10.766 -3.75 2.58 1 98.81 81 HIS B O 1
ATOM 2878 N N . PRO B 1 82 ? -8.969 -4.934 2.838 1 98.69 82 PRO B N 1
ATOM 2879 C CA . PRO B 1 82 ? -8.164 -3.738 3.107 1 98.69 82 PRO B CA 1
ATOM 2880 C C . PRO B 1 82 ? -8.094 -2.795 1.908 1 98.69 82 PRO B C 1
ATOM 2882 O O . PRO B 1 82 ? -7.719 -1.629 2.057 1 98.69 82 PRO B O 1
ATOM 2885 N N . VAL B 1 83 ? -8.422 -3.291 0.75 1 98.81 83 VAL B N 1
ATOM 2886 C CA . VAL B 1 83 ? -8.477 -2.371 -0.381 1 98.81 83 VAL B CA 1
ATOM 2887 C C . VAL B 1 83 ? -9.922 -2.139 -0.799 1 98.81 83 VAL B C 1
ATOM 2889 O O . VAL B 1 83 ? -10.188 -1.58 -1.865 1 98.81 83 VAL B O 1
ATOM 2892 N N . GLY B 1 84 ? -10.875 -2.66 -0.069 1 98.5 84 GLY B N 1
ATOM 2893 C CA . GLY B 1 84 ? -12.281 -2.449 -0.369 1 98.5 84 GLY B CA 1
ATOM 2894 C C . GLY B 1 84 ? -12.883 -3.557 -1.214 1 98.5 84 GLY B C 1
ATOM 2895 O O . GLY B 1 84 ? -13.891 -3.352 -1.885 1 98.5 84 GLY B O 1
ATOM 2896 N N . GLY B 1 85 ? -12.227 -4.762 -1.227 1 98.75 85 GLY B N 1
ATOM 2897 C CA . GLY B 1 85 ? -12.742 -5.867 -2.021 1 98.75 85 GLY B CA 1
ATOM 2898 C C . GLY B 1 85 ? -12.523 -5.68 -3.512 1 98.75 85 GLY B C 1
ATOM 2899 O O . GLY B 1 85 ? -11.414 -5.383 -3.951 1 98.75 85 GLY B O 1
ATOM 2900 N N . LEU B 1 86 ? -13.586 -5.965 -4.301 1 98.81 86 LEU B N 1
ATOM 2901 C CA . LEU B 1 86 ? -13.547 -5.754 -5.742 1 98.81 86 LEU B CA 1
ATOM 2902 C C . LEU B 1 86 ? -13.641 -4.27 -6.078 1 98.81 86 LEU B C 1
ATOM 2904 O O . LEU B 1 86 ? -14.695 -3.799 -6.52 1 98.81 86 LEU B O 1
ATOM 2908 N N . ASN B 1 87 ? -12.5 -3.59 -5.938 1 98.81 87 ASN B N 1
ATOM 2909 C CA . ASN B 1 87 ? -12.43 -2.133 -6.012 1 98.81 87 ASN B CA 1
ATOM 2910 C C . ASN B 1 87 ? -11.695 -1.673 -7.266 1 98.81 87 ASN B C 1
ATOM 2912 O O . ASN B 1 87 ? -10.461 -1.566 -7.262 1 98.81 87 ASN B O 1
ATOM 2916 N N . PRO B 1 88 ? -12.406 -1.287 -8.32 1 98.75 88 PRO B N 1
ATOM 2917 C CA . PRO B 1 88 ? -11.75 -0.878 -9.562 1 98.75 88 PRO B CA 1
ATOM 2918 C C . PRO B 1 88 ? -10.836 0.331 -9.375 1 98.75 88 PRO B C 1
ATOM 2920 O O . PRO B 1 88 ? -9.812 0.445 -10.055 1 98.75 88 PRO B O 1
ATOM 2923 N N . ALA B 1 89 ? -11.18 1.236 -8.453 1 98.62 89 ALA B N 1
ATOM 2924 C CA . ALA B 1 89 ? -10.344 2.406 -8.211 1 98.62 89 ALA B CA 1
ATOM 2925 C C . ALA B 1 89 ? -8.977 1.995 -7.676 1 98.62 89 ALA B C 1
ATOM 2927 O O . ALA B 1 89 ? -7.949 2.547 -8.086 1 98.62 89 ALA B O 1
ATOM 2928 N N . ALA B 1 90 ? -8.984 1.055 -6.762 1 98.88 90 ALA B N 1
ATOM 2929 C CA . ALA B 1 90 ? -7.734 0.538 -6.215 1 98.88 90 ALA B CA 1
ATOM 2930 C C . ALA B 1 90 ? -6.91 -0.156 -7.297 1 98.88 90 ALA B C 1
ATOM 2932 O O . ALA B 1 90 ? -5.695 0.04 -7.379 1 98.88 90 ALA B O 1
ATOM 2933 N N . VAL B 1 91 ? -7.582 -0.955 -8.102 1 98.94 91 VAL B N 1
ATOM 2934 C CA . VAL B 1 91 ? -6.922 -1.705 -9.164 1 98.94 91 VAL B CA 1
ATOM 2935 C C . VAL B 1 91 ? -6.281 -0.739 -10.156 1 98.94 91 VAL B C 1
ATOM 2937 O O . VAL B 1 91 ? -5.129 -0.921 -10.555 1 98.94 91 VAL B O 1
ATOM 2940 N N . GLU B 1 92 ? -7.008 0.259 -10.531 1 98.88 92 GLU B N 1
ATOM 2941 C CA . GLU B 1 92 ? -6.496 1.217 -11.508 1 98.88 92 GLU B CA 1
ATOM 2942 C C . GLU B 1 92 ? -5.238 1.909 -11 1 98.88 92 GLU B C 1
ATOM 2944 O O . GLU B 1 92 ? -4.254 2.043 -11.734 1 98.88 92 GLU B O 1
ATOM 2949 N N . VAL B 1 93 ? -5.293 2.338 -9.773 1 98.81 93 VAL B N 1
ATOM 2950 C CA . VAL B 1 93 ? -4.137 2.998 -9.18 1 98.81 93 VAL B CA 1
ATOM 2951 C C . VAL B 1 93 ? -2.947 2.043 -9.164 1 98.81 93 VAL B C 1
ATOM 2953 O O . VAL B 1 93 ? -1.831 2.426 -9.523 1 98.81 93 VAL B O 1
ATOM 2956 N N . ALA B 1 94 ? -3.191 0.827 -8.727 1 98.94 94 ALA B N 1
ATOM 2957 C CA . ALA B 1 94 ? -2.123 -0.166 -8.633 1 98.94 94 ALA B CA 1
ATOM 2958 C C . ALA B 1 94 ? -1.474 -0.394 -10 1 98.94 94 ALA B C 1
ATOM 2960 O O . ALA B 1 94 ? -0.246 -0.419 -10.109 1 98.94 94 ALA B O 1
ATOM 2961 N N . LEU B 1 95 ? -2.307 -0.525 -11.008 1 98.94 95 LEU B N 1
ATOM 2962 C CA . LEU B 1 95 ? -1.803 -0.8 -12.352 1 98.94 95 LEU B CA 1
ATOM 2963 C C . LEU B 1 95 ? -1.057 0.407 -12.906 1 98.94 95 LEU B C 1
ATOM 2965 O O . LEU B 1 95 ? -0 0.258 -13.531 1 98.94 95 LEU B O 1
ATOM 2969 N N . LYS B 1 96 ? -1.562 1.599 -12.672 1 98.88 96 LYS B N 1
ATOM 2970 C CA . LYS B 1 96 ? -0.896 2.82 -13.109 1 98.88 96 LYS B CA 1
ATOM 2971 C C . LYS B 1 96 ? 0.476 2.965 -12.453 1 98.88 96 LYS B C 1
ATOM 2973 O O . LYS B 1 96 ? 1.403 3.506 -13.062 1 98.88 96 LYS B O 1
ATOM 2978 N N . LEU B 1 97 ? 0.568 2.369 -11.297 1 98.69 97 LEU B N 1
ATOM 2979 C CA . LEU B 1 97 ? 1.82 2.502 -10.555 1 98.69 97 LEU B CA 1
ATOM 2980 C C . LEU B 1 97 ? 2.699 1.272 -10.75 1 98.69 97 LEU B C 1
ATOM 2982 O O . LEU B 1 97 ? 3.668 1.072 -10.016 1 98.69 97 LEU B O 1
ATOM 2986 N N . GLY B 1 98 ? 2.312 0.384 -11.617 1 98.5 98 GLY B N 1
ATOM 2987 C CA . GLY B 1 98 ? 3.273 -0.59 -12.109 1 98.5 98 GLY B CA 1
ATOM 2988 C C . GLY B 1 98 ? 2.967 -2.008 -11.664 1 98.5 98 GLY B C 1
ATOM 2989 O O . GLY B 1 98 ? 3.725 -2.934 -11.961 1 98.5 98 GLY B O 1
ATOM 2990 N N . ALA B 1 99 ? 1.878 -2.209 -10.914 1 98.94 99 ALA B N 1
ATOM 2991 C CA . ALA B 1 99 ? 1.511 -3.58 -10.57 1 98.94 99 ALA B CA 1
ATOM 2992 C C . ALA B 1 99 ? 1.299 -4.422 -11.828 1 98.94 99 ALA B C 1
ATOM 2994 O O . ALA B 1 99 ? 0.747 -3.943 -12.82 1 98.94 99 ALA B O 1
ATOM 2995 N N . LYS B 1 100 ? 1.674 -5.672 -11.719 1 98.94 100 LYS B N 1
ATOM 2996 C CA . LYS B 1 100 ? 1.567 -6.539 -12.883 1 98.94 100 LYS B CA 1
ATOM 2997 C C . LYS B 1 100 ? 0.546 -7.652 -12.656 1 98.94 100 LYS B C 1
ATOM 2999 O O . LYS B 1 100 ? 0.111 -8.305 -13.609 1 98.94 100 LYS B O 1
ATOM 3004 N N . VAL B 1 101 ? 0.138 -7.875 -11.406 1 98.94 101 VAL B N 1
ATOM 3005 C CA . VAL B 1 101 ? -0.795 -8.953 -11.094 1 98.94 101 VAL B CA 1
ATOM 3006 C C . VAL B 1 101 ? -1.947 -8.406 -10.25 1 98.94 101 VAL B C 1
ATOM 3008 O O . VAL B 1 101 ? -1.726 -7.68 -9.281 1 98.94 101 VAL B O 1
ATOM 3011 N N . VAL B 1 102 ? -3.117 -8.68 -10.609 1 99 102 VAL B N 1
ATOM 3012 C CA . VAL B 1 102 ? -4.328 -8.469 -9.828 1 99 102 VAL B CA 1
ATOM 3013 C C . VAL B 1 102 ? -4.84 -9.812 -9.305 1 99 102 VAL B C 1
ATOM 3015 O O . VAL B 1 102 ? -5.32 -10.648 -10.078 1 99 102 VAL B O 1
ATOM 3018 N N . TRP B 1 103 ? -4.715 -10.008 -8.031 1 98.94 103 TRP B N 1
ATOM 3019 C CA . TRP B 1 103 ? -5.215 -11.227 -7.398 1 98.94 103 TRP B CA 1
ATOM 3020 C C . TRP B 1 103 ? -6.652 -11.047 -6.926 1 98.94 103 TRP B C 1
ATOM 3022 O O . TRP B 1 103 ? -6.973 -10.062 -6.25 1 98.94 103 TRP B O 1
ATOM 3032 N N . LEU B 1 104 ? -7.473 -11.969 -7.27 1 98.94 104 LEU B N 1
ATOM 3033 C CA . LEU B 1 104 ? -8.789 -12.016 -6.637 1 98.94 104 LEU B CA 1
ATOM 3034 C C . LEU B 1 104 ? -8.664 -12.305 -5.145 1 98.94 104 LEU B C 1
ATOM 3036 O O . LEU B 1 104 ? -7.551 -12.398 -4.617 1 98.94 104 LEU B O 1
ATOM 3040 N N . PRO B 1 105 ? -9.773 -12.336 -4.43 1 98.94 105 PRO B N 1
ATOM 3041 C CA . PRO B 1 105 ? -9.688 -12.406 -2.969 1 98.94 105 PRO B CA 1
ATOM 3042 C C . PRO B 1 105 ? -8.992 -13.68 -2.479 1 98.94 105 PRO B C 1
ATOM 3044 O O . PRO B 1 105 ? -9.188 -14.75 -3.057 1 98.94 105 PRO B O 1
ATOM 3047 N N . THR B 1 106 ? -8.266 -13.484 -1.424 1 98.69 106 THR B N 1
ATOM 3048 C CA . THR B 1 106 ? -7.605 -14.594 -0.744 1 98.69 106 THR B CA 1
ATOM 3049 C C . THR B 1 106 ? -8.266 -14.867 0.604 1 98.69 106 THR B C 1
ATOM 3051 O O . THR B 1 106 ? -9.344 -15.469 0.664 1 98.69 106 THR B O 1
ATOM 3054 N N . GLN B 1 107 ? -7.746 -14.234 1.692 1 98 107 GLN B N 1
ATOM 3055 C CA . GLN B 1 107 ? -8.234 -14.484 3.045 1 98 107 GLN B CA 1
ATOM 3056 C C . GLN B 1 107 ? -9.695 -14.062 3.188 1 98 107 GLN B C 1
ATOM 3058 O O . GLN B 1 107 ? -10.398 -14.547 4.078 1 98 107 GLN B O 1
ATOM 3063 N N . HIS B 1 108 ? -10.141 -13.258 2.27 1 98.81 108 HIS B N 1
ATOM 3064 C CA . HIS B 1 108 ? -11.508 -12.758 2.355 1 98.81 108 HIS B CA 1
ATOM 3065 C C . HIS B 1 108 ? -12.367 -13.328 1.237 1 98.81 108 HIS B C 1
ATOM 3067 O O . HIS B 1 108 ? -13.469 -12.828 0.98 1 98.81 108 HIS B O 1
ATOM 3073 N N . ALA B 1 109 ? -11.836 -14.297 0.482 1 98.88 109 ALA B N 1
ATOM 3074 C CA . ALA B 1 109 ? -12.672 -15.039 -0.449 1 98.88 109 ALA B CA 1
ATOM 3075 C C . ALA B 1 109 ? -13.742 -15.836 0.295 1 98.88 109 ALA B C 1
ATOM 3077 O O . ALA B 1 109 ? -13.469 -16.422 1.349 1 98.88 109 ALA B O 1
ATOM 3078 N N . GLN B 1 110 ? -14.938 -15.914 -0.276 1 98.69 110 GLN B N 1
ATOM 3079 C CA . GLN B 1 110 ? -15.992 -16.703 0.341 1 98.69 110 GLN B CA 1
ATOM 3080 C C . GLN B 1 110 ? -15.547 -18.156 0.541 1 98.69 110 GLN B C 1
ATOM 3082 O O . GLN B 1 110 ? -15.805 -18.75 1.591 1 98.69 110 GLN B O 1
ATOM 3087 N N . ASN B 1 111 ? -14.898 -18.703 -0.439 1 98.75 111 ASN B N 1
ATOM 3088 C CA . ASN B 1 111 ? -14.414 -20.078 -0.38 1 98.75 111 ASN B CA 1
ATOM 3089 C C . ASN B 1 111 ? -13.406 -20.266 0.754 1 98.75 111 ASN B C 1
ATOM 3091 O O . ASN B 1 111 ? -13.461 -21.266 1.475 1 98.75 111 ASN B O 1
ATOM 3095 N N . HIS B 1 112 ? -12.469 -19.344 0.897 1 98.56 112 HIS B N 1
ATOM 3096 C CA . HIS B 1 112 ? -11.484 -19.406 1.969 1 98.56 112 HIS B CA 1
ATOM 3097 C C . HIS B 1 112 ? -12.156 -19.406 3.338 1 98.56 112 HIS B C 1
ATOM 3099 O O . HIS B 1 112 ? -11.82 -20.219 4.195 1 98.56 112 HIS B O 1
ATOM 3105 N N . LEU B 1 113 ? -13.078 -18.453 3.527 1 98.56 113 LEU B N 1
ATOM 3106 C CA . LEU B 1 113 ? -13.797 -18.344 4.793 1 98.56 113 LEU B CA 1
ATOM 3107 C C . LEU B 1 113 ? -14.555 -19.641 5.09 1 98.56 113 LEU B C 1
ATOM 3109 O O . LEU B 1 113 ? -14.484 -20.172 6.203 1 98.56 113 LEU B O 1
ATOM 3113 N N . ALA B 1 114 ? -15.227 -20.188 4.105 1 98.38 114 ALA B N 1
ATOM 3114 C CA . ALA B 1 114 ? -15.984 -21.422 4.281 1 98.38 114 ALA B CA 1
ATOM 3115 C C . ALA B 1 114 ? -15.07 -22.578 4.699 1 98.38 114 ALA B C 1
ATOM 3117 O O . ALA B 1 114 ? -15.406 -23.344 5.613 1 98.38 114 ALA B O 1
ATOM 3118 N N . LYS B 1 115 ? -13.945 -22.766 4.062 1 97.44 115 LYS B N 1
ATOM 3119 C CA . LYS B 1 115 ? -13.008 -23.844 4.332 1 97.44 115 LYS B CA 1
ATOM 3120 C C . LYS B 1 115 ? -12.445 -23.75 5.75 1 97.44 115 LYS B C 1
ATOM 3122 O O . LYS B 1 115 ? -12.133 -24.766 6.371 1 97.44 115 LYS B O 1
ATOM 3127 N N . PHE B 1 116 ? -12.398 -22.547 6.238 1 96.62 116 PHE B N 1
ATOM 3128 C CA . PHE B 1 116 ? -11.867 -22.344 7.582 1 96.62 116 PHE B CA 1
ATOM 3129 C C . PHE B 1 116 ? -12.992 -22.25 8.602 1 96.62 116 PHE B C 1
ATOM 3131 O O . PHE B 1 116 ? -12.789 -21.797 9.734 1 96.62 116 PHE B O 1
ATOM 3138 N N . GLY B 1 117 ? -14.172 -22.594 8.234 1 97.38 117 GLY B N 1
ATOM 3139 C CA . GLY B 1 117 ? -15.297 -22.688 9.141 1 97.38 117 GLY B CA 1
ATOM 3140 C C . GLY B 1 117 ? -15.891 -21.328 9.508 1 97.38 117 GLY B C 1
ATOM 3141 O O . GLY B 1 117 ? -16.562 -21.203 10.531 1 97.38 117 GLY B O 1
ATOM 3142 N N . LYS B 1 118 ? -15.609 -20.266 8.75 1 97.88 118 LYS B N 1
ATOM 3143 C CA . LYS B 1 118 ? -16.172 -18.938 8.961 1 97.88 118 LYS B CA 1
ATOM 3144 C C . LYS B 1 118 ? -17.359 -18.672 8.039 1 97.88 118 LYS B C 1
ATOM 3146 O O . LYS B 1 118 ? -17.625 -19.469 7.137 1 97.88 118 LYS B O 1
ATOM 3151 N N . ASN B 1 119 ? -18.047 -17.641 8.305 1 98.56 119 ASN B N 1
ATOM 3152 C CA . ASN B 1 119 ? -19.219 -17.297 7.508 1 98.56 119 ASN B CA 1
ATOM 3153 C C . ASN B 1 119 ? -18.828 -16.766 6.129 1 98.56 119 ASN B C 1
ATOM 3155 O O . ASN B 1 119 ? -18.297 -15.656 6.016 1 98.56 119 ASN B O 1
ATOM 3159 N N . PRO B 1 120 ? -19.125 -17.469 5.109 1 98.12 120 PRO B N 1
ATOM 3160 C CA . PRO B 1 120 ? -18.75 -17.031 3.762 1 98.12 120 PRO B CA 1
ATOM 3161 C C . PRO B 1 120 ? -19.375 -15.68 3.389 1 98.12 120 PRO B C 1
ATOM 3163 O O . PRO B 1 120 ? -18.812 -14.93 2.59 1 98.12 120 PRO B O 1
ATOM 3166 N N . ASP B 1 121 ? -20.469 -15.336 4.004 1 97.75 121 ASP B N 1
ATOM 3167 C CA . ASP B 1 121 ? -21.156 -14.102 3.668 1 97.75 121 ASP B CA 1
ATOM 3168 C C . ASP B 1 121 ? -20.359 -12.883 4.117 1 97.75 121 ASP B C 1
ATOM 3170 O O . ASP B 1 121 ? -20.625 -11.758 3.678 1 97.75 121 ASP B O 1
ATOM 3174 N N . ASP B 1 122 ? -19.359 -13.102 4.949 1 98.19 122 ASP B N 1
ATOM 3175 C CA . ASP B 1 122 ? -18.5 -12.031 5.422 1 98.19 122 ASP B CA 1
ATOM 3176 C C . ASP B 1 122 ? -17.375 -11.75 4.422 1 98.19 122 ASP B C 1
ATOM 3178 O O . ASP B 1 122 ? -16.609 -10.797 4.594 1 98.19 122 ASP B O 1
ATOM 3182 N N . GLY B 1 123 ? -17.312 -12.57 3.355 1 98.62 123 GLY B N 1
ATOM 3183 C CA . GLY B 1 123 ? -16.219 -12.453 2.404 1 98.62 123 GLY B CA 1
ATOM 3184 C C . GLY B 1 123 ? -16.578 -11.609 1.192 1 98.62 123 GLY B C 1
ATOM 3185 O O . GLY B 1 123 ? -17.672 -11.055 1.111 1 98.62 123 GLY B O 1
ATOM 3186 N N . VAL B 1 124 ? -15.617 -11.406 0.326 1 98.75 124 VAL B N 1
ATOM 3187 C CA . VAL B 1 124 ? -15.781 -10.672 -0.929 1 98.75 124 VAL B CA 1
ATOM 3188 C C . VAL B 1 124 ? -16.469 -11.578 -1.961 1 98.75 124 VAL B C 1
ATOM 3190 O O . VAL B 1 124 ? -15.969 -12.664 -2.264 1 98.75 124 VAL B O 1
ATOM 3193 N N . LYS B 1 125 ? -17.594 -11.156 -2.488 1 98.25 125 LYS B N 1
ATOM 3194 C CA . LYS B 1 125 ? -18.344 -11.922 -3.475 1 98.25 125 LYS B CA 1
ATOM 3195 C C . LYS B 1 125 ? -17.859 -11.617 -4.891 1 98.25 125 LYS B C 1
ATOM 3197 O O . LYS B 1 125 ? -17.953 -10.477 -5.348 1 98.25 125 LYS B O 1
ATOM 3202 N N . VAL B 1 126 ? -17.391 -12.68 -5.578 1 98.75 126 VAL B N 1
ATOM 3203 C CA . VAL B 1 126 ? -16.891 -12.5 -6.938 1 98.75 126 VAL B CA 1
ATOM 3204 C C . VAL B 1 126 ? -17.969 -12.938 -7.941 1 98.75 126 VAL B C 1
ATOM 3206 O O . VAL B 1 126 ? -18 -12.445 -9.07 1 98.75 126 VAL B O 1
ATOM 3209 N N . THR B 1 127 ? -18.812 -13.883 -7.555 1 98.5 127 THR B N 1
ATOM 3210 C CA . THR B 1 127 ? -19.906 -14.391 -8.375 1 98.5 127 THR B CA 1
ATOM 3211 C C . THR B 1 127 ? -21.219 -14.406 -7.59 1 98.5 127 THR B C 1
ATOM 3213 O O . THR B 1 127 ? -21.203 -14.445 -6.359 1 98.5 127 THR B O 1
ATOM 3216 N N . GLU B 1 128 ? -22.219 -14.219 -8.289 1 97.5 128 GLU B N 1
ATOM 3217 C CA . GLU B 1 128 ? -23.578 -14.32 -7.75 1 97.5 128 GLU B CA 1
ATOM 3218 C C . GLU B 1 128 ? -24.531 -14.922 -8.781 1 97.5 128 GLU B C 1
ATOM 3220 O O . GLU B 1 128 ? -24.578 -14.469 -9.93 1 97.5 128 GLU B O 1
ATOM 3225 N N . ASN B 1 129 ? -25.234 -15.953 -8.414 1 96.62 129 ASN B N 1
ATOM 3226 C CA . ASN B 1 129 ? -26.234 -16.609 -9.273 1 96.62 129 ASN B CA 1
ATOM 3227 C C . ASN B 1 129 ? -25.609 -17.094 -10.578 1 96.62 129 ASN B C 1
ATOM 3229 O O . ASN B 1 129 ? -26.141 -16.844 -11.656 1 96.62 129 ASN B O 1
ATOM 3233 N N . GLY B 1 130 ? -24.391 -17.609 -10.5 1 97 130 GLY B N 1
ATOM 3234 C CA . GLY B 1 130 ? -23.75 -18.25 -11.633 1 97 130 GLY B CA 1
ATOM 3235 C C . GLY B 1 130 ? -23.094 -17.266 -12.594 1 97 130 GLY B C 1
ATOM 3236 O O . GLY B 1 130 ? -22.672 -17.656 -13.688 1 97 130 GLY B O 1
ATOM 3237 N N . LYS B 1 131 ? -23.047 -16.031 -12.18 1 98.31 131 LYS B N 1
ATOM 3238 C CA . LYS B 1 131 ? -22.422 -14.992 -13 1 98.31 131 LYS B CA 1
ATOM 3239 C C . LYS B 1 131 ? -21.453 -14.148 -12.18 1 98.31 131 LYS B C 1
ATOM 3241 O O . LYS B 1 131 ? -21.531 -14.117 -10.945 1 98.31 131 LYS B O 1
ATOM 3246 N N . ILE B 1 132 ? -20.531 -13.562 -12.891 1 98.62 132 ILE B N 1
ATOM 3247 C CA . ILE B 1 132 ? -19.656 -12.625 -12.188 1 98.62 132 ILE B CA 1
ATOM 3248 C C . ILE B 1 132 ? -20.469 -11.43 -11.703 1 98.62 132 ILE B C 1
ATOM 3250 O O . ILE B 1 132 ? -21.484 -11.07 -12.297 1 98.62 132 ILE B O 1
ATOM 3254 N N . VAL B 1 133 ? -20.031 -10.789 -10.648 1 98.5 133 VAL B N 1
ATOM 3255 C CA . VAL B 1 133 ? -20.672 -9.562 -10.188 1 98.5 133 VAL B CA 1
ATOM 3256 C C . VAL B 1 133 ? -20.234 -8.398 -11.078 1 98.5 133 VAL B C 1
ATOM 3258 O O . VAL B 1 133 ? -19.203 -8.461 -11.75 1 98.5 133 VAL B O 1
ATOM 3261 N N . PRO B 1 134 ? -20.906 -7.32 -11.117 1 97.44 134 PRO B N 1
ATOM 3262 C CA . PRO B 1 134 ? -20.688 -6.211 -12.047 1 97.44 134 PRO B CA 1
ATOM 3263 C C . PRO B 1 134 ? -19.281 -5.605 -11.906 1 97.44 134 PRO B C 1
ATOM 3265 O O . PRO B 1 134 ? -18.672 -5.223 -12.906 1 97.44 134 PRO B O 1
ATOM 3268 N N . GLU B 1 135 ? -18.797 -5.48 -10.703 1 97.94 135 GLU B N 1
ATOM 3269 C CA . GLU B 1 135 ? -17.484 -4.871 -10.445 1 97.94 135 GLU B CA 1
ATOM 3270 C C . GLU B 1 135 ? -16.375 -5.598 -11.203 1 97.94 135 GLU B C 1
ATOM 3272 O O . GLU B 1 135 ? -15.383 -4.992 -11.586 1 97.94 135 GLU B O 1
ATOM 3277 N N . MET B 1 136 ? -16.609 -6.887 -11.492 1 98.75 136 MET B N 1
ATOM 3278 C CA . MET B 1 136 ? -15.617 -7.699 -12.172 1 98.75 136 MET B CA 1
ATOM 3279 C C . MET B 1 136 ? -15.438 -7.25 -13.617 1 98.75 136 MET B C 1
ATOM 3281 O O . MET B 1 136 ? -14.352 -7.367 -14.18 1 98.75 136 MET B O 1
ATOM 3285 N N . LYS B 1 137 ? -16.484 -6.699 -14.18 1 98.62 137 LYS B N 1
ATOM 3286 C CA . LYS B 1 137 ? -16.391 -6.219 -15.562 1 98.62 137 LYS B CA 1
ATOM 3287 C C . LYS B 1 137 ? -15.383 -5.078 -15.672 1 98.62 137 LYS B C 1
ATOM 3289 O O . LYS B 1 137 ? -14.562 -5.059 -16.594 1 98.62 137 LYS B O 1
ATOM 3294 N N . ASP B 1 138 ? -15.445 -4.148 -14.734 1 98.69 138 ASP B N 1
ATOM 3295 C CA . ASP B 1 138 ? -14.5 -3.039 -14.711 1 98.69 138 ASP B CA 1
ATOM 3296 C C . ASP B 1 138 ? -13.078 -3.539 -14.469 1 98.69 138 ASP B C 1
ATOM 3298 O O . ASP B 1 138 ? -12.125 -3.031 -15.07 1 98.69 138 ASP B O 1
ATOM 3302 N N . ILE B 1 139 ? -12.961 -4.5 -13.625 1 98.88 139 ILE B N 1
ATOM 3303 C CA . ILE B 1 139 ? -11.656 -5.051 -13.297 1 98.88 139 ILE B CA 1
ATOM 3304 C C . ILE B 1 139 ? -11.07 -5.758 -14.516 1 98.88 139 ILE B C 1
ATOM 3306 O O . ILE B 1 139 ? -9.891 -5.594 -14.836 1 98.88 139 ILE B O 1
ATOM 3310 N N . PHE B 1 140 ? -11.922 -6.535 -15.258 1 98.94 140 PHE B N 1
ATOM 3311 C CA . PHE B 1 140 ? -11.477 -7.18 -16.484 1 98.94 140 PHE B CA 1
ATOM 3312 C C . PHE B 1 140 ? -10.977 -6.145 -17.484 1 98.94 140 PHE B C 1
ATOM 3314 O O . PHE B 1 140 ? -9.938 -6.344 -18.125 1 98.94 140 PHE B O 1
ATOM 3321 N N . GLN B 1 141 ? -11.719 -5.094 -17.609 1 98.88 141 GLN B N 1
ATOM 3322 C CA . GLN B 1 141 ? -11.328 -4.043 -18.547 1 98.88 141 GLN B CA 1
ATOM 3323 C C . GLN B 1 141 ? -9.969 -3.455 -18.188 1 98.88 141 GLN B C 1
ATOM 3325 O O . GLN B 1 141 ? -9.133 -3.242 -19.062 1 98.88 141 GLN B O 1
ATOM 3330 N N . LEU B 1 142 ? -9.766 -3.186 -16.922 1 98.94 142 LEU B N 1
ATOM 3331 C CA . LEU B 1 142 ? -8.492 -2.645 -16.453 1 98.94 142 LEU B CA 1
ATOM 3332 C C . LEU B 1 142 ? -7.355 -3.633 -16.703 1 98.94 142 LEU B C 1
ATOM 3334 O O . LEU B 1 142 ? -6.293 -3.25 -17.203 1 98.94 142 LEU B O 1
ATOM 3338 N N . VAL B 1 143 ? -7.578 -4.875 -16.391 1 98.94 143 VAL B N 1
ATOM 3339 C CA . VAL B 1 143 ? -6.57 -5.914 -16.578 1 98.94 143 VAL B CA 1
ATOM 3340 C C . VAL B 1 143 ? -6.195 -6.004 -18.062 1 98.94 143 VAL B C 1
ATOM 3342 O O . VAL B 1 143 ? -5.016 -6.117 -18.406 1 98.94 143 VAL B O 1
ATOM 3345 N N . LYS B 1 144 ? -7.184 -5.957 -18.859 1 98.62 144 LYS B N 1
ATOM 3346 C CA . LYS B 1 144 ? -6.969 -5.996 -20.312 1 98.62 144 LYS B CA 1
ATOM 3347 C C . LYS B 1 144 ? -6.203 -4.762 -20.781 1 98.62 144 LYS B C 1
ATOM 3349 O O . LYS B 1 144 ? -5.199 -4.883 -21.484 1 98.62 144 LYS B O 1
ATOM 3354 N N . ASP B 1 145 ? -6.641 -3.584 -20.375 1 98.56 145 ASP B N 1
ATOM 3355 C CA . ASP B 1 145 ? -6.066 -2.32 -20.828 1 98.56 145 ASP B CA 1
ATOM 3356 C C . ASP B 1 145 ? -4.598 -2.213 -20.422 1 98.56 145 ASP B C 1
ATOM 3358 O O . ASP B 1 145 ? -3.791 -1.637 -21.156 1 98.56 145 ASP B O 1
ATOM 3362 N N . TYR B 1 146 ? -4.246 -2.791 -19.328 1 98.69 146 TYR B N 1
ATOM 3363 C CA . TYR B 1 146 ? -2.885 -2.643 -18.828 1 98.69 146 TYR B CA 1
ATOM 3364 C C . TYR B 1 146 ? -2.072 -3.908 -19.078 1 98.69 146 TYR B C 1
ATOM 3366 O O . TYR B 1 146 ? -0.935 -4.023 -18.609 1 98.69 146 TYR B O 1
ATOM 3374 N N . ASP B 1 147 ? -2.658 -4.895 -19.703 1 98.56 147 ASP B N 1
ATOM 3375 C CA . ASP B 1 147 ? -2.006 -6.156 -20.031 1 98.56 147 ASP B CA 1
ATOM 3376 C C . ASP B 1 147 ? -1.434 -6.82 -18.781 1 98.56 147 ASP B C 1
ATOM 3378 O O . ASP B 1 147 ? -0.281 -7.258 -18.781 1 98.56 147 ASP B O 1
ATOM 3382 N N . ALA B 1 148 ? -2.23 -6.781 -17.734 1 98.88 148 ALA B N 1
ATOM 3383 C CA . ALA B 1 148 ? -1.846 -7.363 -16.453 1 98.88 148 ALA B CA 1
ATOM 3384 C C . ALA B 1 148 ? -2.33 -8.805 -16.344 1 98.88 148 ALA B C 1
ATOM 3386 O O . ALA B 1 148 ? -3.057 -9.297 -17.203 1 98.88 148 ALA B O 1
ATOM 3387 N N . VAL B 1 149 ? -1.856 -9.484 -15.32 1 98.94 149 VAL B N 1
ATOM 3388 C CA . VAL B 1 149 ? -2.244 -10.859 -15.023 1 98.94 149 VAL B CA 1
ATOM 3389 C C . VAL B 1 149 ? -3.418 -10.867 -14.047 1 98.94 149 VAL B C 1
ATOM 3391 O O . VAL B 1 149 ? -3.438 -10.094 -13.086 1 98.94 149 VAL B O 1
ATOM 3394 N N . LEU B 1 150 ? -4.402 -11.641 -14.344 1 98.94 150 LEU B N 1
ATOM 3395 C CA . LEU B 1 150 ? -5.457 -11.922 -13.375 1 98.94 150 LEU B CA 1
ATOM 3396 C C . LEU B 1 150 ? -5.242 -13.281 -12.711 1 98.94 150 LEU B C 1
ATOM 3398 O O . LEU B 1 150 ? -5.168 -14.305 -13.391 1 98.94 150 LEU B O 1
ATOM 3402 N N . GLY B 1 151 ? -5.043 -13.32 -11.375 1 98.94 151 GLY B N 1
ATOM 3403 C CA . GLY B 1 151 ? -4.945 -14.539 -10.602 1 98.94 151 GLY B CA 1
ATOM 3404 C C . GLY B 1 151 ? -6.211 -14.859 -9.828 1 98.94 151 GLY B C 1
ATOM 3405 O O . GLY B 1 151 ? -6.785 -13.992 -9.18 1 98.94 151 GLY B O 1
ATOM 3406 N N . THR B 1 152 ? -6.605 -16.078 -9.781 1 98.94 152 THR B N 1
ATOM 3407 C CA . THR B 1 152 ? -7.883 -16.469 -9.195 1 98.94 152 THR B CA 1
ATOM 3408 C C . THR B 1 152 ? -7.785 -16.547 -7.672 1 98.94 152 THR B C 1
ATOM 3410 O O . THR B 1 152 ? -8.805 -16.594 -6.98 1 98.94 152 THR B O 1
ATOM 3413 N N . ALA B 1 153 ? -6.582 -16.688 -7.238 1 98.75 153 ALA B N 1
ATOM 3414 C CA . ALA B 1 153 ? -6.293 -16.703 -5.805 1 98.75 153 ALA B CA 1
ATOM 3415 C C . ALA B 1 153 ? -7.105 -17.781 -5.098 1 98.75 153 ALA B C 1
ATOM 3417 O O . ALA B 1 153 ? -7.059 -18.953 -5.48 1 98.75 153 ALA B O 1
ATOM 3418 N N . HIS B 1 154 ? -7.957 -17.406 -4.039 1 98.88 154 HIS B N 1
ATOM 3419 C CA . HIS B 1 154 ? -8.531 -18.422 -3.182 1 98.88 154 HIS B CA 1
ATOM 3420 C C . HIS B 1 154 ? -10.008 -18.656 -3.514 1 98.88 154 HIS B C 1
ATOM 3422 O O . HIS B 1 154 ? -10.742 -19.234 -2.713 1 98.88 154 HIS B O 1
ATOM 3428 N N . ILE B 1 155 ? -10.492 -18.281 -4.656 1 98.88 155 ILE B N 1
ATOM 3429 C CA . ILE B 1 155 ? -11.891 -18.547 -4.992 1 98.88 155 ILE B CA 1
ATOM 3430 C C . ILE B 1 155 ? -12.062 -20.031 -5.316 1 98.88 155 ILE B C 1
ATOM 3432 O O . ILE B 1 155 ? -11.094 -20.734 -5.594 1 98.88 155 ILE B O 1
ATOM 3436 N N . SER B 1 156 ? -13.281 -20.531 -5.316 1 98.75 156 SER B N 1
ATOM 3437 C CA . SER B 1 156 ? -13.578 -21.953 -5.516 1 98.75 156 SER B CA 1
ATOM 3438 C C . SER B 1 156 ? -13.391 -22.359 -6.977 1 98.75 156 SER B C 1
ATOM 3440 O O . SER B 1 156 ? -13.32 -21.5 -7.859 1 98.75 156 SER B O 1
ATOM 3442 N N . PRO B 1 157 ? -13.297 -23.672 -7.219 1 98.75 157 PRO B N 1
ATOM 3443 C CA . PRO B 1 157 ? -13.242 -24.141 -8.609 1 98.75 157 PRO B CA 1
ATOM 3444 C C . PRO B 1 157 ? -14.438 -23.672 -9.43 1 98.75 157 PRO B C 1
ATOM 3446 O O . PRO B 1 157 ? -14.273 -23.25 -10.586 1 98.75 157 PRO B O 1
ATOM 3449 N N . GLU B 1 158 ? -15.617 -23.703 -8.828 1 98.62 158 GLU B N 1
ATOM 3450 C CA . GLU B 1 158 ? -16.812 -23.25 -9.523 1 98.62 158 GLU B CA 1
ATOM 3451 C C . GLU B 1 158 ? -16.688 -21.766 -9.914 1 98.62 158 GLU B C 1
ATOM 3453 O O . GLU B 1 158 ? -16.969 -21.406 -11.055 1 98.62 158 GLU B O 1
ATOM 3458 N N . GLU B 1 159 ? -16.312 -21 -8.961 1 98.88 159 GLU B N 1
ATOM 3459 C CA . GLU B 1 159 ? -16.109 -19.578 -9.234 1 98.88 159 GLU B CA 1
ATOM 3460 C C . GLU B 1 159 ? -15.031 -19.375 -10.297 1 98.88 159 GLU B C 1
ATOM 3462 O O . GLU B 1 159 ? -15.156 -18.484 -11.148 1 98.88 159 GLU B O 1
ATOM 3467 N N . SER B 1 160 ? -13.977 -20.172 -10.242 1 98.88 160 SER B N 1
ATOM 3468 C CA . SER B 1 160 ? -12.883 -20.047 -11.195 1 98.88 160 SER B CA 1
ATOM 3469 C C . SER B 1 160 ? -13.367 -20.281 -12.625 1 98.88 160 SER B C 1
ATOM 3471 O O . SER B 1 160 ? -12.969 -19.562 -13.547 1 98.88 160 SER B O 1
ATOM 3473 N N . PHE B 1 161 ? -14.195 -21.281 -12.812 1 98.88 161 PHE B N 1
ATOM 3474 C CA . PHE B 1 161 ? -14.742 -21.547 -14.141 1 98.88 161 PHE B CA 1
ATOM 3475 C C . PHE B 1 161 ? -15.586 -20.359 -14.617 1 98.88 161 PHE B C 1
ATOM 3477 O O . PHE B 1 161 ? -15.477 -19.938 -15.773 1 98.88 161 PHE B O 1
ATOM 3484 N N . ILE B 1 162 ? -16.422 -19.812 -13.727 1 98.94 162 ILE B N 1
ATOM 3485 C CA . ILE B 1 162 ? -17.281 -18.688 -14.062 1 98.94 162 ILE B CA 1
ATOM 3486 C C . ILE B 1 162 ? -16.422 -17.469 -14.422 1 98.94 162 ILE B C 1
ATOM 3488 O O . ILE B 1 162 ? -16.656 -16.812 -15.43 1 98.94 162 ILE B O 1
ATOM 3492 N N . VAL B 1 163 ? -15.367 -17.234 -13.641 1 98.94 163 VAL B N 1
ATOM 3493 C CA . VAL B 1 163 ? -14.5 -16.078 -13.812 1 98.94 163 VAL B CA 1
ATOM 3494 C C . VAL B 1 163 ? -13.703 -16.234 -15.109 1 98.94 163 VAL B C 1
ATOM 3496 O O . VAL B 1 163 ? -13.586 -15.273 -15.883 1 98.94 163 VAL B O 1
ATOM 3499 N N . CYS B 1 164 ? -13.141 -17.391 -15.383 1 98.88 164 CYS B N 1
ATOM 3500 C CA . CYS B 1 164 ? -12.328 -17.594 -16.578 1 98.88 164 CYS B CA 1
ATOM 3501 C C . CYS B 1 164 ? -13.172 -17.438 -17.844 1 98.88 164 CYS B C 1
ATOM 3503 O O . CYS B 1 164 ? -12.719 -16.859 -18.828 1 98.88 164 CYS B O 1
ATOM 3505 N N . ASP B 1 165 ? -14.359 -17.969 -17.766 1 98.81 165 ASP B N 1
ATOM 3506 C CA . ASP B 1 165 ? -15.273 -17.828 -18.891 1 98.81 165 ASP B CA 1
ATOM 3507 C C . ASP B 1 165 ? -15.555 -16.344 -19.172 1 98.81 165 ASP B C 1
ATOM 3509 O O . ASP B 1 165 ? -15.398 -15.891 -20.312 1 98.81 165 ASP B O 1
ATOM 3513 N N . ALA B 1 166 ? -15.93 -15.625 -18.172 1 98.88 166 ALA B N 1
ATOM 3514 C CA . ALA B 1 166 ? -16.266 -14.211 -18.312 1 98.88 166 ALA B CA 1
ATOM 3515 C C . ALA B 1 166 ? -15.039 -13.398 -18.703 1 98.88 166 ALA B C 1
ATOM 3517 O O . ALA B 1 166 ? -15.141 -12.453 -19.5 1 98.88 166 ALA B O 1
ATOM 3518 N N . ALA B 1 167 ? -13.914 -13.727 -18.125 1 98.88 167 ALA B N 1
ATOM 3519 C CA . ALA B 1 167 ? -12.672 -13.008 -18.422 1 98.88 167 ALA B CA 1
ATOM 3520 C C . ALA B 1 167 ? -12.266 -13.18 -19.875 1 98.88 167 ALA B C 1
ATOM 3522 O O . ALA B 1 167 ? -11.883 -12.211 -20.547 1 98.88 167 ALA B O 1
ATOM 3523 N N . ARG B 1 168 ? -12.312 -14.414 -20.406 1 98.75 168 ARG B N 1
ATOM 3524 C CA . ARG B 1 168 ? -11.992 -14.672 -21.797 1 98.75 168 ARG B CA 1
ATOM 3525 C C . ARG B 1 168 ? -12.945 -13.93 -22.734 1 98.75 168 ARG B C 1
ATOM 3527 O O . ARG B 1 168 ? -12.523 -13.32 -23.719 1 98.75 168 ARG B O 1
ATOM 3534 N N . ALA B 1 169 ? -14.188 -13.969 -22.344 1 98.38 169 ALA B N 1
ATOM 3535 C CA . ALA B 1 169 ? -15.18 -13.242 -23.125 1 98.38 169 ALA B CA 1
ATOM 3536 C C . ALA B 1 169 ? -14.875 -11.75 -23.156 1 98.38 169 ALA B C 1
ATOM 3538 O O . ALA B 1 169 ? -15.141 -11.07 -24.156 1 98.38 169 ALA B O 1
ATOM 3539 N N . ALA B 1 170 ? -14.305 -11.242 -22.109 1 98.38 170 ALA B N 1
ATOM 3540 C CA . ALA B 1 170 ? -13.969 -9.82 -22 1 98.38 170 ALA B CA 1
ATOM 3541 C C . ALA B 1 170 ? -12.633 -9.516 -22.656 1 98.38 170 ALA B C 1
ATOM 3543 O O . ALA B 1 170 ? -12.211 -8.359 -22.734 1 98.38 170 ALA B O 1
ATOM 3544 N N . GLY B 1 171 ? -11.859 -10.516 -23.062 1 98.38 171 GLY B N 1
ATOM 3545 C CA . GLY B 1 171 ? -10.625 -10.312 -23.797 1 98.38 171 GLY B CA 1
ATOM 3546 C C . GLY B 1 171 ? -9.391 -10.383 -22.922 1 98.38 171 GLY B C 1
ATOM 3547 O O . GLY B 1 171 ? -8.289 -10.055 -23.375 1 98.38 171 GLY B O 1
ATOM 3548 N N . VAL B 1 172 ? -9.562 -10.805 -21.688 1 98.69 172 VAL B N 1
ATOM 3549 C CA . VAL B 1 172 ? -8.406 -10.961 -20.812 1 98.69 172 VAL B CA 1
ATOM 3550 C C . VAL B 1 172 ? -7.531 -12.109 -21.297 1 98.69 172 VAL B C 1
ATOM 3552 O O . VAL B 1 172 ? -8 -13.242 -21.453 1 98.69 172 VAL B O 1
ATOM 3555 N N . LYS B 1 173 ? -6.27 -11.859 -21.5 1 98.25 173 LYS B N 1
ATOM 3556 C CA . LYS B 1 173 ? -5.367 -12.852 -22.078 1 98.25 173 LYS B CA 1
ATOM 3557 C C . LYS B 1 173 ? -4.59 -13.594 -21 1 98.25 173 LYS B C 1
ATOM 3559 O O . LYS B 1 173 ? -4.438 -14.82 -21.078 1 98.25 173 LYS B O 1
ATOM 3564 N N . LYS B 1 174 ? -4.156 -12.906 -20.031 1 98.88 174 LYS B N 1
ATOM 3565 C CA . LYS B 1 174 ? -3.264 -13.469 -19.016 1 98.88 174 LYS B CA 1
ATOM 3566 C C . LYS B 1 174 ? -4.043 -13.93 -17.797 1 98.88 174 LYS B C 1
ATOM 3568 O O . LYS B 1 174 ? -4.266 -13.148 -16.859 1 98.88 174 LYS B O 1
ATOM 3573 N N . LEU B 1 175 ? -4.426 -15.195 -17.812 1 98.88 175 LEU B N 1
ATOM 3574 C CA . LEU B 1 175 ? -5.195 -15.797 -16.719 1 98.88 175 LEU B CA 1
ATOM 3575 C C . LEU B 1 175 ? -4.395 -16.891 -16.031 1 98.88 175 LEU B C 1
ATOM 3577 O O . LEU B 1 175 ? -3.895 -17.812 -16.688 1 98.88 175 LEU B O 1
ATOM 3581 N N . VAL B 1 176 ? -4.246 -16.766 -14.734 1 98.94 176 VAL B N 1
ATOM 3582 C CA . VAL B 1 176 ? -3.539 -17.75 -13.938 1 98.94 176 VAL B CA 1
ATOM 3583 C C . VAL B 1 176 ? -4.465 -18.297 -12.852 1 98.94 176 VAL B C 1
ATOM 3585 O O . VAL B 1 176 ? -4.977 -17.547 -12.023 1 98.94 176 VAL B O 1
ATOM 3588 N N . VAL B 1 177 ? -4.719 -19.578 -12.875 1 98.94 177 VAL B N 1
ATOM 3589 C CA . VAL B 1 177 ? -5.414 -20.234 -11.773 1 98.94 177 VAL B CA 1
ATOM 3590 C C . VAL B 1 177 ? -4.434 -20.5 -10.633 1 98.94 177 VAL B C 1
ATOM 3592 O O . VAL B 1 177 ? -3.537 -21.328 -10.75 1 98.94 177 VAL B O 1
ATOM 3595 N N . THR B 1 178 ? -4.633 -19.812 -9.508 1 98.81 178 THR B N 1
ATOM 3596 C CA . THR B 1 178 ? -3.672 -19.75 -8.414 1 98.81 178 THR B CA 1
ATOM 3597 C C . THR B 1 178 ? -3.73 -21.016 -7.555 1 98.81 178 THR B C 1
ATOM 3599 O O . THR B 1 178 ? -4.75 -21.297 -6.926 1 98.81 178 THR B O 1
ATOM 3602 N N . HIS B 1 179 ? -2.654 -21.75 -7.465 1 98.12 179 HIS B N 1
ATOM 3603 C CA . HIS B 1 179 ? -2.457 -22.984 -6.707 1 98.12 179 HIS B CA 1
ATOM 3604 C C . HIS B 1 179 ? -3.766 -23.75 -6.551 1 98.12 179 HIS B C 1
ATOM 3606 O O . HIS B 1 179 ? -4.23 -23.969 -5.43 1 98.12 179 HIS B O 1
ATOM 3612 N N . PRO B 1 180 ? -4.258 -24.25 -7.621 1 98.19 180 PRO B N 1
ATOM 3613 C CA . PRO B 1 180 ? -5.602 -24.844 -7.645 1 98.19 180 PRO B CA 1
ATOM 3614 C C . PRO B 1 180 ? -5.719 -26.078 -6.766 1 98.19 180 PRO B C 1
ATOM 3616 O O . PRO B 1 180 ? -6.805 -26.391 -6.27 1 98.19 180 PRO B O 1
ATOM 3619 N N . GLU B 1 181 ? -4.645 -26.719 -6.504 1 95.06 181 GLU B N 1
ATOM 3620 C CA . GLU B 1 181 ? -4.734 -27.984 -5.793 1 95.06 181 GLU B CA 1
ATOM 3621 C C . GLU B 1 181 ? -4.738 -27.781 -4.281 1 95.06 181 GLU B C 1
ATOM 3623 O O . GLU B 1 181 ? -4.984 -28.719 -3.518 1 95.06 181 GLU B O 1
ATOM 3628 N N . TRP B 1 182 ? -4.301 -26.531 -3.855 1 96.31 182 TRP B N 1
ATOM 3629 C CA . TRP B 1 182 ? -4.285 -26.25 -2.424 1 96.31 182 TRP B CA 1
ATOM 3630 C C . TRP B 1 182 ? -5.641 -26.562 -1.794 1 96.31 182 TRP B C 1
ATOM 3632 O O . TRP B 1 182 ? -6.688 -26.234 -2.367 1 96.31 182 TRP B O 1
ATOM 3642 N N . TRP B 1 183 ? -5.656 -27.109 -0.62 1 96.25 183 TRP B N 1
ATOM 3643 C CA . TRP B 1 183 ? -6.879 -27.641 -0.025 1 96.25 183 TRP B CA 1
ATOM 3644 C C . TRP B 1 183 ? -7.941 -26.547 0.099 1 96.25 183 TRP B C 1
ATOM 3646 O O . TRP B 1 183 ? -9.141 -26.844 0.113 1 96.25 183 TRP B O 1
ATOM 3656 N N . VAL B 1 184 ? -7.551 -25.328 0.13 1 97.25 184 VAL B N 1
ATOM 3657 C CA . VAL B 1 184 ? -8.5 -24.234 0.233 1 97.25 184 VAL B CA 1
ATOM 3658 C C . VAL B 1 184 ? -9.242 -24.062 -1.093 1 97.25 184 VAL B C 1
ATOM 3660 O O . VAL B 1 184 ? -10.461 -23.891 -1.111 1 97.25 184 VAL B O 1
ATOM 3663 N N . VAL B 1 185 ? -8.5 -24.094 -2.178 1 98.06 185 VAL B N 1
ATOM 3664 C CA . VAL B 1 185 ? -9.141 -24 -3.488 1 98.06 185 VAL B CA 1
ATOM 3665 C C . VAL B 1 185 ? -9.773 -25.344 -3.855 1 98.06 185 VAL B C 1
ATOM 3667 O O . VAL B 1 185 ? -10.953 -25.406 -4.215 1 98.06 185 VAL B O 1
ATOM 3670 N N . ASP B 1 186 ? -8.945 -26.391 -3.768 1 97.62 186 ASP B N 1
ATOM 3671 C CA . ASP B 1 186 ? -9.398 -27.781 -3.85 1 97.62 186 ASP B CA 1
ATOM 3672 C C . ASP B 1 186 ? -9.938 -28.109 -5.242 1 97.62 186 ASP B C 1
ATOM 3674 O O . ASP B 1 186 ? -11.039 -28.641 -5.375 1 97.62 186 ASP B O 1
ATOM 3678 N N . MET B 1 187 ? -9.25 -27.75 -6.258 1 98.19 187 MET B N 1
ATOM 3679 C CA . MET B 1 187 ? -9.633 -28.094 -7.629 1 98.19 187 MET B CA 1
ATOM 3680 C C . MET B 1 187 ? -9.094 -29.469 -8.016 1 98.19 187 MET B C 1
ATOM 3682 O O . MET B 1 187 ? -7.898 -29.734 -7.895 1 98.19 187 MET B O 1
ATOM 3686 N N . SER B 1 188 ? -9.93 -30.359 -8.453 1 97.69 188 SER B N 1
ATOM 3687 C CA . SER B 1 188 ? -9.508 -31.703 -8.852 1 97.69 188 SER B CA 1
ATOM 3688 C C . SER B 1 188 ? -8.594 -31.656 -10.07 1 97.69 188 SER B C 1
ATOM 3690 O O . SER B 1 188 ? -8.617 -30.672 -10.828 1 97.69 188 SER B O 1
ATOM 3692 N N . ILE B 1 189 ? -7.797 -32.719 -10.258 1 96.75 189 ILE B N 1
ATOM 3693 C CA . ILE B 1 189 ? -6.93 -32.781 -11.43 1 96.75 189 ILE B CA 1
ATOM 3694 C C . ILE B 1 189 ? -7.773 -32.75 -12.703 1 96.75 189 ILE B C 1
ATOM 3696 O O . ILE B 1 189 ? -7.375 -32.156 -13.703 1 96.75 189 ILE B O 1
ATOM 3700 N N . GLU B 1 190 ? -8.922 -33.375 -12.656 1 97.88 190 GLU B N 1
ATOM 3701 C CA . GLU B 1 190 ? -9.82 -33.375 -13.805 1 97.88 190 GLU B CA 1
ATOM 3702 C C . GLU B 1 190 ? -10.312 -31.969 -14.117 1 97.88 190 GLU B C 1
ATOM 3704 O O . GLU B 1 190 ? -10.383 -31.578 -15.281 1 97.88 190 GLU B O 1
ATOM 3709 N N . ASP B 1 191 ? -10.664 -31.25 -13.109 1 98.5 191 ASP B N 1
ATOM 3710 C CA . ASP B 1 191 ? -11.109 -29.875 -13.312 1 98.5 191 ASP B CA 1
ATOM 3711 C C . ASP B 1 191 ? -9.961 -28.984 -13.789 1 98.5 191 ASP B C 1
ATOM 3713 O O . ASP B 1 191 ? -10.172 -28.062 -14.562 1 98.5 191 ASP B O 1
ATOM 3717 N N . GLN B 1 192 ? -8.773 -29.25 -13.312 1 98.69 192 GLN B N 1
ATOM 3718 C CA . GLN B 1 192 ? -7.605 -28.516 -13.797 1 98.69 192 GLN B CA 1
ATOM 3719 C C . GLN B 1 192 ? -7.383 -28.75 -15.289 1 98.69 192 GLN B C 1
ATOM 3721 O O . GLN B 1 192 ? -7.125 -27.812 -16.031 1 98.69 192 GLN B O 1
ATOM 3726 N N . LYS B 1 193 ? -7.523 -30.031 -15.68 1 98.44 193 LYS B N 1
ATOM 3727 C CA . LYS B 1 193 ? -7.414 -30.359 -17.094 1 98.44 193 LYS B CA 1
ATOM 3728 C C . LYS B 1 193 ? -8.492 -29.641 -17.906 1 98.44 193 LYS B C 1
ATOM 3730 O O . LYS B 1 193 ? -8.219 -29.094 -18.969 1 98.44 193 LYS B O 1
ATOM 3735 N N . ARG B 1 194 ? -9.656 -29.656 -17.391 1 98.69 194 ARG B N 1
ATOM 3736 C CA . ARG B 1 194 ? -10.797 -29.094 -18.094 1 98.69 194 ARG B CA 1
ATOM 3737 C C . ARG B 1 194 ? -10.656 -27.578 -18.25 1 98.69 194 ARG B C 1
ATOM 3739 O O . ARG B 1 194 ? -10.938 -27.031 -19.312 1 98.69 194 ARG B O 1
ATOM 3746 N N . ILE B 1 195 ? -10.273 -26.922 -17.203 1 98.81 195 ILE B N 1
ATOM 3747 C CA . ILE B 1 195 ? -10.219 -25.453 -17.25 1 98.81 195 ILE B CA 1
ATOM 3748 C C . ILE B 1 195 ? -9.117 -25.016 -18.203 1 98.81 195 ILE B C 1
ATOM 3750 O O . ILE B 1 195 ? -9.242 -23.984 -18.875 1 98.81 195 ILE B O 1
ATOM 3754 N N . VAL B 1 196 ? -7.992 -25.734 -18.266 1 98.75 196 VAL B N 1
ATOM 3755 C CA . VAL B 1 196 ? -6.926 -25.469 -19.234 1 98.75 196 VAL B CA 1
ATOM 3756 C C . VAL B 1 196 ? -7.449 -25.656 -20.656 1 98.75 196 VAL B C 1
ATOM 3758 O O . VAL B 1 196 ? -7.227 -24.812 -21.531 1 98.75 196 VAL B O 1
ATOM 3761 N N . LYS B 1 197 ? -8.125 -26.797 -20.812 1 98.38 197 LYS B N 1
ATOM 3762 C CA . LYS B 1 197 ? -8.664 -27.109 -22.141 1 98.38 197 LYS B CA 1
ATOM 3763 C C . LYS B 1 197 ? -9.672 -26.062 -22.578 1 98.38 197 LYS B C 1
ATOM 3765 O O . LYS B 1 197 ? -9.648 -25.625 -23.734 1 98.38 197 LYS B O 1
ATOM 3770 N N . ASP B 1 198 ? -10.508 -25.672 -21.688 1 98.62 198 ASP B N 1
ATOM 3771 C CA . ASP B 1 198 ? -11.633 -24.797 -22.016 1 98.62 198 ASP B CA 1
ATOM 3772 C C . ASP B 1 198 ? -11.156 -23.359 -22.234 1 98.62 198 ASP B C 1
ATOM 3774 O O . ASP B 1 198 ? -11.695 -22.641 -23.078 1 98.62 198 ASP B O 1
ATOM 3778 N N . TYR B 1 199 ? -10.18 -22.922 -21.438 1 98.56 199 TYR B N 1
ATOM 3779 C CA . TYR B 1 199 ? -9.914 -21.484 -21.422 1 98.56 199 TYR B CA 1
ATOM 3780 C C . TYR B 1 199 ? -8.438 -21.188 -21.656 1 98.56 199 TYR B C 1
ATOM 3782 O O . TYR B 1 199 ? -8.023 -20.031 -21.672 1 98.56 199 TYR B O 1
ATOM 3790 N N . ASP B 1 200 ? -7.594 -22.172 -21.766 1 98.44 200 ASP B N 1
ATOM 3791 C CA . ASP B 1 200 ? -6.16 -22.031 -22.016 1 98.44 200 ASP B CA 1
ATOM 3792 C C . ASP B 1 200 ? -5.504 -21.156 -20.938 1 98.44 200 ASP B C 1
ATOM 3794 O O . ASP B 1 200 ? -4.801 -20.203 -21.266 1 98.44 200 ASP B O 1
ATOM 3798 N N . VAL B 1 201 ? -5.816 -21.484 -19.719 1 98.88 201 VAL B N 1
ATOM 3799 C CA . VAL B 1 201 ? -5.25 -20.781 -18.578 1 98.88 201 VAL B CA 1
ATOM 3800 C C . VAL B 1 201 ? -3.934 -21.422 -18.156 1 98.88 201 VAL B C 1
ATOM 3802 O O . VAL B 1 201 ? -3.598 -22.516 -18.625 1 98.88 201 VAL B O 1
ATOM 3805 N N . LEU B 1 202 ? -3.158 -20.703 -17.406 1 98.94 202 LEU B N 1
ATOM 3806 C CA . LEU B 1 202 ? -1.991 -21.25 -16.719 1 98.94 202 LEU B CA 1
ATOM 3807 C C . LEU B 1 202 ? -2.354 -21.734 -15.32 1 98.94 202 LEU B C 1
ATOM 3809 O O . LEU B 1 202 ? -3.131 -21.078 -14.625 1 98.94 202 LEU B O 1
ATOM 3813 N N . LEU B 1 203 ? -1.844 -22.875 -14.961 1 98.94 203 LEU B N 1
ATOM 3814 C CA . LEU B 1 203 ? -1.953 -23.375 -13.594 1 98.94 203 LEU B CA 1
ATOM 3815 C C . LEU B 1 203 ? -0.701 -23.031 -12.789 1 98.94 203 LEU B C 1
ATOM 3817 O O . LEU B 1 203 ? 0.396 -23.484 -13.125 1 98.94 203 LEU B O 1
ATOM 3821 N N . GLU B 1 204 ? -0.863 -22.234 -11.75 1 98.94 204 GLU B N 1
ATOM 3822 C CA . GLU B 1 204 ? 0.255 -21.969 -10.852 1 98.94 204 GLU B CA 1
ATOM 3823 C C . GLU B 1 204 ? 0.469 -23.141 -9.891 1 98.94 204 GLU B C 1
ATOM 3825 O O . GLU B 1 204 ? -0.452 -23.531 -9.172 1 98.94 204 GLU B O 1
ATOM 3830 N N . ARG B 1 205 ? 1.64 -23.609 -9.859 1 98.62 205 ARG B N 1
ATOM 3831 C CA . ARG B 1 205 ? 2.008 -24.672 -8.914 1 98.62 205 ARG B CA 1
ATOM 3832 C C . ARG B 1 205 ? 3.156 -24.219 -8.016 1 98.62 205 ARG B C 1
ATOM 3834 O O . ARG B 1 205 ? 4.258 -23.953 -8.5 1 98.62 205 ARG B O 1
ATOM 3841 N N . CYS B 1 206 ? 2.846 -24.203 -6.723 1 98.44 206 CYS B N 1
ATOM 3842 C CA . CYS B 1 206 ? 3.752 -23.594 -5.754 1 98.44 206 CYS B CA 1
ATOM 3843 C C . CYS B 1 206 ? 4.57 -24.656 -5.031 1 98.44 206 CYS B C 1
ATOM 3845 O O . CYS B 1 206 ? 4.285 -25.844 -5.141 1 98.44 206 CYS B O 1
ATOM 3847 N N . TYR B 1 207 ? 5.574 -24.281 -4.332 1 98.31 207 TYR B N 1
ATOM 3848 C CA . TYR B 1 207 ? 6.594 -25.109 -3.707 1 98.31 207 TYR B CA 1
ATOM 3849 C C . TYR B 1 207 ? 5.984 -26.031 -2.65 1 98.31 207 TYR B C 1
ATOM 3851 O O . TYR B 1 207 ? 6.305 -27.219 -2.59 1 98.31 207 TYR B O 1
ATOM 3859 N N . ALA B 1 208 ? 5.078 -25.391 -1.854 1 96.19 208 ALA B N 1
ATOM 3860 C CA . ALA B 1 208 ? 4.512 -26.109 -0.712 1 96.19 208 ALA B CA 1
ATOM 3861 C C . ALA B 1 208 ? 3.09 -25.641 -0.422 1 96.19 208 ALA B C 1
ATOM 3863 O O . ALA B 1 208 ? 2.678 -24.578 -0.881 1 96.19 208 ALA B O 1
ATOM 3864 N N . GLN B 1 209 ? 2.357 -26.469 0.263 1 93.25 209 GLN B N 1
ATOM 3865 C CA . GLN B 1 209 ? 0.992 -26.109 0.639 1 93.25 209 GLN B CA 1
ATOM 3866 C C . GLN B 1 209 ? 0.876 -25.891 2.145 1 93.25 209 GLN B C 1
ATOM 3868 O O . GLN B 1 209 ? 1.403 -26.672 2.936 1 93.25 209 GLN B O 1
ATOM 3873 N N . ASN B 1 210 ? 0.191 -24.828 2.41 1 92.5 210 ASN B N 1
ATOM 3874 C CA . ASN B 1 210 ? -0.146 -24.562 3.805 1 92.5 210 ASN B CA 1
ATOM 3875 C C . ASN B 1 210 ? -1.27 -25.484 4.289 1 92.5 210 ASN B C 1
ATOM 3877 O O . ASN B 1 210 ? -2.385 -25.422 3.768 1 92.5 210 ASN B O 1
ATOM 3881 N N . MET B 1 211 ? -1.022 -26.281 5.32 1 91.69 211 MET B N 1
ATOM 3882 C CA . MET B 1 211 ? -2.006 -27.25 5.805 1 91.69 211 MET B CA 1
ATOM 3883 C C . MET B 1 211 ? -2.717 -26.719 7.047 1 91.69 211 MET B C 1
ATOM 3885 O O . MET B 1 211 ? -3.494 -27.453 7.676 1 91.69 211 MET B O 1
ATOM 3889 N N . GLY B 1 212 ? -2.369 -25.5 7.422 1 86.06 212 GLY B N 1
ATOM 3890 C CA . GLY B 1 212 ? -2.902 -24.922 8.648 1 86.06 212 GLY B CA 1
ATOM 3891 C C . GLY B 1 212 ? -2.047 -25.203 9.867 1 86.06 212 GLY B C 1
ATOM 3892 O O . GLY B 1 212 ? -1.295 -26.188 9.883 1 86.06 212 GLY B O 1
ATOM 3893 N N . GLY B 1 213 ? -2.018 -24.297 10.836 1 84.56 213 GLY B N 1
ATOM 3894 C CA . GLY B 1 213 ? -1.348 -24.5 12.109 1 84.56 213 GLY B CA 1
ATOM 3895 C C . GLY B 1 213 ? 0.165 -24.469 12 1 84.56 213 GLY B C 1
ATOM 3896 O O . GLY B 1 213 ? 0.864 -25.141 12.758 1 84.56 213 GLY B O 1
ATOM 3897 N N . GLY B 1 214 ? 0.631 -23.875 10.961 1 85.12 214 GLY B N 1
ATOM 3898 C CA . GLY B 1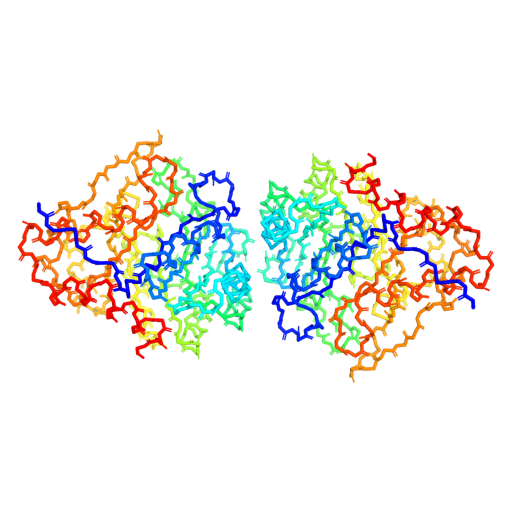 214 ? 2.072 -23.766 10.797 1 85.12 214 GLY B CA 1
ATOM 3899 C C . GLY B 1 214 ? 2.695 -24.969 10.125 1 85.12 214 GLY B C 1
ATOM 3900 O O . GLY B 1 214 ? 3.916 -25.047 9.977 1 85.12 214 GLY B O 1
ATOM 3901 N N . LYS B 1 215 ? 1.906 -25.984 9.805 1 91.12 215 LYS B N 1
ATOM 3902 C CA . LYS B 1 215 ? 2.385 -27.188 9.117 1 91.12 215 LYS B CA 1
ATOM 3903 C C . LYS B 1 215 ? 2.309 -27.016 7.605 1 91.12 215 LYS B C 1
ATOM 3905 O O . LYS B 1 215 ? 1.359 -26.438 7.086 1 91.12 215 LYS B O 1
ATOM 3910 N N . TYR B 1 216 ? 3.355 -27.391 6.844 1 94.44 216 TYR B N 1
ATOM 3911 C CA . TYR B 1 216 ? 3.422 -27.359 5.387 1 94.44 216 TYR B CA 1
ATOM 3912 C C . TYR B 1 216 ? 3.736 -28.734 4.82 1 94.44 216 TYR B C 1
ATOM 3914 O O . TYR B 1 216 ? 4.453 -29.516 5.449 1 94.44 216 TYR B O 1
ATOM 3922 N N . LYS B 1 217 ? 3.172 -29.016 3.762 1 94.69 217 LYS B N 1
ATOM 3923 C CA . LYS B 1 217 ? 3.426 -30.234 3.018 1 94.69 217 LYS B CA 1
ATOM 3924 C C . LYS B 1 217 ? 4.062 -29.938 1.663 1 94.69 217 LYS B C 1
ATOM 3926 O O . LYS B 1 217 ? 3.676 -28.984 0.987 1 94.69 217 LYS B O 1
ATOM 3931 N N . SER B 1 218 ? 5.02 -30.766 1.326 1 94.88 218 SER B N 1
ATOM 3932 C CA . SER B 1 218 ? 5.613 -30.625 0.001 1 94.88 218 SER B CA 1
ATOM 3933 C C . SER B 1 218 ? 4.59 -30.906 -1.097 1 94.88 218 SER B C 1
ATOM 3935 O O . SER B 1 218 ? 3.863 -31.891 -1.036 1 94.88 218 SER B O 1
ATOM 3937 N N . ASN B 1 219 ? 4.586 -30.047 -2.064 1 95.75 219 ASN B N 1
ATOM 3938 C CA . ASN B 1 219 ? 3.676 -30.172 -3.197 1 95.75 219 ASN B CA 1
ATOM 3939 C C . ASN B 1 219 ? 4.383 -30.766 -4.418 1 95.75 219 ASN B C 1
ATOM 3941 O O . ASN B 1 219 ? 3.762 -30.953 -5.465 1 95.75 219 ASN B O 1
ATOM 3945 N N . LEU B 1 220 ? 5.625 -31.078 -4.324 1 97.56 220 LEU B N 1
ATOM 3946 C CA . LEU B 1 220 ? 6.469 -31.328 -5.488 1 97.56 220 LEU B CA 1
ATOM 3947 C C . LEU B 1 220 ? 6.008 -32.594 -6.23 1 97.56 220 LEU B C 1
ATOM 3949 O O . LEU B 1 220 ? 5.895 -32.562 -7.461 1 97.56 220 LEU B O 1
ATOM 3953 N N . PRO B 1 221 ? 5.605 -33.656 -5.531 1 97.06 221 PRO B N 1
ATOM 3954 C CA . PRO B 1 221 ? 5.109 -34.812 -6.273 1 97.06 221 PRO B CA 1
ATOM 3955 C C . PRO B 1 221 ? 3.822 -34.531 -7.039 1 97.06 221 PRO B C 1
ATOM 3957 O O . PRO B 1 221 ? 3.658 -34.969 -8.18 1 97.06 221 PRO B O 1
ATOM 3960 N N . GLU B 1 222 ? 2.914 -33.781 -6.445 1 96.12 222 GLU B N 1
ATOM 3961 C CA . GLU B 1 222 ? 1.661 -33.406 -7.098 1 96.12 222 GLU B CA 1
ATOM 3962 C C . GLU B 1 222 ? 1.907 -32.469 -8.273 1 96.12 222 GLU B C 1
ATOM 3964 O O . GLU B 1 222 ? 1.193 -32.531 -9.281 1 96.12 222 GLU B O 1
ATOM 3969 N N . ASN B 1 223 ? 2.881 -31.594 -8.078 1 98.12 223 ASN B N 1
ATOM 3970 C CA . ASN B 1 223 ? 3.248 -30.703 -9.172 1 98.12 223 ASN B CA 1
ATOM 3971 C C . ASN B 1 223 ? 3.758 -31.484 -10.383 1 98.12 223 ASN B C 1
ATOM 3973 O O . ASN B 1 223 ? 3.416 -31.156 -11.523 1 98.12 223 ASN B O 1
ATOM 3977 N N . LEU B 1 224 ? 4.621 -32.5 -10.078 1 98 224 LEU B N 1
ATOM 3978 C CA . LEU B 1 224 ? 5.121 -33.344 -11.148 1 98 224 LEU B CA 1
ATOM 3979 C C . LEU B 1 224 ? 3.977 -34.031 -11.875 1 98 224 LEU B C 1
ATOM 3981 O O . LEU B 1 224 ? 3.977 -34.125 -13.102 1 98 224 LEU B O 1
ATOM 3985 N N . GLU B 1 225 ? 3.016 -34.469 -11.125 1 96.94 225 GLU B N 1
ATOM 3986 C CA . GLU B 1 225 ? 1.856 -35.156 -11.688 1 96.94 225 GLU B CA 1
ATOM 3987 C C . GLU B 1 225 ? 1.076 -34.25 -12.633 1 96.94 225 GLU B C 1
ATOM 3989 O O . GLU B 1 225 ? 0.71 -34.656 -13.734 1 96.94 225 GLU B O 1
ATOM 3994 N N . VAL B 1 226 ? 0.795 -33.031 -12.219 1 97.44 226 VAL B N 1
ATOM 3995 C CA . VAL B 1 226 ? -0 -32.125 -13.023 1 97.44 226 VAL B CA 1
ATOM 3996 C C . VAL B 1 226 ? 0.766 -31.75 -14.289 1 97.44 226 VAL B C 1
ATOM 3998 O O . VAL B 1 226 ? 0.168 -31.562 -15.352 1 97.44 226 VAL B O 1
ATOM 4001 N N . ILE B 1 227 ? 2.109 -31.609 -14.188 1 98.25 227 ILE B N 1
ATOM 4002 C CA . ILE B 1 227 ? 2.936 -31.297 -15.352 1 98.25 227 ILE B CA 1
ATOM 4003 C C . ILE B 1 227 ? 2.775 -32.406 -16.391 1 98.25 227 ILE B C 1
ATOM 4005 O O . ILE B 1 227 ? 2.674 -32.125 -17.594 1 98.25 227 ILE B O 1
ATOM 4009 N N . ARG B 1 228 ? 2.703 -33.625 -15.93 1 96.62 228 ARG B N 1
ATOM 4010 C CA . ARG B 1 228 ? 2.541 -34.75 -16.828 1 96.62 228 ARG B CA 1
ATOM 4011 C C . ARG B 1 228 ? 1.135 -34.781 -17.422 1 96.62 228 ARG B C 1
ATOM 4013 O O . ARG B 1 228 ? 0.959 -35.094 -18.609 1 96.62 228 ARG B O 1
ATOM 4020 N N . GLU B 1 229 ? 0.164 -34.406 -16.625 1 96.12 229 GLU B N 1
ATOM 4021 C CA . GLU B 1 229 ? -1.238 -34.562 -17.016 1 96.12 229 GLU B CA 1
ATOM 4022 C C . GLU B 1 229 ? -1.686 -33.406 -17.906 1 96.12 229 GLU B C 1
ATOM 4024 O O . GLU B 1 229 ? -2.469 -33.594 -18.844 1 96.12 229 GLU B O 1
ATOM 4029 N N . VAL B 1 230 ? -1.243 -32.219 -17.641 1 97.19 230 VAL B N 1
ATOM 4030 C CA . VAL B 1 230 ? -1.761 -31.016 -18.297 1 97.19 230 VAL B CA 1
ATOM 4031 C C . VAL B 1 230 ? -0.761 -30.516 -19.344 1 97.19 230 VAL B C 1
ATOM 4033 O O . VAL B 1 230 ? -1.146 -29.906 -20.328 1 97.19 230 VAL B O 1
ATOM 4036 N N . GLY B 1 231 ? 0.531 -30.844 -19.125 1 97.19 231 GLY B N 1
ATOM 4037 C CA . GLY B 1 231 ? 1.596 -30.359 -19.984 1 97.19 231 GLY B CA 1
ATOM 4038 C C . GLY B 1 231 ? 2.312 -29.141 -19.422 1 97.19 231 GLY B C 1
ATOM 4039 O O . GLY B 1 231 ? 1.695 -28.297 -18.781 1 97.19 231 GLY B O 1
ATOM 4040 N N . TYR B 1 232 ? 3.602 -29.016 -19.781 1 98.38 232 TYR B N 1
ATOM 4041 C CA . TYR B 1 232 ? 4.48 -28.016 -19.188 1 98.38 232 TYR B CA 1
ATOM 4042 C C . TYR B 1 232 ? 4.129 -26.625 -19.703 1 98.38 232 TYR B C 1
ATOM 4044 O O . TYR B 1 232 ? 4.426 -25.625 -19.047 1 98.38 232 TYR B O 1
ATOM 4052 N N . LYS B 1 233 ? 3.424 -26.484 -20.812 1 98.62 233 LYS B N 1
ATOM 4053 C CA . LYS B 1 233 ? 3.146 -25.203 -21.438 1 98.62 233 LYS B CA 1
ATOM 4054 C C . LYS B 1 233 ? 2.084 -24.438 -20.656 1 98.62 233 LYS B C 1
ATOM 4056 O O . LYS B 1 233 ? 1.928 -23.219 -20.828 1 98.62 233 LYS B O 1
ATOM 4061 N N . ASN B 1 234 ? 1.314 -25.156 -19.781 1 98.75 234 ASN B N 1
ATOM 4062 C CA . ASN B 1 234 ? 0.234 -24.531 -19.031 1 98.75 234 ASN B CA 1
ATOM 4063 C C . ASN B 1 234 ? 0.483 -24.609 -17.531 1 98.75 234 ASN B C 1
ATOM 4065 O O . ASN B 1 234 ? -0.454 -24.5 -16.734 1 98.75 234 ASN B O 1
ATOM 4069 N N . VAL B 1 235 ? 1.771 -24.812 -17.109 1 98.88 235 VAL B N 1
ATOM 4070 C CA . VAL B 1 235 ? 2.109 -24.844 -15.695 1 98.88 235 VAL B CA 1
ATOM 4071 C C . VAL B 1 235 ? 3.133 -23.766 -15.375 1 98.88 235 VAL B C 1
ATOM 4073 O O . VAL B 1 235 ? 4.207 -23.719 -15.977 1 98.88 235 VAL B O 1
ATOM 4076 N N . LEU B 1 236 ? 2.758 -22.875 -14.492 1 98.94 236 LEU B N 1
ATOM 4077 C CA . LEU B 1 236 ? 3.633 -21.828 -13.992 1 98.94 236 LEU B CA 1
ATOM 4078 C C . LEU B 1 236 ? 4.242 -22.219 -12.648 1 98.94 236 LEU B C 1
ATOM 4080 O O . LEU B 1 236 ? 3.518 -22.469 -11.68 1 98.94 236 LEU B O 1
ATOM 4084 N N . ILE B 1 237 ? 5.523 -22.25 -12.57 1 98.69 237 ILE B N 1
ATOM 4085 C CA . ILE B 1 237 ? 6.219 -22.547 -11.328 1 98.69 237 ILE B CA 1
ATOM 4086 C C . ILE B 1 237 ? 6.371 -21.281 -10.492 1 98.69 237 ILE B C 1
ATOM 4088 O O . ILE B 1 237 ? 6.855 -20.266 -10.992 1 98.69 237 ILE B O 1
ATOM 4092 N N . SER B 1 238 ? 5.941 -21.297 -9.297 1 98.69 238 SER B N 1
ATOM 4093 C CA . SER B 1 238 ? 6.133 -20.25 -8.289 1 98.69 238 SER B CA 1
ATOM 4094 C C . SER B 1 238 ? 6.383 -20.859 -6.91 1 98.69 238 SER B C 1
ATOM 4096 O O . SER B 1 238 ? 6.18 -22.047 -6.703 1 98.69 238 SER B O 1
ATOM 4098 N N . THR B 1 239 ? 6.84 -20.047 -6.016 1 98.62 239 THR B N 1
ATOM 4099 C CA . THR B 1 239 ? 7.102 -20.641 -4.703 1 98.62 239 THR B CA 1
ATOM 4100 C C . THR B 1 239 ? 5.934 -20.375 -3.756 1 98.62 239 THR B C 1
ATOM 4102 O O . THR B 1 239 ? 5.617 -21.219 -2.912 1 98.62 239 THR B O 1
ATOM 4105 N N . ASP B 1 240 ? 5.273 -19.234 -3.91 1 98.31 240 ASP B N 1
ATOM 4106 C CA . ASP B 1 240 ? 4.414 -18.75 -2.834 1 98.31 240 ASP B CA 1
ATOM 4107 C C . ASP B 1 240 ? 5.137 -18.797 -1.49 1 98.31 240 ASP B C 1
ATOM 4109 O O . ASP B 1 240 ? 4.559 -19.203 -0.48 1 98.31 240 ASP B O 1
ATOM 4113 N N . GLY B 1 241 ? 6.43 -18.469 -1.539 1 97.56 241 GLY B N 1
ATOM 4114 C CA . GLY B 1 241 ? 7.289 -18.562 -0.37 1 97.56 241 GLY B CA 1
ATOM 4115 C C . GLY B 1 241 ? 7.219 -17.328 0.512 1 97.56 241 GLY B C 1
ATOM 4116 O O . GLY B 1 241 ? 6.441 -16.406 0.246 1 97.56 241 GLY B O 1
ATOM 4117 N N . GLY B 1 242 ? 8.086 -17.344 1.523 1 97.62 242 GLY B N 1
ATOM 4118 C CA . GLY B 1 242 ? 8.195 -16.234 2.467 1 97.62 242 GLY B CA 1
ATOM 4119 C C . GLY B 1 242 ? 7.844 -16.625 3.889 1 97.62 242 GLY B C 1
ATOM 4120 O O . GLY B 1 242 ? 8.078 -15.867 4.828 1 97.62 242 GLY B O 1
ATOM 4121 N N . GLN B 1 243 ? 7.289 -17.828 4.039 1 97.06 243 GLN B N 1
ATOM 4122 C CA . GLN B 1 243 ? 6.965 -18.312 5.379 1 97.06 243 GLN B CA 1
ATOM 4123 C C . GLN B 1 243 ? 8.227 -18.656 6.16 1 97.06 243 GLN B C 1
ATOM 4125 O O . GLN B 1 243 ? 9.18 -19.188 5.594 1 97.06 243 GLN B O 1
ATOM 4130 N N . THR B 1 244 ? 8.188 -18.469 7.477 1 97 244 THR B N 1
ATOM 4131 C CA . THR B 1 244 ? 9.336 -18.766 8.312 1 97 244 THR B CA 1
ATOM 4132 C C . THR B 1 244 ? 9.508 -20.281 8.484 1 97 244 THR B C 1
ATOM 4134 O O . THR B 1 244 ? 10.602 -20.75 8.797 1 97 244 THR B O 1
ATOM 4137 N N . GLU B 1 245 ? 8.422 -21.047 8.219 1 96.38 245 GLU B N 1
ATOM 4138 C CA . GLU B 1 245 ? 8.422 -22.5 8.375 1 96.38 245 GLU B CA 1
ATOM 4139 C C . GLU B 1 245 ? 9.102 -23.188 7.195 1 96.38 245 GLU B C 1
ATOM 4141 O O . GLU B 1 245 ? 9.492 -24.344 7.289 1 96.38 245 GLU B O 1
ATOM 4146 N N . ASN B 1 246 ? 9.156 -22.516 6.074 1 96.94 246 ASN B N 1
ATOM 4147 C CA . ASN B 1 246 ? 9.75 -23.062 4.855 1 96.94 246 ASN B CA 1
ATOM 4148 C C . ASN B 1 246 ? 11.148 -22.516 4.621 1 96.94 246 ASN B C 1
ATOM 4150 O O . ASN B 1 246 ? 11.539 -21.516 5.227 1 96.94 246 ASN B O 1
ATOM 4154 N N . PRO B 1 247 ? 11.961 -23.203 3.777 1 97.62 247 PRO B N 1
ATOM 4155 C CA . PRO B 1 247 ? 13.266 -22.641 3.422 1 97.62 247 PRO B CA 1
ATOM 4156 C C . PRO B 1 247 ? 13.156 -21.234 2.83 1 97.62 247 PRO B C 1
ATOM 4158 O O . PRO B 1 247 ? 12.109 -20.859 2.297 1 97.62 247 PRO B O 1
ATOM 4161 N N . HIS B 1 248 ? 14.211 -20.5 2.971 1 98.56 248 HIS B N 1
ATOM 4162 C CA . HIS B 1 248 ? 14.266 -19.203 2.293 1 98.56 248 HIS B CA 1
ATOM 4163 C C . HIS B 1 248 ? 13.961 -19.344 0.805 1 98.56 248 HIS B C 1
ATOM 4165 O O . HIS B 1 248 ? 14.109 -20.438 0.241 1 98.56 248 HIS B O 1
ATOM 4171 N N . TRP B 1 249 ? 13.562 -18.281 0.233 1 98.69 249 TRP B N 1
ATOM 4172 C CA . TRP B 1 249 ? 13 -18.266 -1.114 1 98.69 249 TRP B CA 1
ATOM 4173 C C . TRP B 1 249 ? 13.938 -18.969 -2.1 1 98.69 249 TRP B C 1
ATOM 4175 O O . TRP B 1 249 ? 13.516 -19.859 -2.844 1 98.69 249 TRP B O 1
ATOM 4185 N N . GLU B 1 250 ? 15.234 -18.547 -2.109 1 98.62 250 GLU B N 1
ATOM 4186 C CA . GLU B 1 250 ? 16.156 -19.047 -3.133 1 98.62 250 GLU B CA 1
ATOM 4187 C C . GLU B 1 250 ? 16.391 -20.547 -2.963 1 98.62 250 GLU B C 1
ATOM 4189 O O . GLU B 1 250 ? 16.594 -21.25 -3.945 1 98.62 250 GLU B O 1
ATOM 4194 N N . ILE B 1 251 ? 16.359 -20.984 -1.735 1 98.38 251 ILE B N 1
ATOM 4195 C CA . ILE B 1 251 ? 16.547 -22.406 -1.454 1 98.38 251 ILE B CA 1
ATOM 4196 C C . ILE B 1 251 ? 15.32 -23.188 -1.903 1 98.38 251 ILE B C 1
ATOM 4198 O O . ILE B 1 251 ? 15.445 -24.234 -2.561 1 98.38 251 ILE B O 1
ATOM 4202 N N . ALA B 1 252 ? 14.133 -22.672 -1.63 1 98.44 252 ALA B N 1
ATOM 4203 C CA . ALA B 1 252 ? 12.883 -23.328 -2.012 1 98.44 252 ALA B CA 1
ATOM 4204 C C . ALA B 1 252 ? 12.766 -23.438 -3.529 1 98.44 252 ALA B C 1
ATOM 4206 O O . ALA B 1 252 ? 12.406 -24.484 -4.059 1 98.44 252 ALA B O 1
ATOM 4207 N N . MET B 1 253 ? 13.039 -22.359 -4.203 1 98.69 253 MET B N 1
ATOM 4208 C CA . MET B 1 253 ? 12.961 -22.344 -5.66 1 98.69 253 MET B CA 1
ATOM 4209 C C . MET B 1 253 ? 13.953 -23.312 -6.277 1 98.69 253 MET B C 1
ATOM 4211 O O . MET B 1 253 ? 13.602 -24.078 -7.184 1 98.69 253 MET B O 1
ATOM 4215 N N . GLN B 1 254 ? 15.172 -23.297 -5.777 1 98.56 254 GLN B N 1
ATOM 4216 C CA . GLN B 1 254 ? 16.203 -2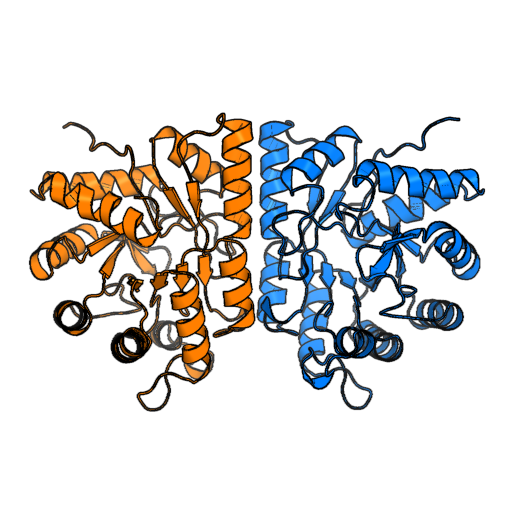4.188 -6.285 1 98.56 254 GLN B CA 1
ATOM 4217 C C . GLN B 1 254 ? 15.805 -25.656 -6.066 1 98.56 254 GLN B C 1
ATOM 4219 O O . GLN B 1 254 ? 15.992 -26.484 -6.953 1 98.56 254 GLN B O 1
ATOM 4224 N N . GLN B 1 255 ? 15.289 -25.922 -4.898 1 98.19 255 GLN B N 1
ATOM 4225 C CA . GLN B 1 255 ? 14.852 -27.281 -4.594 1 98.19 255 GLN B CA 1
ATOM 4226 C C . GLN B 1 255 ? 13.734 -27.719 -5.539 1 98.19 255 GLN B C 1
ATOM 4228 O O . GLN B 1 255 ? 13.688 -28.875 -5.945 1 98.19 255 GLN B O 1
ATOM 4233 N N . TYR B 1 256 ? 12.828 -26.828 -5.859 1 98.62 256 TYR B N 1
ATOM 4234 C CA . TYR B 1 256 ? 11.734 -27.109 -6.777 1 98.62 256 TYR B CA 1
ATOM 4235 C C . TYR B 1 256 ? 12.258 -27.5 -8.156 1 98.62 256 TYR B C 1
ATOM 4237 O O . TYR B 1 256 ? 11.906 -28.562 -8.68 1 98.62 256 TYR B O 1
ATOM 4245 N N . LEU B 1 257 ? 13.164 -26.703 -8.688 1 98.62 257 LEU B N 1
ATOM 4246 C CA . LEU B 1 257 ? 13.719 -26.953 -10.016 1 98.62 257 LEU B CA 1
ATOM 4247 C C . LEU B 1 257 ? 14.547 -28.234 -10.023 1 98.62 257 LEU B C 1
ATOM 4249 O O . LEU B 1 257 ? 14.453 -29.031 -10.961 1 98.62 257 LEU B O 1
ATOM 4253 N N . GLN B 1 258 ? 15.32 -28.375 -8.938 1 98.44 258 GLN B N 1
ATOM 4254 C CA . GLN B 1 258 ? 16.156 -29.578 -8.812 1 98.44 258 GLN B CA 1
ATOM 4255 C C . GLN B 1 258 ? 15.297 -30.844 -8.781 1 98.44 258 GLN B C 1
ATOM 4257 O O . GLN B 1 258 ? 15.648 -31.844 -9.398 1 98.44 258 GLN B O 1
ATOM 4262 N N . TYR B 1 259 ? 14.219 -30.797 -8.086 1 98.44 259 TYR B N 1
ATOM 4263 C CA . TYR B 1 259 ? 13.32 -31.953 -7.988 1 98.44 259 TYR B CA 1
ATOM 4264 C C . TYR B 1 259 ? 12.797 -32.344 -9.359 1 98.44 259 TYR B C 1
ATOM 4266 O O . TYR B 1 259 ? 12.781 -33.531 -9.703 1 98.44 259 TYR B O 1
ATOM 4274 N N . LEU B 1 260 ? 12.328 -31.375 -10.117 1 98.5 260 LEU B N 1
ATOM 4275 C CA . LEU B 1 260 ? 11.82 -31.656 -11.453 1 98.5 260 LEU B CA 1
ATOM 4276 C C . LEU B 1 260 ? 12.906 -32.281 -12.328 1 98.5 260 LEU B C 1
ATOM 4278 O O . LEU B 1 260 ? 12.656 -33.25 -13.039 1 98.5 260 LEU B O 1
ATOM 4282 N N . SER B 1 261 ? 14.086 -31.688 -12.219 1 98.19 261 SER B N 1
ATOM 4283 C CA . SER B 1 261 ? 15.211 -32.188 -12.984 1 98.19 261 SER B CA 1
ATOM 4284 C C . SER B 1 261 ? 15.531 -33.625 -12.594 1 98.19 261 SER B C 1
ATOM 4286 O O . SER B 1 261 ? 15.703 -34.5 -13.453 1 98.19 261 SER B O 1
ATOM 4288 N N . ASP B 1 262 ? 15.562 -33.906 -11.344 1 98.06 262 ASP B N 1
ATOM 4289 C CA . ASP B 1 262 ? 15.898 -35.219 -10.812 1 98.06 262 ASP B CA 1
ATOM 4290 C C . ASP B 1 262 ? 14.852 -36.25 -11.211 1 98.06 262 ASP B C 1
ATOM 4292 O O . ASP B 1 262 ? 15.133 -37.438 -11.234 1 98.06 262 ASP B O 1
ATOM 4296 N N . HIS B 1 263 ? 13.719 -35.812 -11.539 1 98.06 263 HIS B N 1
ATOM 4297 C CA . HIS B 1 263 ? 12.641 -36.75 -11.844 1 98.06 263 HIS B CA 1
ATOM 4298 C C . HIS B 1 263 ? 12.328 -36.75 -13.336 1 98.06 263 HIS B C 1
ATOM 4300 O O . HIS B 1 263 ? 11.211 -37.062 -13.742 1 98.06 263 HIS B O 1
ATOM 4306 N N . GLY B 1 264 ? 13.234 -36.219 -14.062 1 97.12 264 GLY B N 1
ATOM 4307 C CA . GLY B 1 264 ? 13.242 -36.5 -15.484 1 97.12 264 GLY B CA 1
ATOM 4308 C C . GLY B 1 264 ? 12.562 -35.438 -16.328 1 97.12 264 GLY B C 1
ATOM 4309 O O . GLY B 1 264 ? 12.383 -35.594 -17.531 1 97.12 264 GLY B O 1
ATOM 4310 N N . VAL B 1 265 ? 12.133 -34.312 -15.789 1 98.25 265 VAL B N 1
ATOM 4311 C CA . VAL B 1 265 ? 11.617 -33.219 -16.594 1 98.25 265 VAL B CA 1
ATOM 4312 C C . VAL B 1 265 ? 12.758 -32.562 -17.391 1 98.25 265 VAL B C 1
ATOM 4314 O O . VAL B 1 265 ? 13.789 -32.219 -16.812 1 98.25 265 VAL B O 1
ATOM 4317 N N . PRO B 1 266 ? 12.625 -32.5 -18.719 1 98.06 266 PRO B N 1
ATOM 4318 C CA . PRO B 1 266 ? 13.695 -31.891 -19.516 1 98.06 266 PRO B CA 1
ATOM 4319 C C . PRO B 1 266 ? 14 -30.453 -19.125 1 98.06 266 PRO B C 1
ATOM 4321 O O . PRO B 1 266 ? 13.086 -29.688 -18.781 1 98.06 266 PRO B O 1
ATOM 4324 N N . ASP B 1 267 ? 15.211 -30.047 -19.281 1 97.75 267 ASP B N 1
ATOM 4325 C CA . ASP B 1 267 ? 15.688 -28.719 -18.875 1 97.75 267 ASP B CA 1
ATOM 4326 C C . ASP B 1 267 ? 14.922 -27.625 -19.594 1 97.75 267 ASP B C 1
ATOM 4328 O O . ASP B 1 267 ? 14.625 -26.578 -19.016 1 97.75 267 ASP B O 1
ATOM 4332 N N . ASP B 1 268 ? 14.695 -27.828 -20.844 1 98.31 268 ASP B N 1
ATOM 4333 C CA . ASP B 1 268 ? 14 -26.797 -21.625 1 98.31 268 ASP B CA 1
ATOM 4334 C C . ASP B 1 268 ? 12.57 -26.609 -21.125 1 98.31 268 ASP B C 1
ATOM 4336 O O . ASP B 1 268 ? 12.039 -25.5 -21.156 1 98.31 268 ASP B O 1
ATOM 4340 N N . GLN B 1 269 ? 11.906 -27.703 -20.672 1 98.69 269 GLN B N 1
ATOM 4341 C CA . GLN B 1 269 ? 10.562 -27.609 -20.109 1 98.69 269 GLN B CA 1
ATOM 4342 C C . GLN B 1 269 ? 10.586 -26.922 -18.75 1 98.69 269 GLN B C 1
ATOM 4344 O O . GLN B 1 269 ? 9.711 -26.094 -18.438 1 98.69 269 GLN B O 1
ATOM 4349 N N . ILE B 1 270 ? 11.594 -27.219 -17.922 1 98.75 270 ILE B N 1
ATOM 4350 C CA . ILE B 1 270 ? 11.758 -26.547 -16.625 1 98.75 270 ILE B CA 1
ATOM 4351 C C . ILE B 1 270 ? 11.953 -25.047 -16.859 1 98.75 270 ILE B C 1
ATOM 4353 O O . ILE B 1 270 ? 11.336 -24.234 -16.188 1 98.75 270 ILE B O 1
ATOM 4357 N N . TYR B 1 271 ? 12.812 -24.734 -17.844 1 98.62 271 TYR B N 1
ATOM 4358 C CA . TYR B 1 271 ? 13.062 -23.344 -18.203 1 98.62 271 TYR B CA 1
ATOM 4359 C C . TYR B 1 271 ? 11.781 -22.656 -18.656 1 98.62 271 TYR B C 1
ATOM 4361 O O . TYR B 1 271 ? 11.516 -21.516 -18.281 1 98.62 271 TYR B O 1
ATOM 4369 N N . TYR B 1 272 ? 11.031 -23.344 -19.438 1 98.81 272 TYR B N 1
ATOM 4370 C CA . TYR B 1 272 ? 9.773 -22.781 -19.922 1 98.81 272 TYR B CA 1
ATOM 4371 C C . TYR B 1 272 ? 8.836 -22.453 -18.766 1 98.81 272 TYR B C 1
ATOM 4373 O O . TYR B 1 272 ? 8.25 -21.359 -18.734 1 98.81 272 TYR B O 1
ATOM 4381 N N . MET B 1 273 ? 8.719 -23.312 -17.766 1 98.88 273 MET B N 1
ATOM 4382 C CA . MET B 1 273 ? 7.773 -23.188 -16.656 1 98.88 273 MET B CA 1
ATOM 4383 C C . MET B 1 273 ? 8.258 -22.156 -15.633 1 98.88 273 MET B C 1
ATOM 4385 O O . MET B 1 273 ? 7.457 -21.594 -14.898 1 98.88 273 MET B O 1
ATOM 4389 N N . SER B 1 274 ? 9.609 -21.891 -15.617 1 98.75 274 SER B N 1
ATOM 4390 C CA . SER B 1 274 ? 10.172 -21.078 -14.547 1 98.75 274 SER B CA 1
ATOM 4391 C C . SER B 1 274 ? 10.711 -19.75 -15.094 1 98.75 274 SER B C 1
ATOM 4393 O O . SER B 1 274 ? 11.062 -18.859 -14.328 1 98.75 274 SER B O 1
ATOM 4395 N N . HIS B 1 275 ? 10.859 -19.609 -16.453 1 98.75 275 HIS B N 1
ATOM 4396 C CA . HIS B 1 275 ? 11.422 -18.438 -17.078 1 98.75 275 HIS B CA 1
ATOM 4397 C C . HIS B 1 275 ? 10.477 -17.875 -18.141 1 98.75 275 HIS B C 1
ATOM 4399 O O . HIS B 1 275 ? 9.977 -16.75 -18.016 1 98.75 275 HIS B O 1
ATOM 4405 N N . THR B 1 276 ? 10.141 -18.672 -19.062 1 98.88 276 THR B N 1
ATOM 4406 C CA . THR B 1 276 ? 9.484 -18.219 -20.281 1 98.88 276 THR B CA 1
ATOM 4407 C C . THR B 1 276 ? 8.055 -17.781 -20.016 1 98.88 276 THR B C 1
ATOM 4409 O O . THR B 1 276 ? 7.645 -16.688 -20.422 1 98.88 276 THR B O 1
ATOM 4412 N N . ILE B 1 277 ? 7.316 -18.609 -19.312 1 98.88 277 ILE B N 1
ATOM 4413 C CA . ILE B 1 277 ? 5.922 -18.281 -19.031 1 98.88 277 ILE B CA 1
ATOM 4414 C C . ILE B 1 277 ? 5.852 -16.969 -18.25 1 98.88 277 ILE B C 1
ATOM 4416 O O . ILE B 1 277 ? 5.125 -16.047 -18.641 1 98.88 277 ILE B O 1
ATOM 4420 N N . ALA B 1 278 ? 6.645 -16.906 -17.219 1 98.94 278 ALA B N 1
ATOM 4421 C CA . ALA B 1 278 ? 6.605 -15.734 -16.3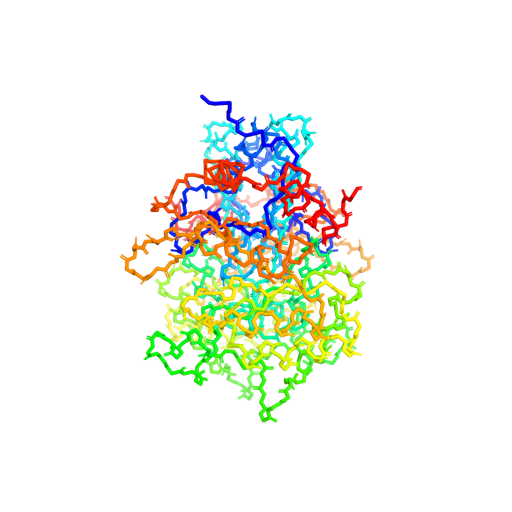44 1 98.94 278 ALA B CA 1
ATOM 4422 C C . ALA B 1 278 ? 7.062 -14.484 -17.078 1 98.94 278 ALA B C 1
ATOM 4424 O O . ALA B 1 278 ? 6.504 -13.398 -16.875 1 98.94 278 ALA B O 1
ATOM 4425 N N . ALA B 1 279 ? 8.109 -14.617 -17.906 1 98.81 279 ALA B N 1
ATOM 4426 C CA . ALA B 1 279 ? 8.578 -13.477 -18.688 1 98.81 279 ALA B CA 1
ATOM 4427 C C . ALA B 1 279 ? 7.477 -12.945 -19.594 1 98.81 279 ALA B C 1
ATOM 4429 O O . ALA B 1 279 ? 7.328 -11.727 -19.75 1 98.81 279 ALA B O 1
ATOM 4430 N N . GLY B 1 280 ? 6.742 -13.844 -20.234 1 98.75 280 GLY B N 1
ATOM 4431 C CA . GLY B 1 280 ? 5.617 -13.453 -21.062 1 98.75 280 GLY B CA 1
ATOM 4432 C C . GLY B 1 280 ? 4.504 -12.781 -20.281 1 98.75 280 GLY B C 1
ATOM 4433 O O . GLY B 1 280 ? 3.945 -11.773 -20.719 1 98.75 280 GLY B O 1
ATOM 4434 N N . LEU B 1 281 ? 4.184 -13.32 -19.141 1 98.88 281 LEU B N 1
ATOM 4435 C CA . LEU B 1 281 ? 3.146 -12.75 -18.281 1 98.88 281 LEU B CA 1
ATOM 4436 C C . LEU B 1 281 ? 3.52 -11.344 -17.828 1 98.88 281 LEU B C 1
ATOM 4438 O O . LEU B 1 281 ? 2.652 -10.477 -17.719 1 98.88 281 LEU B O 1
ATOM 4442 N N . LEU B 1 282 ? 4.816 -11.109 -17.609 1 98.81 282 LEU B N 1
ATOM 4443 C CA . LEU B 1 282 ? 5.277 -9.828 -17.062 1 98.81 282 LEU B CA 1
ATOM 4444 C C . LEU B 1 282 ? 5.637 -8.867 -18.188 1 98.81 282 LEU B C 1
ATOM 4446 O O . LEU B 1 282 ? 5.863 -7.68 -17.953 1 98.81 282 LEU B O 1
ATOM 4450 N N . GLY B 1 283 ? 5.727 -9.305 -19.406 1 98.19 283 GLY B N 1
ATOM 4451 C CA . GLY B 1 283 ? 6.082 -8.477 -20.547 1 98.19 283 GLY B CA 1
ATOM 4452 C C . GLY B 1 283 ? 7.555 -8.125 -20.594 1 98.19 283 GLY B C 1
ATOM 4453 O O . GLY B 1 283 ? 7.922 -7 -20.938 1 98.19 283 GLY B O 1
ATOM 4454 N N . ILE B 1 284 ? 8.406 -9.109 -20.203 1 97.5 284 ILE B N 1
ATOM 4455 C CA . ILE B 1 284 ? 9.836 -8.797 -20.156 1 97.5 284 ILE B CA 1
ATOM 4456 C C . ILE B 1 284 ? 10.609 -9.836 -20.969 1 97.5 284 ILE B C 1
ATOM 4458 O O . ILE B 1 284 ? 11.75 -10.172 -20.609 1 97.5 284 ILE B O 1
ATOM 4462 N N . GLU B 1 285 ? 10.086 -10.336 -21.953 1 92.69 285 GLU B N 1
ATOM 4463 C CA . GLU B 1 285 ? 10.758 -11.32 -22.797 1 92.69 285 GLU B CA 1
ATOM 4464 C C . GLU B 1 285 ? 12.016 -10.734 -23.422 1 92.69 285 GLU B C 1
ATOM 4466 O O . GLU B 1 285 ? 12.102 -9.531 -23.656 1 92.69 285 GLU B O 1
#

Nearest PDB structures (foldseek):
  2i5g-assembly1_B  TM=6.938E-01  e=3.241E-07  Pseudomonas aeruginosa
  6gde-assembly1_A  TM=6.856E-01  e=6.303E-06  Aquifex aeolicus VF5
  6gdf-assembly1_A  TM=6.180E-01  e=2.746E-06  Aquifex aeolicus VF5
  3b40-assembly1_A  TM=6.274E-01  e=1.947E-05  Pseudomonas aeruginosa
  4xp7-assembly1_A  TM=4.072E-01  e=1.593E-02  Homo sapiens

Foldseek 3Di:
DDQDAQAQFEFAAAEAPPAPAAFPHHLQRVLVVCLVRHYQEYEYDYLQFKCQVVQVVNQVCCCVPVVRGNYGYAMETEQWPNQPHLDLVSLLVRLVSGHQEYEHHACQQLLNQVVVVHHSVSGRQQDDPLAGDPSLLSVLVSCQVSLHAYEDHQYELSSLLRSLVVSVVSPNDHYEHEQCCAVSRNQDLVSVLVSCVVRVYAYEHAQWHDPDPLDIDGCLVVLLVSCVVNNLQRYAYHHSHGHPSDDDRVVSSSVSLVSCVVVPNDPVSSCCRGRVSVCVSSVND/DDQDAQAQFEFAAAEAPPAPAAFPHHLQRVLVVCLVRHYQEYEYDYLQFKCQVVQVVNQVCCCVPVVRGNYGYAMETEQWPNQPHLDLVSLLVRLVSGHQEYEHHACQQLLNCVVVVHHSVSGRQQDDPLAGDPSLLSVLVSCQVSLHAYEDHQYELSSLLRSLVVSVVSPNDHYEHEQCCAVSRNQDLVSVQVSCVVRVYAYEHAQWHDPDPLDIDGCLVVLLVSCVVNNLQRYAYHHSHGHPSDDDRVVSSSVSLVSCVVVPNDPVSSCCRGRVSVCVSSVND

Sequence (570 aa):
MSVYPMKGVIDMHVHTNPDLRLRAYDDLELTDAAVKVGARAIVIKTHQGTTMDRAYLCNRYNKIVHGDKDFTMFGSITLNHPVGGLNPAAVEVALKLGAKVVWLPTQHAQNHLAKFGKNPDDGVKVTENGKIVPEMKDIFQLVKDYDAVLGTAHISPEESFIVCDAARAAGVKKLVVTHPEWWVVDMSIEDQKRIVKDYDVLLERCYAQNMGGGKYKSNLPENLEVIREVGYKNVLISTDGGQTENPHWEIAMQQYLQYLSDHGVPDDQIYYMSHTIAAGLLGIEMSVYPMKGVIDMHVHTNPDLRLRAYDDLELTDAAVKVGARAIVIKTHQGTTMDRAYLCNRYNKIVHGDKDFTMFGSITLNHPVGGLNPAAVEVALKLGAKVVWLPTQHAQNHLAKFGKNPDDGVKVTENGKIVPEMKDIFQLVKDYDAVLGTAHISPEESFIVCDAARAAGVKKLVVTHPEWWVVDMSIEDQKRIVKDYDVLLERCYAQNMGGGKYKSNLPENLEVIREVGYKNVLISTDGGQTENPHWEIAMQQYLQYLSDHGVPDDQIYYMSHTIAAGLLGIE

Radius of gyration: 25.03 Å; Cα contacts (8 Å, |Δi|>4): 1238; chains: 2; bounding box: 53×74×47 Å

InterPro domains:
  IPR032466 Metal-dependent hydrolase [SSF51556] (8-275)
  IPR046249 Protein of unknown function DUF6282 [PF19799] (8-202)

Solvent-accessible surface area (backbone atoms only — not comparable to full-atom values): 28561 Å² total; per-residue (Å²): 133,86,77,58,81,46,65,48,34,33,34,72,32,32,35,38,33,82,52,97,61,78,37,63,32,36,52,61,56,46,48,52,54,36,56,73,52,38,21,36,33,37,22,37,47,47,80,70,19,71,23,18,65,50,15,52,51,40,41,52,45,36,36,72,76,64,68,54,53,79,48,42,50,35,9,18,36,23,29,13,61,31,21,43,18,80,32,51,59,25,50,50,53,40,44,75,57,54,22,42,36,42,28,38,23,38,87,29,6,30,37,32,23,42,72,70,74,42,65,35,85,80,29,47,78,64,59,53,94,87,33,65,37,74,56,51,56,56,39,43,49,52,34,42,75,65,59,27,28,40,30,43,37,23,39,33,52,68,52,46,54,46,47,51,53,53,34,48,74,70,59,42,76,44,45,33,42,36,41,38,64,37,78,58,26,51,35,50,71,66,53,52,45,46,48,32,72,75,63,65,36,30,37,33,42,41,48,52,36,80,72,55,93,82,44,70,42,82,28,56,71,61,47,53,49,46,37,70,73,64,31,51,90,36,36,36,45,28,35,65,32,20,46,66,84,49,61,57,56,72,57,42,50,38,51,50,53,32,51,43,47,75,68,67,47,52,67,70,50,52,43,36,19,28,28,49,52,50,25,57,56,69,70,63,115,132,86,77,57,82,47,65,48,33,33,34,72,31,32,34,39,32,80,51,97,60,77,36,63,32,38,54,64,56,46,49,53,54,35,54,73,52,37,20,36,33,38,21,38,47,47,79,70,19,71,24,18,65,50,16,52,50,40,40,51,46,37,37,74,76,64,68,52,54,80,49,43,50,34,9,20,38,24,28,14,60,29,21,42,18,79,32,52,58,24,50,49,52,41,45,75,58,55,23,42,36,42,29,38,22,37,87,29,7,29,36,32,23,43,72,69,73,42,66,35,86,80,29,48,76,64,58,54,95,87,33,65,37,72,56,52,56,55,41,42,50,50,33,41,76,66,62,27,29,42,30,44,36,23,38,31,53,68,53,45,53,45,46,50,53,52,34,48,74,70,59,41,74,45,44,34,42,35,40,38,64,38,80,60,28,52,34,49,72,67,53,53,45,45,49,30,70,73,64,66,34,32,38,32,42,41,47,50,37,80,70,56,93,80,43,70,43,81,29,57,70,61,46,54,49,47,37,71,73,65,32,52,92,36,36,36,44,29,36,65,32,20,46,64,83,48,61,58,55,73,57,42,49,41,51,51,54,34,50,43,47,76,70,66,48,53,66,70,50,53,42,37,18,28,29,51,53,49,26,58,56,70,70,64,114